Protein 6LDQ (pdb70)

Secondary structure (DSSP, 8-state):
--S--EEEE----HHHHHHHHHHHTT--EEEEEE--STTS-SEEEEETTEEEEEE--S-SS---GGG-GGGHHHHHHHHHHHHHHH--SEEEEEHHHHHHHHHHHHTTS--EEEEE----HHHHHHHHHHHHHHSSEEEESSHHHHHHIIIII-S-S-EEE----S-HHHHHHHHHHHHHHHHHTT-/--EEEE----HHHHHHHHHHHHT--EEEEEE--STT--SEEEEETTEEEEEE--S-SS---GGG-GGGHHHHHHHHHHHHHHH--SEEEEEHHHHHHHHHHHHTT---EEEEE----HHHHHHHHHHHHHHSSEEEESSHHHHHHHHHHT-S-S-EEE---SS-HHHHHHHHHHHHHHHHH---/--EEEE----HHHHHHHHHHHTT--EEEEEE--STTS-SEEEEETTEEEEEE--SSSS---GGG-GGGHHHHHHHHHHHHHHH--SEEEEESHHHHHHHHHHHTT---EEEEE----HHHHHHHHHHHHHHSSEEEESSHHHHHHIIIII-S-S-EEE----S-HHHHHHHHHHHHHHHH-/--S--EEEE----HHHHHHHHHHHTT--EEEEEE--STT--SEEEEETTEEEEEE--S-SS---GGGTGGGHHHHHHHHHHHHHHH--SEEEEEHHHHHHHHHHHHHHS--EEEEE----HHHHHHHHHHHHHHSSEEEESSHHHHHHIIIII-S-S-EEE----S-HHHHHHHHHHHHHHHHHTT-

Organism: Thermosynechococcus vestitus (strain NIES-2133 / IAM M-273 / BP-1) (NCBI:txid197221)

Solvent-accessible surface area: 34747 Å² total; per-residue (Å²): 132,109,103,112,34,0,0,0,0,18,0,98,163,31,13,128,64,0,0,46,18,0,18,93,44,40,5,63,1,13,3,1,19,4,23,43,59,89,136,28,69,81,55,70,137,52,58,130,106,2,49,17,1,53,9,108,1,11,77,51,68,142,18,47,120,89,136,0,45,104,4,0,8,52,0,2,54,22,0,55,72,51,19,88,169,76,44,2,32,0,0,3,0,15,32,14,3,1,0,1,0,0,15,10,2,76,86,68,57,140,8,51,0,0,5,0,10,44,58,153,59,102,20,13,35,27,0,8,52,2,6,4,96,79,12,51,0,5,0,2,16,33,95,53,37,47,24,10,2,41,74,70,10,12,102,4,40,91,28,100,88,10,74,110,32,134,89,36,123,42,13,2,104,100,0,5,63,12,0,68,83,26,4,65,69,94,208,145,63,18,22,7,0,0,0,0,18,1,98,158,33,12,123,72,1,0,40,19,0,16,94,54,43,11,35,2,15,3,1,23,4,19,44,58,88,114,26,20,26,1,43,50,60,48,130,63,2,47,18,1,48,10,116,2,9,80,54,69,129,22,46,124,94,138,0,76,151,6,0,80,117,0,21,125,25,0,69,38,45,16,12,45,32,13,3,16,0,0,3,0,16,34,14,3,2,0,36,0,0,68,60,2,75,113,112,55,105,12,38,0,0,5,0,13,44,94,156,76,130,41,44,62,125,13,10,100,17,6,5,119,78,10,51,2,6,0,2,8,30,96,117,38,48,47,56,2,42,145,162,8,24,158,38,41,76,21,94,86,11,79,93,39,135,91,48,122,41,10,2,101,104,0,5,57,16,0,71,91,29,2,63,70,55,204,137,42,1,0,0,0,26,1,73,155,36,10,110,59,0,0,50,16,0,19,95,54,56,43,68,1,9,6,2,24,6,22,36,23,84,98,30,28,71,13,23,43,31,42,114,95,4,37,14,0,68,7,120,0,14,74,62,60,48,22,36,107,122,130,0,77,133,5,0,78,134,0,10,102,21,0,59,59,38,12,79,124,93,35,2,36,0,0,2,0,16,39,5,4,2,0,44,0,0,66,63,0,74,147,93,64,149,13,27,0,0,5,0,14,45,107,133,88,118,51,44,38,118,3,10,89,11,5,5,100,75,7,35,3,5,0,0,21,27,97,147,21,53,58,67,5,50,184,173,14,16,171,46,22,101,32,90,72,12,71,98,44,122,97,54,130,36,11,1,97,72,0,0,90,8,0,113,93,25,60,95,66,90,221,147,36,0,0,0,0,24,0,80,167,33,14,117,62,0,0,53,10,0,15,84,75,52,52,78,2,7,5,2,20,2,19,39,57,83,131,29,66,83,57,74,128,57,51,130,80,1,40,19,0,57,5,122,0,14,75,52,71,132,23,44,113,123,121,0,80,143,6,0,79,118,0,19,118,21,0,86,68,51,18,87,153,74,35,1,31,0,0,3,0,16,51,26,4,2,0,33,0,0,68,68,1,66,131,135,63,146,15,49,0,0,5,0,8,43,64,112,89,120,48,36,26,109,5,9,70,12,4,4,104,57,10,46,0,4,0,0,18,23,94,72,22,46,34,7,4,50,66,56,10,21,165,46,32,103,27,83,78,16,72,100,41,130,92,44,120,45,11,3,133,76,0,11,110,14,0,47,97,47,85,122

Sequence (739 aa):
HMRQPIALISVHIYVRQLGEALAAAGWHVDMFTRKTDPNDPDVIEHSPHCRTIRLQAGPLTYIPREKLFETLPKFVEAFKAYHAKYGYPLIHTNYWLSGWVGWQLRQQFNFQWLHTYHSRDETRLMVEKAILENADCVIVTSPQEEAYLRRWVSKAGQTRLIPCGTNWEAIALQMGQLYRQLFAASLHMRQPIALISVHIYVRQLGEALAAAGWHVDMFTRKTDPNDPDVIEHSPHCRTIRLQAGPLTYIPREKLFETLPKFVEAFKAYHAKYGYPLIHTNYWLSGWVGWQLRQQFNFQWLHTYHSRDETRLMVEKAILENADCVIVTSPQEEAYLRRWVSKAGQTRLIPCGTNWEAIALQMGQLYRQLFAASLQPIALISVHIYVRQLGEALAAAGWHVDMFTRKTDPNDPDVIEHSPHCRTIRLQAGPLTYIPREKLFETLPKFVEAFKAYHAKYGYPLIHTNYWLSGWVGWQLRQQFNFQWLHTYHSRDETRLMVEKAILENADCVIVTSPQEEAYLRRWVSKAGQTRLIPCGTNWEAIALQMGQLYRQLFAASLQPIALISVHIYVRQLGEALAAAGWHVDMFTRKTDPNDPDVIEHSPHCRTIRLQAGPLTYIPREKLFETLPKFVEAFKAYHAKYGYPLIHTNYWLSGWVGWQLRQQFNFQWLHTYHSRDETRLMVEKAILENADCVIVTSPQEEAYLRRWVSKAGQTRLIPCGTNWEAIALQMGQLYRQLFA

CATH classification: 3.40.50.2000

Nearest PDB structures (foldseek):
  6ldq-assembly4_C  TM=9.979E-01  e=2.093E-34  Thermosynechococcus vestitus
  6kih-assembly4_D  TM=9.664E-01  e=2.955E-28  Thermosynechococcus vestitus
  3c48-assembly1_A  TM=8.909E-01  e=4.099E-13  Corynebacterium glutamicum
  3c48-assembly1_B  TM=8.910E-01  e=4.951E-13  Corynebacterium glutamicum
  3c4q-assembly1_A  TM=8.972E-01  e=2.106E-12  Corynebacterium glutamicum

Structure (mmCIF, N/CA/C/O backbone):
data_6LDQ
#
_entry.id   6LDQ
#
_cell.length_a   50.022
_cell.length_b   134.059
_cell.length_c   60.794
_cell.angle_alpha   90.000
_cell.angle_beta   90.080
_cell.angle_gamma   90.000
#
_symmetry.space_group_name_H-M   'P 1 21 1'
#
loop_
_entity.id
_entity.type
_entity.pdbx_description
1 polymer 'Tll1590 protein'
2 non-polymer 'THIOCYANATE ION'
3 water water
#
loop_
_atom_site.group_PDB
_atom_site.id
_atom_site.type_symbol
_atom_site.label_atom_id
_atom_site.label_alt_id
_atom_site.label_comp_id
_atom_site.label_asym_id
_atom_site.label_entity_id
_atom_site.label_seq_id
_atom_site.pdbx_PDB_ins_code
_atom_site.Cartn_x
_atom_site.Cartn_y
_atom_site.Cartn_z
_atom_site.occupancy
_atom_site.B_iso_or_equiv
_atom_site.auth_seq_id
_atom_site.auth_comp_id
_atom_site.auth_asym_id
_atom_site.auth_atom_id
_atom_site.pdbx_PDB_model_num
ATOM 1 N N . HIS A 1 3 ? 24.138 -18.802 18.995 1.00 35.66 25 HIS D N 1
ATOM 2 C CA . HIS A 1 3 ? 24.335 -17.746 17.982 1.00 31.68 25 HIS D CA 1
ATOM 3 C C . HIS A 1 3 ? 23.640 -16.449 18.407 1.00 30.72 25 HIS D C 1
ATOM 4 O O . HIS A 1 3 ? 23.189 -16.386 19.501 1.00 35.24 25 HIS D O 1
ATOM 11 N N . MET A 1 4 ? 23.763 -15.424 17.576 1.00 31.26 26 MET D N 1
ATOM 12 C CA . MET A 1 4 ? 23.169 -14.068 17.617 1.00 29.51 26 MET D CA 1
ATOM 13 C C . MET A 1 4 ? 22.859 -13.500 19.018 1.00 35.97 26 MET D C 1
ATOM 14 O O . MET A 1 4 ? 23.627 -12.632 19.457 1.00 33.06 26 MET D O 1
ATOM 19 N N . ARG A 1 5 ? 21.723 -13.894 19.620 1.00 28.97 27 ARG D N 1
ATOM 20 C CA . ARG A 1 5 ? 21.214 -13.308 20.888 1.00 30.16 27 ARG D CA 1
ATOM 21 C C . ARG A 1 5 ? 20.777 -14.420 21.836 1.00 33.06 27 ARG D C 1
ATOM 22 O O . ARG A 1 5 ? 20.074 -15.304 21.362 1.00 27.49 27 ARG D O 1
ATOM 30 N N . GLN A 1 6 ? 21.057 -14.223 23.135 1.00 27.22 28 GLN D N 1
ATOM 31 C CA . GLN A 1 6 ? 21.101 -15.377 24.060 1.00 28.74 28 GLN D CA 1
ATOM 32 C C . GLN A 1 6 ? 19.838 -16.031 24.577 1.00 32.95 28 GLN D C 1
ATOM 33 O O . GLN A 1 6 ? 19.319 -16.860 23.830 1.00 37.38 28 GLN D O 1
ATOM 39 N N . PRO A 1 7 ? 19.304 -15.661 25.750 1.00 26.82 29 PRO D N 1
ATOM 40 C CA . PRO A 1 7 ? 18.361 -16.511 26.398 1.00 21.33 29 PRO D CA 1
ATOM 41 C C . PRO A 1 7 ? 17.098 -16.561 25.542 1.00 22.98 29 PRO D C 1
ATOM 42 O O . PRO A 1 7 ? 16.568 -15.546 25.335 1.00 25.67 29 PRO D O 1
ATOM 46 N N . ILE A 1 8 ? 16.779 -17.724 24.991 1.00 18.72 30 ILE D N 1
ATOM 47 C CA . ILE A 1 8 ? 15.530 -17.836 24.195 1.00 21.08 30 ILE D CA 1
ATOM 48 C C . ILE A 1 8 ? 14.562 -18.745 24.947 1.00 16.91 30 ILE D C 1
ATOM 49 O O . ILE A 1 8 ? 15.000 -19.603 25.613 1.00 15.81 30 ILE D O 1
ATOM 54 N N . ALA A 1 9 ? 13.285 -18.468 24.813 1.00 14.90 31 ALA D N 1
ATOM 55 C CA . ALA A 1 9 ? 12.235 -19.243 25.443 1.00 15.95 31 ALA D CA 1
ATOM 56 C C . ALA A 1 9 ? 11.391 -19.877 24.356 1.00 16.10 31 ALA D C 1
ATOM 57 O O . ALA A 1 9 ? 10.960 -19.188 23.422 1.00 18.84 31 ALA D O 1
ATOM 59 N N . LEU A 1 10 ? 11.189 -21.186 24.466 1.00 15.87 32 LEU D N 1
ATOM 60 C CA . LEU A 1 10 ? 10.175 -21.891 23.694 1.00 17.73 32 LEU D CA 1
ATOM 61 C C . LEU A 1 10 ? 9.003 -22.156 24.632 1.00 16.20 32 LEU D C 1
ATOM 62 O O . LEU A 1 10 ? 9.197 -22.470 25.813 1.00 15.78 32 LEU D O 1
ATOM 67 N N . ILE A 1 11 ? 7.789 -21.991 24.124 1.00 14.03 33 ILE D N 1
ATOM 68 C CA . ILE A 1 11 ? 6.599 -22.165 24.947 1.00 13.14 33 ILE D CA 1
ATOM 69 C C . ILE A 1 11 ? 5.670 -23.160 24.269 1.00 16.82 33 ILE D C 1
ATOM 70 O O . ILE A 1 11 ? 5.323 -22.984 23.097 1.00 14.72 33 ILE D O 1
ATOM 75 N N . SER A 1 12 ? 5.271 -24.199 25.020 1.00 18.56 34 SER D N 1
ATOM 76 C CA . SER A 1 12 ? 4.311 -25.225 24.643 1.00 16.21 34 SER D CA 1
ATOM 77 C C . SER A 1 12 ? 3.452 -25.507 25.884 1.00 18.09 34 SER D C 1
ATOM 78 O O . SER A 1 12 ? 3.673 -26.476 26.615 1.00 18.86 34 SER D O 1
ATOM 81 N N . VAL A 1 13 ? 2.454 -24.646 26.111 1.00 19.27 35 VAL D N 1
ATOM 82 C CA . VAL A 1 13 ? 1.499 -24.825 27.209 1.00 18.24 35 VAL D CA 1
ATOM 83 C C . VAL A 1 13 ? 1.139 -26.295 27.357 1.00 17.28 35 VAL D C 1
ATOM 84 O O . VAL A 1 13 ? 1.325 -26.889 28.427 1.00 19.02 35 VAL D O 1
ATOM 88 N N . HIS A 1 14 ? 0.640 -26.898 26.282 1.00 19.32 36 HIS D N 1
ATOM 89 C CA . HIS A 1 14 ? 0.445 -28.345 26.258 1.00 23.30 36 HIS D CA 1
ATOM 90 C C . HIS A 1 14 ? 1.724 -29.055 25.804 1.00 25.61 36 HIS D C 1
ATOM 91 O O . HIS A 1 14 ? 2.415 -29.693 26.599 1.00 30.48 36 HIS D O 1
ATOM 98 N N . ILE A 1 31 ? 5.687 -33.233 21.603 1.00 34.57 53 ILE D N 1
ATOM 99 C CA . ILE A 1 31 ? 7.115 -33.502 21.742 1.00 35.25 53 ILE D CA 1
ATOM 100 C C . ILE A 1 31 ? 7.912 -32.520 20.886 1.00 36.42 53 ILE D C 1
ATOM 101 O O . ILE A 1 31 ? 9.156 -32.538 20.880 1.00 37.10 53 ILE D O 1
ATOM 106 N N . TYR A 1 32 ? 7.172 -31.668 20.166 1.00 35.66 54 TYR D N 1
ATOM 107 C CA . TYR A 1 32 ? 7.776 -30.753 19.201 1.00 26.93 54 TYR D CA 1
ATOM 108 C C . TYR A 1 32 ? 8.791 -29.844 19.871 1.00 32.22 54 TYR D C 1
ATOM 109 O O . TYR A 1 32 ? 9.907 -29.662 19.367 1.00 30.84 54 TYR D O 1
ATOM 118 N N . VAL A 1 33 ? 8.419 -29.266 21.012 1.00 25.91 55 VAL D N 1
ATOM 119 C CA . VAL A 1 33 ? 9.255 -28.263 21.652 1.00 25.95 55 VAL D CA 1
ATOM 120 C C . VAL A 1 33 ? 10.425 -28.916 22.378 1.00 31.22 55 VAL D C 1
ATOM 121 O O . VAL A 1 33 ? 11.575 -28.473 22.250 1.00 26.24 55 VAL D O 1
ATOM 125 N N . ARG A 1 34 ? 10.154 -29.989 23.127 1.00 31.18 56 ARG D N 1
ATOM 126 C CA . ARG A 1 34 ? 11.217 -30.683 23.850 1.00 29.16 56 ARG D CA 1
ATOM 127 C C . ARG A 1 34 ? 12.358 -31.076 22.919 1.00 31.26 56 ARG D C 1
ATOM 128 O O . ARG A 1 34 ? 13.535 -30.858 23.228 1.00 26.53 56 ARG D O 1
ATOM 136 N N . GLN A 1 35 ? 12.029 -31.655 21.767 1.00 31.66 57 GLN D N 1
ATOM 137 C CA . GLN A 1 35 ? 13.091 -32.103 20.879 1.00 29.99 57 GLN D CA 1
ATOM 138 C C . GLN A 1 35 ? 13.769 -30.923 20.203 1.00 27.00 57 GLN D C 1
ATOM 139 O O . GLN A 1 35 ? 14.997 -30.898 20.082 1.00 31.91 57 GLN D O 1
ATOM 145 N N . LEU A 1 36 ? 12.990 -29.926 19.780 1.00 25.56 58 LEU D N 1
ATOM 146 C CA . LEU A 1 36 ? 13.570 -28.747 19.143 1.00 24.18 58 LEU D CA 1
ATOM 147 C C . LEU A 1 36 ? 14.593 -28.067 20.052 1.00 25.12 58 LEU D C 1
ATOM 148 O O . LEU A 1 36 ? 15.749 -27.866 19.660 1.00 22.14 58 LEU D O 1
ATOM 153 N N . GLY A 1 37 ? 14.197 -27.736 21.286 1.00 26.25 59 GLY D N 1
ATOM 154 C CA . GLY A 1 37 ? 15.081 -26.972 22.159 1.00 24.35 59 GLY D CA 1
ATOM 155 C C . GLY A 1 37 ? 16.389 -27.682 22.469 1.00 24.76 59 GLY D C 1
ATOM 156 O O . GLY A 1 37 ? 17.442 -27.045 22.570 1.00 21.87 59 GLY D O 1
ATOM 157 N N . GLU A 1 38 ? 16.342 -29.009 22.618 1.00 26.92 60 GLU D N 1
ATOM 158 C CA . GLU A 1 38 ? 17.561 -29.779 22.859 1.00 22.09 60 GLU D CA 1
ATOM 159 C C . GLU A 1 38 ? 18.482 -29.765 21.642 1.00 22.14 60 GLU D C 1
ATOM 160 O O . GLU A 1 38 ? 19.703 -29.604 21.779 1.00 18.30 60 GLU D O 1
ATOM 166 N N . ALA A 1 39 ? 17.926 -29.938 20.441 1.00 21.99 61 ALA D N 1
ATOM 167 C CA . ALA A 1 39 ? 18.765 -29.823 19.251 1.00 18.59 61 ALA D CA 1
ATOM 168 C C . ALA A 1 39 ? 19.264 -28.393 19.083 1.00 17.74 61 ALA D C 1
ATOM 169 O O . ALA A 1 39 ? 20.430 -28.171 18.736 1.00 18.30 61 ALA D O 1
ATOM 171 N N . LEU A 1 40 ? 18.414 -27.404 19.373 1.00 17.77 62 LEU D N 1
ATOM 172 C CA . LEU A 1 40 ? 18.858 -26.012 19.302 1.00 20.62 62 LEU D CA 1
ATOM 173 C C . LEU A 1 40 ? 20.053 -25.769 20.218 1.00 24.95 62 LEU D C 1
ATOM 174 O O . LEU A 1 40 ? 21.047 -25.154 19.813 1.00 23.78 62 LEU D O 1
ATOM 179 N N . ALA A 1 41 ? 19.968 -26.250 21.462 1.00 18.87 63 ALA D N 1
ATOM 180 C CA . ALA A 1 41 ? 21.042 -26.038 22.432 1.00 22.81 63 ALA D CA 1
ATOM 181 C C . ALA A 1 41 ? 22.321 -26.754 22.027 1.00 21.56 63 ALA D C 1
ATOM 182 O O . ALA A 1 41 ? 23.421 -26.241 22.275 1.00 25.65 63 ALA D O 1
ATOM 184 N N . ALA A 1 42 ? 22.195 -27.931 21.409 1.00 24.05 64 ALA D N 1
ATOM 185 C CA . ALA A 1 42 ? 23.345 -28.603 20.804 1.00 25.76 64 ALA D CA 1
ATOM 186 C C . ALA A 1 42 ? 24.082 -27.695 19.827 1.00 28.50 64 ALA D C 1
ATOM 187 O O . ALA A 1 42 ? 25.318 -27.714 19.763 1.00 31.67 64 ALA D O 1
ATOM 189 N N . ALA A 1 43 ? 23.344 -26.905 19.045 1.00 23.37 65 ALA D N 1
ATOM 190 C CA . ALA A 1 43 ? 23.938 -25.913 18.157 1.00 28.20 65 ALA D CA 1
ATOM 191 C C . ALA A 1 43 ? 24.386 -24.647 18.881 1.00 26.01 65 ALA D C 1
ATOM 192 O O . ALA A 1 43 ? 24.897 -23.733 18.226 1.00 28.18 65 ALA D O 1
ATOM 194 N N . GLY A 1 44 ? 24.193 -24.553 20.199 1.00 27.78 66 GLY D N 1
ATOM 195 C CA . GLY A 1 44 ? 24.744 -23.460 20.982 1.00 22.92 66 GLY D CA 1
ATOM 196 C C . GLY A 1 44 ? 23.740 -22.483 21.554 1.00 24.35 66 GLY D C 1
ATOM 197 O O . GLY A 1 44 ? 24.157 -21.520 22.212 1.00 20.49 66 GLY D O 1
ATOM 198 N N . TRP A 1 45 ? 22.438 -22.686 21.338 1.00 20.68 67 TRP D N 1
ATOM 199 C CA . TRP A 1 45 ? 21.440 -21.776 21.880 1.00 21.04 67 TRP D CA 1
ATOM 200 C C . TRP A 1 45 ? 21.228 -22.048 23.363 1.00 20.42 67 TRP D C 1
ATOM 201 O O . TRP A 1 45 ? 21.273 -23.197 23.819 1.00 19.22 67 TRP D O 1
ATOM 212 N N . HIS A 1 46 ? 20.989 -20.980 24.118 1.00 17.67 68 HIS D N 1
ATOM 213 C CA . HIS A 1 46 ? 20.597 -21.099 25.521 1.00 22.44 68 HIS D CA 1
ATOM 214 C C . HIS A 1 46 ? 19.070 -21.130 25.572 1.00 17.15 68 HIS D C 1
ATOM 215 O O . HIS A 1 46 ? 18.427 -20.110 25.318 1.00 23.20 68 HIS D O 1
ATOM 222 N N . VAL A 1 47 ? 18.490 -22.295 25.884 1.00 18.39 69 VAL D N 1
ATOM 223 C CA . VAL A 1 47 ? 17.064 -22.566 25.663 1.00 15.13 69 VAL D CA 1
ATOM 224 C C . VAL A 1 47 ? 16.359 -22.916 26.973 1.00 18.32 69 VAL D C 1
ATOM 225 O O . VAL A 1 47 ? 16.672 -23.939 27.595 1.00 17.20 69 VAL D O 1
ATOM 229 N N . ASP A 1 48 ? 15.331 -22.134 27.318 1.00 17.21 70 ASP D N 1
ATOM 230 C CA . ASP A 1 48 ? 14.375 -22.439 28.378 1.00 14.20 70 ASP D CA 1
ATOM 231 C C . ASP A 1 48 ? 13.041 -22.767 27.704 1.00 17.14 70 ASP D C 1
ATOM 232 O O . ASP A 1 48 ? 12.486 -21.915 27.014 1.00 18.60 70 ASP D O 1
ATOM 237 N N . MET A 1 49 ? 12.546 -23.990 27.895 1.00 14.77 71 MET D N 1
ATOM 238 C CA . MET A 1 49 ? 11.258 -24.429 27.370 1.00 18.72 71 MET D CA 1
ATOM 239 C C . MET A 1 49 ? 10.245 -24.464 28.510 1.00 16.72 71 MET D C 1
ATOM 240 O O . MET A 1 49 ? 10.546 -24.994 29.583 1.00 17.44 71 MET D O 1
ATOM 245 N N . PHE A 1 50 ? 9.059 -23.896 28.284 1.00 17.39 72 PHE D N 1
ATOM 246 C CA . PHE A 1 50 ? 8.022 -23.798 29.309 1.00 14.23 72 PHE D CA 1
ATOM 247 C C . PHE A 1 50 ? 6.792 -24.591 28.875 1.00 19.14 72 PHE D C 1
ATOM 248 O O . PHE A 1 50 ? 6.319 -24.449 27.734 1.00 18.00 72 PHE D O 1
ATOM 256 N N . THR A 1 51 ? 6.300 -25.438 29.776 1.00 17.85 73 THR D N 1
ATOM 257 C CA . THR A 1 51 ? 5.034 -26.128 29.616 1.00 21.94 73 THR D CA 1
ATOM 258 C C . THR A 1 51 ? 4.318 -26.061 30.961 1.00 20.28 73 THR D C 1
ATOM 259 O O . THR A 1 51 ? 4.876 -25.593 31.963 1.00 15.71 73 THR D O 1
ATOM 263 N N . ARG A 1 52 ? 3.051 -26.473 30.978 1.00 19.73 74 ARG D N 1
ATOM 264 C CA . ARG A 1 52 ? 2.298 -26.447 32.216 1.00 19.61 74 ARG D CA 1
ATOM 265 C C . ARG A 1 52 ? 2.594 -27.686 33.053 1.00 20.03 74 ARG D C 1
ATOM 266 O O . ARG A 1 52 ? 2.940 -28.753 32.533 1.00 21.89 74 ARG D O 1
ATOM 274 N N . LYS A 1 53 ? 2.462 -27.528 34.368 1.00 19.30 75 LYS D N 1
ATOM 275 C CA . LYS A 1 53 ? 2.449 -28.672 35.265 1.00 22.18 75 LYS D CA 1
ATOM 276 C C . LYS A 1 53 ? 1.137 -29.425 35.133 1.00 24.20 75 LYS D C 1
ATOM 277 O O . LYS A 1 53 ? 0.072 -28.819 34.997 1.00 22.38 75 LYS D O 1
ATOM 283 N N . THR A 1 54 ? 1.218 -30.751 35.180 1.00 23.28 76 THR D N 1
ATOM 284 C CA . THR A 1 54 ? 0.035 -31.596 35.101 1.00 29.08 76 THR D CA 1
ATOM 285 C C . THR A 1 54 ? -0.068 -32.546 36.290 1.00 32.25 76 THR D C 1
ATOM 286 O O . THR A 1 54 ? -0.922 -33.441 36.289 1.00 33.91 76 THR D O 1
ATOM 290 N N . ASP A 1 55 ? 0.779 -32.368 37.312 1.00 30.69 77 ASP D N 1
ATOM 291 C CA . ASP A 1 55 ? 0.706 -33.147 38.544 1.00 37.12 77 ASP D CA 1
ATOM 292 C C . ASP A 1 55 ? 1.364 -32.353 39.660 1.00 33.01 77 ASP D C 1
ATOM 293 O O . ASP A 1 55 ? 2.405 -31.722 39.418 1.00 30.28 77 ASP D O 1
ATOM 298 N N . PRO A 1 56 ? 0.799 -32.344 40.874 1.00 37.35 78 PRO D N 1
ATOM 299 C CA . PRO A 1 56 ? 1.444 -31.600 41.975 1.00 33.88 78 PRO D CA 1
ATOM 300 C C . PRO A 1 56 ? 2.807 -32.148 42.376 1.00 35.03 78 PRO D C 1
ATOM 301 O O . PRO A 1 56 ? 3.559 -31.453 43.073 1.00 32.64 78 PRO D O 1
ATOM 305 N N . ASN A 1 57 ? 3.153 -33.363 41.966 1.00 34.59 79 ASN D N 1
ATOM 306 C CA . ASN A 1 57 ? 4.485 -33.905 42.190 1.00 33.41 79 ASN D CA 1
ATOM 307 C C . ASN A 1 57 ? 5.427 -33.659 41.015 1.00 33.77 79 ASN D C 1
ATOM 308 O O . ASN A 1 57 ? 6.553 -34.165 41.027 1.00 36.88 79 ASN D O 1
ATOM 313 N N . ASP A 1 58 ? 4.995 -32.898 40.008 1.00 34.21 80 ASP D N 1
ATOM 314 C CA . ASP A 1 58 ? 5.872 -32.570 38.890 1.00 30.25 80 ASP D CA 1
ATOM 315 C C . ASP A 1 58 ? 7.075 -31.764 39.378 1.00 28.36 80 ASP D C 1
ATOM 316 O O . ASP A 1 58 ? 6.927 -30.871 40.221 1.00 29.69 80 ASP D O 1
ATOM 321 N N . PRO A 1 59 ? 8.264 -32.019 38.848 1.00 24.45 81 PRO D N 1
ATOM 322 C CA . PRO A 1 59 ? 9.394 -31.123 39.116 1.00 28.36 81 PRO D CA 1
ATOM 323 C C . PRO A 1 59 ? 9.219 -29.792 38.396 1.00 28.74 81 PRO D C 1
ATOM 324 O O . PRO A 1 59 ? 8.610 -29.710 37.324 1.00 28.51 81 PRO D O 1
ATOM 328 N N . ASP A 1 60 ? 9.770 -28.737 39.003 1.00 20.78 82 ASP D N 1
ATOM 329 C CA . ASP A 1 60 ? 9.653 -27.390 38.449 1.00 20.26 82 ASP D CA 1
ATOM 330 C C . ASP A 1 60 ? 10.596 -27.185 37.262 1.00 23.11 82 ASP D C 1
ATOM 331 O O . ASP A 1 60 ? 10.210 -26.631 36.224 1.00 21.04 82 ASP D O 1
ATOM 336 N N . VAL A 1 61 ? 11.836 -27.618 37.404 1.00 19.28 83 VAL D N 1
ATOM 337 C CA . VAL A 1 61 ? 12.850 -27.449 36.378 1.00 20.46 83 VAL D CA 1
ATOM 338 C C . VAL A 1 61 ? 13.450 -28.813 36.102 1.00 23.97 83 VAL D C 1
ATOM 339 O O . VAL A 1 61 ? 13.823 -29.527 37.040 1.00 23.05 83 VAL D O 1
ATOM 343 N N . ILE A 1 62 ? 13.517 -29.186 34.821 1.00 22.55 84 ILE D N 1
ATOM 344 C CA . ILE A 1 62 ? 14.233 -30.380 34.391 1.00 22.82 84 ILE D CA 1
ATOM 345 C C . ILE A 1 62 ? 15.373 -29.927 33.497 1.00 24.14 84 ILE D C 1
ATOM 346 O O . ILE A 1 62 ? 15.143 -29.466 32.373 1.00 28.41 84 ILE D O 1
ATOM 351 N N . GLU A 1 63 ? 16.598 -30.071 33.987 1.00 19.76 85 GLU D N 1
ATOM 352 C CA . GLU A 1 63 ? 17.779 -29.718 33.216 1.00 23.60 85 GLU D CA 1
ATOM 353 C C . GLU A 1 63 ? 18.125 -30.841 32.238 1.00 25.92 85 GLU D C 1
ATOM 354 O O . GLU A 1 63 ? 18.189 -32.018 32.613 1.00 26.93 85 GLU D O 1
ATOM 360 N N . HIS A 1 64 ? 18.307 -30.476 30.973 1.00 25.40 86 HIS D N 1
ATOM 361 C CA . HIS A 1 64 ? 18.762 -31.417 29.962 1.00 27.09 86 HIS D CA 1
ATOM 362 C C . HIS A 1 64 ? 20.229 -31.242 29.620 1.00 25.42 86 HIS D C 1
ATOM 363 O O . HIS A 1 64 ? 20.878 -32.214 29.224 1.00 34.72 86 HIS D O 1
ATOM 370 N N . SER A 1 65 ? 20.766 -30.035 29.788 1.00 24.80 87 SER D N 1
ATOM 371 C CA . SER A 1 65 ? 22.163 -29.722 29.508 1.00 33.75 87 SER D CA 1
ATOM 372 C C . SER A 1 65 ? 22.476 -28.366 30.133 1.00 29.50 87 SER D C 1
ATOM 373 O O . SER A 1 65 ? 21.545 -27.663 30.545 1.00 30.14 87 SER D O 1
ATOM 376 N N . PRO A 1 66 ? 23.767 -27.969 30.256 1.00 29.74 88 PRO D N 1
ATOM 377 C CA . PRO A 1 66 ? 24.101 -26.702 30.929 1.00 29.37 88 PRO D CA 1
ATOM 378 C C . PRO A 1 66 ? 23.343 -25.476 30.441 1.00 32.12 88 PRO D C 1
ATOM 379 O O . PRO A 1 66 ? 23.221 -24.497 31.184 1.00 36.51 88 PRO D O 1
ATOM 383 N N . HIS A 1 67 ? 22.846 -25.487 29.204 1.00 27.82 89 HIS D N 1
ATOM 384 C CA . HIS A 1 67 ? 22.106 -24.334 28.706 1.00 25.73 89 HIS D CA 1
ATOM 385 C C . HIS A 1 67 ? 20.744 -24.724 28.153 1.00 21.39 89 HIS D C 1
ATOM 386 O O . HIS A 1 67 ? 20.184 -23.975 27.353 1.00 26.57 89 HIS D O 1
ATOM 393 N N . CYS A 1 68 ? 20.198 -25.869 28.569 1.00 19.93 90 CYS D N 1
ATOM 394 C CA . CYS A 1 68 ? 18.908 -26.338 28.075 1.00 23.81 90 CYS D CA 1
ATOM 395 C C . CYS A 1 68 ? 18.120 -26.944 29.230 1.00 19.92 90 CYS D C 1
ATOM 396 O O . CYS A 1 68 ? 18.597 -27.873 29.887 1.00 22.76 90 CYS D O 1
ATOM 399 N N . ARG A 1 69 ? 16.908 -26.439 29.468 1.00 18.39 91 ARG D N 1
ATOM 400 C CA . ARG A 1 69 ? 16.057 -26.984 30.517 1.00 16.39 91 ARG D CA 1
ATOM 401 C C . ARG A 1 69 ? 14.588 -26.828 30.138 1.00 15.58 91 ARG D C 1
ATOM 402 O O . ARG A 1 69 ? 14.226 -25.981 29.318 1.00 16.02 91 ARG D O 1
ATOM 410 N N . THR A 1 70 ? 13.751 -27.646 30.766 1.00 20.40 92 THR D N 1
ATOM 411 C CA . THR A 1 70 ? 12.297 -27.492 30.728 1.00 21.57 92 THR D CA 1
ATOM 412 C C . THR A 1 70 ? 11.841 -26.937 32.070 1.00 21.20 92 THR D C 1
ATOM 413 O O . THR A 1 70 ? 12.287 -27.410 33.123 1.00 25.81 92 THR D O 1
ATOM 417 N N . ILE A 1 71 ? 10.970 -25.932 32.030 1.00 16.66 93 ILE D N 1
ATOM 418 C CA . ILE A 1 71 ? 10.372 -25.340 33.221 1.00 17.99 93 ILE D CA 1
ATOM 419 C C . ILE A 1 71 ? 8.873 -25.638 33.198 1.00 17.17 93 ILE D C 1
ATOM 420 O O . ILE A 1 71 ? 8.192 -25.369 32.196 1.00 17.04 93 ILE D O 1
ATOM 425 N N . ARG A 1 72 ? 8.365 -26.233 34.274 1.00 18.95 94 ARG D N 1
ATOM 426 C CA . ARG A 1 72 ? 6.947 -26.575 34.363 1.00 20.14 94 ARG D CA 1
ATOM 427 C C . ARG A 1 72 ? 6.262 -25.576 35.284 1.00 20.20 94 ARG D C 1
ATOM 428 O O . ARG A 1 72 ? 6.636 -25.435 36.457 1.00 21.11 94 ARG D O 1
ATOM 436 N N . LEU A 1 73 ? 5.282 -24.863 34.750 1.00 19.39 95 LEU D N 1
ATOM 437 C CA . LEU A 1 73 ? 4.673 -23.768 35.472 1.00 19.61 95 LEU D CA 1
ATOM 438 C C . LEU A 1 73 ? 3.329 -24.226 36.006 1.00 22.28 95 LEU D C 1
ATOM 439 O O . LEU A 1 73 ? 2.583 -24.923 35.314 1.00 17.49 95 LEU D O 1
ATOM 444 N N . GLN A 1 74 ? 3.048 -23.872 37.252 1.00 21.60 96 GLN D N 1
ATOM 445 C CA . GLN A 1 74 ? 1.708 -24.089 37.775 1.00 20.85 96 GLN D CA 1
ATOM 446 C C . GLN A 1 74 ? 0.789 -23.065 37.126 1.00 20.41 96 GLN D C 1
ATOM 447 O O . GLN A 1 74 ? 0.957 -21.854 37.307 1.00 16.08 96 GLN D O 1
ATOM 453 N N . ALA A 1 75 ? -0.152 -23.545 36.317 1.00 23.27 97 ALA D N 1
ATOM 454 C CA . ALA A 1 75 ? -1.040 -22.636 35.598 1.00 20.96 97 ALA D CA 1
ATOM 455 C C . ALA A 1 75 ? -2.348 -23.388 35.347 1.00 21.32 97 ALA D C 1
ATOM 456 O O . ALA A 1 75 ? -2.487 -24.110 34.358 1.00 24.68 97 ALA D O 1
ATOM 458 N N . GLY A 1 76 ? -3.297 -23.220 36.264 1.00 22.97 98 GLY D N 1
ATOM 459 C CA . GLY A 1 76 ? -4.494 -24.019 36.250 1.00 25.40 98 GLY D CA 1
ATOM 460 C C . GLY A 1 76 ? -4.267 -25.332 36.968 1.00 28.14 98 GLY D C 1
ATOM 461 O O . GLY A 1 76 ? -3.187 -25.594 37.511 1.00 22.83 98 GLY D O 1
ATOM 462 N N . PRO A 1 77 ? -5.285 -26.190 36.958 1.00 26.27 99 PRO D N 1
ATOM 463 C CA . PRO A 1 77 ? -5.249 -27.412 37.772 1.00 27.91 99 PRO D CA 1
ATOM 464 C C . PRO A 1 77 ? -4.010 -28.257 37.515 1.00 33.23 99 PRO D C 1
ATOM 465 O O . PRO A 1 77 ? -3.542 -28.387 36.381 1.00 25.88 99 PRO D O 1
ATOM 469 N N . LEU A 1 78 ? -3.486 -28.840 38.596 1.00 29.43 100 LEU D N 1
ATOM 470 C CA . LEU A 1 78 ? -2.365 -29.770 38.535 1.00 27.96 100 LEU D CA 1
ATOM 471 C C . LEU A 1 78 ? -2.870 -31.153 38.110 1.00 29.29 100 LEU D C 1
ATOM 472 O O . LEU A 1 78 ? -2.851 -32.131 38.861 1.00 25.26 100 LEU D O 1
ATOM 477 N N . THR A 1 79 ? -3.310 -31.218 36.851 1.00 28.35 101 THR D N 1
ATOM 478 C CA . THR A 1 79 ? -3.833 -32.439 36.255 1.00 27.69 101 THR D CA 1
ATOM 479 C C . THR A 1 79 ? -3.667 -32.324 34.745 1.00 28.73 101 THR D C 1
ATOM 480 O O . THR A 1 79 ? -3.402 -31.241 34.218 1.00 27.03 101 THR D O 1
ATOM 484 N N . TYR A 1 80 ? -3.829 -33.451 34.049 1.00 27.15 102 TYR D N 1
ATOM 485 C CA . TYR A 1 80 ? -3.806 -33.427 32.590 1.00 29.80 102 TYR D CA 1
ATOM 486 C C . TYR A 1 80 ? -5.085 -32.798 32.051 1.00 30.21 102 TYR D C 1
ATOM 487 O O . TYR A 1 80 ? -6.192 -33.298 32.287 1.00 32.60 102 TYR D O 1
ATOM 496 N N . ILE A 1 81 ? -4.930 -31.711 31.302 1.00 25.49 103 ILE D N 1
ATOM 497 C CA . ILE A 1 81 ? -6.037 -31.017 30.667 1.00 25.02 103 ILE D CA 1
ATOM 498 C C . ILE A 1 81 ? -5.815 -31.075 29.155 1.00 27.19 103 ILE D C 1
ATOM 499 O O . ILE A 1 81 ? -4.745 -30.690 28.687 1.00 21.31 103 ILE D O 1
ATOM 504 N N . PRO A 1 82 ? -6.776 -31.555 28.375 1.00 23.04 104 PRO D N 1
ATOM 505 C CA . PRO A 1 82 ? -6.585 -31.594 26.923 1.00 25.40 104 PRO D CA 1
ATOM 506 C C . PRO A 1 82 ? -6.642 -30.197 26.323 1.00 23.43 104 PRO D C 1
ATOM 507 O O . PRO A 1 82 ? -7.126 -29.246 26.938 1.00 25.26 104 PRO D O 1
ATOM 511 N N . ARG A 1 83 ? -6.120 -30.089 25.099 1.00 22.81 105 ARG D N 1
ATOM 512 C CA . ARG A 1 83 ? -5.959 -28.785 24.451 1.00 21.38 105 ARG D CA 1
ATOM 513 C C . ARG A 1 83 ? -7.280 -28.031 24.347 1.00 22.39 105 ARG D C 1
ATOM 514 O O . ARG A 1 83 ? -7.314 -26.805 24.504 1.00 21.39 105 ARG D O 1
ATOM 522 N N . GLU A 1 84 ? -8.383 -28.747 24.114 1.00 23.47 106 GLU D N 1
ATOM 523 C CA . GLU A 1 84 ? -9.693 -28.113 23.954 1.00 23.31 106 GLU D CA 1
ATOM 524 C C . GLU A 1 84 ? -10.248 -27.522 25.250 1.00 29.09 106 GLU D C 1
ATOM 525 O O . GLU A 1 84 ? -11.303 -26.874 25.214 1.00 27.01 106 GLU D O 1
ATOM 531 N N . LYS A 1 85 ? -9.576 -27.719 26.382 1.00 22.60 107 LYS D N 1
ATOM 532 C CA . LYS A 1 85 ? -9.967 -27.106 27.649 1.00 23.92 107 LYS D CA 1
ATOM 533 C C . LYS A 1 85 ? -8.867 -26.221 28.227 1.00 18.96 107 LYS D C 1
ATOM 534 O O . LYS A 1 85 ? -8.963 -25.807 29.388 1.00 20.82 107 LYS D O 1
ATOM 540 N N . LEU A 1 86 ? -7.816 -25.927 27.458 1.00 19.74 108 LEU D N 1
ATOM 541 C CA . LEU A 1 86 ? -6.682 -25.206 28.020 1.00 19.83 108 LEU D CA 1
ATOM 542 C C . LEU A 1 86 ? -6.841 -23.695 27.963 1.00 21.51 108 LEU D C 1
ATOM 543 O O . LEU A 1 86 ? -6.237 -23.002 28.791 1.00 22.23 108 LEU D O 1
ATOM 548 N N . PHE A 1 87 ? -7.631 -23.163 27.014 1.00 16.96 109 PHE D N 1
ATOM 549 C CA . PHE A 1 87 ? -7.677 -21.712 26.813 1.00 14.31 109 PHE D CA 1
ATOM 550 C C . PHE A 1 87 ? -7.897 -20.938 28.116 1.00 21.93 109 PHE D C 1
ATOM 551 O O . PHE A 1 87 ? -7.295 -19.874 28.327 1.00 17.61 109 PHE D O 1
ATOM 559 N N . GLU A 1 88 ? -8.766 -21.445 29.006 1.00 18.46 110 GLU D N 1
ATOM 560 C CA . GLU A 1 88 ? -9.085 -20.671 30.203 1.00 20.37 110 GLU D CA 1
ATOM 561 C C . GLU A 1 88 ? -7.954 -20.656 31.232 1.00 20.61 110 GLU D C 1
ATOM 562 O O . GLU A 1 88 ? -8.071 -19.928 32.226 1.00 19.89 110 GLU D O 1
ATOM 568 N N . THR A 1 89 ? -6.881 -21.437 31.020 1.00 16.21 111 THR D N 1
ATOM 569 C CA . THR A 1 89 ? -5.741 -21.514 31.927 1.00 22.13 111 THR D CA 1
ATOM 570 C C . THR A 1 89 ? -4.621 -20.542 31.570 1.00 21.55 111 THR D C 1
ATOM 571 O O . THR A 1 89 ? -3.711 -20.345 32.393 1.00 19.64 111 THR D O 1
ATOM 575 N N . LEU A 1 90 ? -4.695 -19.907 30.397 1.00 14.89 112 LEU D N 1
ATOM 576 C CA . LEU A 1 90 ? -3.630 -19.150 29.747 1.00 18.50 112 LEU D CA 1
ATOM 577 C C . LEU A 1 90 ? -3.274 -17.848 30.469 1.00 19.77 112 LEU D C 1
ATOM 578 O O . LEU A 1 90 ? -2.077 -17.532 30.562 1.00 15.85 112 LEU D O 1
ATOM 583 N N . PRO A 1 91 ? -4.240 -17.077 31.000 1.00 16.56 113 PRO D N 1
ATOM 584 C CA . PRO A 1 91 ? -3.855 -15.923 31.831 1.00 16.86 113 PRO D CA 1
ATOM 585 C C . PRO A 1 91 ? -2.975 -16.297 33.015 1.00 20.67 113 PRO D C 1
ATOM 586 O O . PRO A 1 91 ? -2.112 -15.500 33.408 1.00 19.83 113 PRO D O 1
ATOM 590 N N . LYS A 1 92 ? -3.182 -17.479 33.599 1.00 16.50 114 LYS D N 1
ATOM 591 C CA . LYS A 1 92 ? -2.314 -17.930 34.675 1.00 22.33 114 LYS D CA 1
ATOM 592 C C . LYS A 1 92 ? -0.951 -18.339 34.131 1.00 17.69 114 LYS D C 1
ATOM 593 O O . LYS A 1 92 ? 0.079 -18.080 34.769 1.00 18.63 114 LYS D O 1
ATOM 599 N N . PHE A 1 93 ? -0.930 -18.983 32.955 1.00 17.91 115 PHE D N 1
ATOM 600 C CA . PHE A 1 93 ? 0.347 -19.342 32.328 1.00 15.07 115 PHE D CA 1
ATOM 601 C C . PHE A 1 93 ? 1.150 -18.102 31.982 1.00 16.86 115 PHE D C 1
ATOM 602 O O . PHE A 1 93 ? 2.384 -18.088 32.123 1.00 20.77 115 PHE D O 1
ATOM 610 N N . VAL A 1 94 ? 0.472 -17.040 31.559 1.00 15.38 116 VAL D N 1
ATOM 611 C CA . VAL A 1 94 ? 1.155 -15.791 31.239 1.00 18.83 116 VAL D CA 1
ATOM 612 C C . VAL A 1 94 ? 1.803 -15.193 32.484 1.00 23.32 116 VAL D C 1
ATOM 613 O O . VAL A 1 94 ? 2.949 -14.729 32.439 1.00 19.75 116 VAL D O 1
ATOM 617 N N . GLU A 1 95 ? 1.078 -15.190 33.611 1.00 21.87 117 GLU D N 1
ATOM 618 C CA . GLU A 1 95 ? 1.609 -14.647 34.864 1.00 21.52 117 GLU D CA 1
ATOM 619 C C . GLU A 1 95 ? 2.796 -15.460 35.375 1.00 22.87 117 GLU D C 1
ATOM 620 O O . GLU A 1 95 ? 3.788 -14.893 35.857 1.00 22.15 117 GLU D O 1
ATOM 626 N N . ALA A 1 96 ? 2.690 -16.789 35.324 1.00 20.08 118 ALA D N 1
ATOM 627 C CA . ALA A 1 96 ? 3.784 -17.644 35.765 1.00 18.69 118 ALA D CA 1
ATOM 628 C C . ALA A 1 96 ? 5.023 -17.446 34.902 1.00 22.09 118 ALA D C 1
ATOM 629 O O . ALA A 1 96 ? 6.155 -17.420 35.413 1.00 16.97 118 ALA D O 1
ATOM 631 N N . PHE A 1 97 ? 4.827 -17.319 33.583 1.00 19.92 119 PHE D N 1
ATOM 632 C CA . PHE A 1 97 ? 5.952 -17.110 32.678 1.00 21.45 119 PHE D CA 1
ATOM 633 C C . PHE A 1 97 ? 6.606 -15.758 32.917 1.00 23.14 119 PHE D C 1
ATOM 634 O O . PHE A 1 97 ? 7.840 -15.631 32.829 1.00 19.38 119 PHE D O 1
ATOM 642 N N . LYS A 1 98 ? 5.795 -14.736 33.224 1.00 18.29 120 LYS D N 1
ATOM 643 C CA . LYS A 1 98 ? 6.327 -13.390 33.403 1.00 20.76 120 LYS D CA 1
ATOM 644 C C . LYS A 1 98 ? 7.316 -13.303 34.564 1.00 23.37 120 LYS D C 1
ATOM 645 O O . LYS A 1 98 ? 8.166 -12.406 34.557 1.00 22.55 120 LYS D O 1
ATOM 651 N N . ALA A 1 99 ? 7.254 -14.224 35.535 1.00 18.79 121 ALA D N 1
ATOM 652 C CA . ALA A 1 99 ? 8.286 -14.257 36.572 1.00 20.95 121 ALA D CA 1
ATOM 653 C C . ALA A 1 99 ? 9.645 -14.666 36.009 1.00 19.69 121 ALA D C 1
ATOM 654 O O . ALA A 1 99 ? 10.678 -14.183 36.488 1.00 21.60 121 ALA D O 1
ATOM 656 N N . TYR A 1 100 ? 9.670 -15.561 35.013 1.00 22.96 122 TYR D N 1
ATOM 657 C CA . TYR A 1 100 ? 10.930 -15.918 34.354 1.00 17.02 122 TYR D CA 1
ATOM 658 C C . TYR A 1 100 ? 11.373 -14.852 33.364 1.00 21.84 122 TYR D C 1
ATOM 659 O O . TYR A 1 100 ? 12.564 -14.509 33.309 1.00 23.99 122 TYR D O 1
ATOM 668 N N . HIS A 1 101 ? 10.443 -14.343 32.552 1.00 16.66 123 HIS D N 1
ATOM 669 C CA . HIS A 1 101 ? 10.764 -13.277 31.610 1.00 19.30 123 HIS D CA 1
ATOM 670 C C . HIS A 1 101 ? 11.218 -12.008 32.325 1.00 21.63 123 HIS D C 1
ATOM 671 O O . HIS A 1 101 ? 11.969 -11.208 31.751 1.00 24.08 123 HIS D O 1
ATOM 678 N N . ALA A 1 102 ? 10.773 -11.801 33.566 1.00 20.25 124 ALA D N 1
ATOM 679 C CA . ALA A 1 102 ? 11.169 -10.602 34.300 1.00 23.22 124 ALA D CA 1
ATOM 680 C C . ALA A 1 102 ? 12.659 -10.594 34.619 1.00 17.73 124 ALA D C 1
ATOM 681 O O . ALA A 1 102 ? 13.249 -9.518 34.714 1.00 18.16 124 ALA D O 1
ATOM 683 N N . LYS A 1 103 ? 13.266 -11.768 34.781 1.00 17.42 125 LYS D N 1
ATOM 684 C CA . LYS A 1 103 ? 14.695 -11.917 35.064 1.00 22.64 125 LYS D CA 1
ATOM 685 C C . LYS A 1 103 ? 15.515 -12.205 33.810 1.00 21.00 125 LYS D C 1
ATOM 686 O O . LYS A 1 103 ? 16.566 -11.584 33.591 1.00 19.51 125 LYS D O 1
ATOM 692 N N . TYR A 1 104 ? 15.063 -13.148 32.976 1.00 17.52 126 TYR D N 1
ATOM 693 C CA . TYR A 1 104 ? 15.885 -13.584 31.849 1.00 19.19 126 TYR D CA 1
ATOM 694 C C . TYR A 1 104 ? 15.753 -12.691 30.631 1.00 15.41 126 TYR D C 1
ATOM 695 O O . TYR A 1 104 ? 16.656 -12.694 29.783 1.00 20.23 126 TYR D O 1
ATOM 704 N N . GLY A 1 105 ? 14.676 -11.922 30.528 1.00 20.65 127 GLY D N 1
ATOM 705 C CA . GLY A 1 105 ? 14.540 -10.948 29.455 1.00 16.58 127 GLY D CA 1
ATOM 706 C C . GLY A 1 105 ? 14.650 -11.499 28.051 1.00 21.14 127 GLY D C 1
ATOM 707 O O . GLY A 1 105 ? 15.154 -10.799 27.165 1.00 27.42 127 GLY D O 1
ATOM 708 N N . TYR A 1 106 ? 14.201 -12.736 27.821 1.00 19.29 128 TYR D N 1
ATOM 709 C CA . TYR A 1 106 ? 14.273 -13.430 26.529 1.00 18.89 128 TYR D CA 1
ATOM 710 C C . TYR A 1 106 ? 14.075 -12.532 25.312 1.00 19.00 128 TYR D C 1
ATOM 711 O O . TYR A 1 106 ? 12.956 -12.044 25.074 1.00 20.17 128 TYR D O 1
ATOM 720 N N . PRO A 1 107 ? 15.126 -12.308 24.501 1.00 17.37 129 PRO D N 1
ATOM 721 C CA . PRO A 1 107 ? 14.957 -11.509 23.273 1.00 18.83 129 PRO D CA 1
ATOM 722 C C . PRO A 1 107 ? 14.175 -12.218 22.188 1.00 15.45 129 PRO D C 1
ATOM 723 O O . PRO A 1 107 ? 13.761 -11.573 21.221 1.00 18.19 129 PRO D O 1
ATOM 727 N N . LEU A 1 108 ? 14.037 -13.526 22.271 1.00 18.23 130 LEU D N 1
ATOM 728 C CA . LEU A 1 108 ? 13.267 -14.291 21.307 1.00 18.58 130 LEU D CA 1
ATOM 729 C C . LEU A 1 108 ? 12.404 -15.256 22.095 1.00 21.71 130 LEU D C 1
ATOM 730 O O . LEU A 1 108 ? 12.857 -15.870 23.070 1.00 17.13 130 LEU D O 1
ATOM 735 N N . ILE A 1 109 ? 11.149 -15.352 21.696 1.00 16.64 131 ILE D N 1
ATOM 736 C CA . ILE A 1 109 ? 10.220 -16.300 22.282 1.00 15.59 131 ILE D CA 1
ATOM 737 C C . ILE A 1 109 ? 9.546 -17.026 21.133 1.00 15.80 131 ILE D C 1
ATOM 738 O O . ILE A 1 109 ? 9.004 -16.379 20.235 1.00 18.41 131 ILE D O 1
ATOM 743 N N . HIS A 1 110 ? 9.583 -18.358 21.159 1.00 17.14 132 HIS D N 1
ATOM 744 C CA . HIS A 1 110 ? 9.051 -19.190 20.079 1.00 17.54 132 HIS D CA 1
ATOM 745 C C . HIS A 1 110 ? 7.915 -20.028 20.651 1.00 17.55 132 HIS D C 1
ATOM 746 O O . HIS A 1 110 ? 8.151 -20.932 21.455 1.00 17.37 132 HIS D O 1
ATOM 753 N N . THR A 1 111 ? 6.688 -19.725 20.226 1.00 16.32 133 THR D N 1
ATOM 754 C CA . THR A 1 111 ? 5.464 -20.316 20.747 1.00 17.49 133 THR D CA 1
ATOM 755 C C . THR A 1 111 ? 4.997 -21.461 19.853 1.00 14.00 133 THR D C 1
ATOM 756 O O . THR A 1 111 ? 5.245 -21.462 18.645 1.00 14.08 133 THR D O 1
ATOM 760 N N . ASN A 1 112 ? 4.354 -22.458 20.463 1.00 11.15 134 ASN D N 1
ATOM 761 C CA . ASN A 1 112 ? 3.963 -23.681 19.772 1.00 14.72 134 ASN D CA 1
ATOM 762 C C . ASN A 1 112 ? 2.465 -23.920 19.916 1.00 12.13 134 ASN D C 1
ATOM 763 O O . ASN A 1 112 ? 1.965 -24.028 21.037 1.00 13.30 134 ASN D O 1
ATOM 768 N N . TYR A 1 113 ? 1.779 -24.083 18.779 1.00 14.49 135 TYR D N 1
ATOM 769 C CA . TYR A 1 113 ? 0.322 -24.226 18.724 1.00 14.13 135 TYR D CA 1
ATOM 770 C C . TYR A 1 113 ? -0.406 -22.951 19.150 1.00 14.77 135 TYR D C 1
ATOM 771 O O . TYR A 1 113 ? 0.094 -22.166 19.958 1.00 13.46 135 TYR D O 1
ATOM 780 N N . TRP A 1 114 ? -1.633 -22.758 18.641 1.00 17.84 136 TRP D N 1
ATOM 781 C CA . TRP A 1 114 ? -2.289 -21.462 18.798 1.00 17.66 136 TRP D CA 1
ATOM 782 C C . TRP A 1 114 ? -2.458 -21.065 20.258 1.00 13.33 136 TRP D C 1
ATOM 783 O O . TRP A 1 114 ? -2.428 -19.868 20.571 1.00 12.52 136 TRP D O 1
ATOM 794 N N . LEU A 1 115 ? -2.605 -22.045 21.163 1.00 15.28 137 LEU D N 1
ATOM 795 C CA . LEU A 1 115 ? -2.814 -21.756 22.587 1.00 18.68 137 LEU D CA 1
ATOM 796 C C . LEU A 1 115 ? -1.593 -21.065 23.200 1.00 18.51 137 LEU D C 1
ATOM 797 O O . LEU A 1 115 ? -1.710 -20.034 23.866 1.00 19.98 137 LEU D O 1
ATOM 802 N N . SER A 1 116 ? -0.419 -21.643 23.012 1.00 14.02 138 SER D N 1
ATOM 803 C CA . SER A 1 116 ? 0.805 -20.943 23.402 1.00 15.04 138 SER D CA 1
ATOM 804 C C . SER A 1 116 ? 0.923 -19.607 22.674 1.00 14.40 138 SER D C 1
ATOM 805 O O . SER A 1 116 ? 1.460 -18.641 23.224 1.00 14.34 138 SER D O 1
ATOM 808 N N . GLY A 1 117 ? 0.377 -19.515 21.454 1.00 13.29 139 GLY D N 1
ATOM 809 C CA . GLY A 1 117 ? 0.481 -18.279 20.697 1.00 12.03 139 GLY D CA 1
ATOM 810 C C . GLY A 1 117 ? -0.290 -17.127 21.293 1.00 14.68 139 GLY D C 1
ATOM 811 O O . GLY A 1 117 ? 0.142 -15.976 21.211 1.00 14.17 139 GLY D O 1
ATOM 812 N N . TRP A 1 118 ? -1.473 -17.412 21.854 1.00 18.37 140 TRP D N 1
ATOM 813 C CA . TRP A 1 118 ? -2.160 -16.437 22.692 1.00 16.95 140 TRP D CA 1
ATOM 814 C C . TRP A 1 118 ? -1.219 -15.888 23.768 1.00 14.87 140 TRP D C 1
ATOM 815 O O . TRP A 1 118 ? -1.151 -14.676 24.012 1.00 14.55 140 TRP D O 1
ATOM 826 N N . VAL A 1 119 ? -0.489 -16.776 24.423 1.00 14.98 141 VAL D N 1
ATOM 827 C CA . VAL A 1 119 ? 0.482 -16.321 25.420 1.00 15.87 141 VAL D CA 1
ATOM 828 C C . VAL A 1 119 ? 1.501 -15.400 24.755 1.00 17.88 141 VAL D C 1
ATOM 829 O O . VAL A 1 119 ? 1.786 -14.299 25.243 1.00 17.45 141 VAL D O 1
ATOM 833 N N . GLY A 1 120 ? 2.017 -15.814 23.593 1.00 13.98 142 GLY D N 1
ATOM 834 C CA . GLY A 1 120 ? 2.948 -14.957 22.870 1.00 16.65 142 GLY D CA 1
ATOM 835 C C . GLY A 1 120 ? 2.325 -13.632 22.477 1.00 19.68 142 GLY D C 1
ATOM 836 O O . GLY A 1 120 ? 2.935 -12.572 22.636 1.00 17.81 142 GLY D O 1
ATOM 837 N N . TRP A 1 121 ? 1.080 -13.675 21.990 1.00 17.90 143 TRP D N 1
ATOM 838 C CA . TRP A 1 121 ? 0.368 -12.456 21.633 1.00 19.90 143 TRP D CA 1
ATOM 839 C C . TRP A 1 121 ? 0.230 -11.504 22.823 1.00 17.73 143 TRP D C 1
ATOM 840 O O . TRP A 1 121 ? 0.434 -10.292 22.685 1.00 18.09 143 TRP D O 1
ATOM 851 N N . GLN A 1 122 ? -0.165 -12.026 23.991 1.00 19.55 144 GLN D N 1
ATOM 852 C CA . GLN A 1 122 ? -0.270 -11.179 25.179 1.00 19.83 144 GLN D CA 1
ATOM 853 C C . GLN A 1 122 ? 1.093 -10.602 25.566 1.00 19.12 144 GLN D C 1
ATOM 854 O O . GLN A 1 122 ? 1.212 -9.417 25.919 1.00 17.45 144 GLN D O 1
ATOM 860 N N . LEU A 1 123 ? 2.133 -11.424 25.497 1.00 16.14 145 LEU D N 1
ATOM 861 C CA . LEU A 1 123 ? 3.467 -10.925 25.831 1.00 17.04 145 LEU D CA 1
ATOM 862 C C . LEU A 1 123 ? 3.924 -9.846 24.855 1.00 20.53 145 LEU D C 1
ATOM 863 O O . LEU A 1 123 ? 4.432 -8.795 25.276 1.00 21.43 145 LEU D O 1
ATOM 868 N N . ARG A 1 124 ? 3.718 -10.066 23.546 1.00 21.55 146 ARG D N 1
ATOM 869 C CA . ARG A 1 124 ? 4.174 -9.101 22.551 1.00 22.44 146 ARG D CA 1
ATOM 870 C C . ARG A 1 124 ? 3.477 -7.757 22.706 1.00 24.18 146 ARG D C 1
ATOM 871 O O . ARG A 1 124 ? 4.034 -6.727 22.311 1.00 22.86 146 ARG D O 1
ATOM 879 N N . GLN A 1 125 ? 2.267 -7.734 23.279 1.00 18.00 147 GLN D N 1
ATOM 880 C CA . GLN A 1 125 ? 1.606 -6.450 23.492 1.00 23.59 147 GLN D CA 1
ATOM 881 C C . GLN A 1 125 ? 2.290 -5.621 24.567 1.00 28.29 147 GLN D C 1
ATOM 882 O O . GLN A 1 125 ? 2.093 -4.401 24.612 1.00 30.08 147 GLN D O 1
ATOM 888 N N . GLN A 1 126 ? 3.069 -6.256 25.442 1.00 24.11 148 GLN D N 1
ATOM 889 C CA . GLN A 1 126 ? 3.703 -5.578 26.565 1.00 27.80 148 GLN D CA 1
ATOM 890 C C . GLN A 1 126 ? 5.198 -5.390 26.377 1.00 28.41 148 GLN D C 1
ATOM 891 O O . GLN A 1 126 ? 5.756 -4.402 26.866 1.00 31.87 148 GLN D O 1
ATOM 897 N N . PHE A 1 127 ? 5.848 -6.301 25.663 1.00 26.15 149 PHE D N 1
ATOM 898 C CA . PHE A 1 127 ? 7.295 -6.311 25.541 1.00 28.54 149 PHE D CA 1
ATOM 899 C C . PHE A 1 127 ? 7.708 -6.331 24.077 1.00 28.91 149 PHE D C 1
ATOM 900 O O . PHE A 1 127 ? 6.905 -6.621 23.180 1.00 29.26 149 PHE D O 1
ATOM 908 N N . ASN A 1 128 ? 8.982 -6.002 23.856 1.00 29.60 150 ASN D N 1
ATOM 909 C CA . ASN A 1 128 ? 9.620 -6.013 22.541 1.00 28.95 150 ASN D CA 1
ATOM 910 C C . ASN A 1 128 ? 10.556 -7.211 22.473 1.00 26.62 150 ASN D C 1
ATOM 911 O O . ASN A 1 128 ? 11.637 -7.194 23.066 1.00 24.47 150 ASN D O 1
ATOM 916 N N . PHE A 1 129 ? 10.143 -8.241 21.745 1.00 24.74 151 PHE D N 1
ATOM 917 C CA . PHE A 1 129 ? 10.966 -9.413 21.507 1.00 23.33 151 PHE D CA 1
ATOM 918 C C . PHE A 1 129 ? 10.686 -9.931 20.104 1.00 25.88 151 PHE D C 1
ATOM 919 O O . PHE A 1 129 ? 9.683 -9.574 19.477 1.00 23.80 151 PHE D O 1
ATOM 927 N N . GLN A 1 130 ? 11.598 -10.763 19.603 1.00 26.43 152 GLN D N 1
ATOM 928 C CA . GLN A 1 130 ? 11.370 -11.460 18.344 1.00 23.00 152 GLN D CA 1
ATOM 929 C C . GLN A 1 130 ? 10.460 -12.644 18.622 1.00 22.38 152 GLN D C 1
ATOM 930 O O . GLN A 1 130 ? 10.815 -13.525 19.407 1.00 20.32 152 GLN D O 1
ATOM 936 N N . TRP A 1 131 ? 9.288 -12.668 17.989 1.00 23.22 153 TRP D N 1
ATOM 937 C CA . TRP A 1 131 ? 8.268 -13.668 18.282 1.00 20.75 153 TRP D CA 1
ATOM 938 C C . TRP A 1 131 ? 8.091 -14.565 17.063 1.00 22.52 153 TRP D C 1
ATOM 939 O O . TRP A 1 131 ? 7.667 -14.099 15.999 1.00 19.68 153 TRP D O 1
ATOM 950 N N . LEU A 1 132 ? 8.432 -15.840 17.211 1.00 20.12 154 LEU D N 1
ATOM 951 C CA . LEU A 1 132 ? 8.163 -16.824 16.176 1.00 20.59 154 LEU D CA 1
ATOM 952 C C . LEU A 1 132 ? 7.096 -17.782 16.668 1.00 18.14 154 LEU D C 1
ATOM 953 O O . LEU A 1 132 ? 7.043 -18.119 17.850 1.00 18.95 154 LEU D O 1
ATOM 958 N N . HIS A 1 133 ? 6.271 -18.254 15.744 1.00 19.73 155 HIS D N 1
ATOM 959 C CA . HIS A 1 133 ? 5.225 -19.182 16.122 1.00 15.21 155 HIS D CA 1
ATOM 960 C C . HIS A 1 133 ? 5.161 -20.331 15.135 1.00 15.16 155 HIS D C 1
ATOM 961 O O . HIS A 1 133 ? 5.169 -20.113 13.921 1.00 16.47 155 HIS D O 1
ATOM 968 N N . THR A 1 134 ? 5.105 -21.547 15.661 1.00 14.15 156 THR D N 1
ATOM 969 C CA . THR A 1 134 ? 4.874 -22.739 14.863 1.00 15.55 156 THR D CA 1
ATOM 970 C C . THR A 1 134 ? 3.386 -23.109 14.877 1.00 17.15 156 THR D C 1
ATOM 971 O O . THR A 1 134 ? 2.803 -23.326 15.944 1.00 16.85 156 THR D O 1
ATOM 975 N N . TYR A 1 135 ? 2.808 -23.212 13.687 1.00 19.58 157 TYR D N 1
ATOM 976 C CA . TYR A 1 135 ? 1.416 -23.594 13.462 1.00 17.52 157 TYR D CA 1
ATOM 977 C C . TYR A 1 135 ? 1.246 -25.109 13.476 1.00 17.58 157 TYR D C 1
ATOM 978 O O . TYR A 1 135 ? 2.109 -25.841 12.999 1.00 17.51 157 TYR D O 1
ATOM 987 N N . HIS A 1 136 ? 0.107 -25.585 13.996 1.00 13.19 158 HIS D N 1
ATOM 988 C CA . HIS A 1 136 ? -0.286 -26.972 13.759 1.00 18.86 158 HIS D CA 1
ATOM 989 C C . HIS A 1 136 ? -1.793 -27.072 13.583 1.00 17.97 158 HIS D C 1
ATOM 990 O O . HIS A 1 136 ? -2.559 -26.402 14.280 1.00 16.25 158 HIS D O 1
ATOM 997 N N . SER A 1 137 ? -2.202 -27.952 12.683 1.00 17.39 159 SER D N 1
ATOM 998 C CA . SER A 1 137 ? -3.611 -28.260 12.506 1.00 21.33 159 SER D CA 1
ATOM 999 C C . SER A 1 137 ? -4.060 -29.343 13.484 1.00 22.38 159 SER D C 1
ATOM 1000 O O . SER A 1 137 ? -3.655 -30.503 13.353 1.00 24.33 159 SER D O 1
ATOM 1003 N N . ARG A 1 152 ? -15.375 -22.373 20.419 1.00 20.68 174 ARG D N 1
ATOM 1004 C CA . ARG A 1 152 ? -13.981 -22.768 20.465 1.00 24.94 174 ARG D CA 1
ATOM 1005 C C . ARG A 1 152 ? -13.333 -22.523 19.113 1.00 25.24 174 ARG D C 1
ATOM 1006 O O . ARG A 1 152 ? -12.214 -22.012 19.051 1.00 21.94 174 ARG D O 1
ATOM 1014 N N . ASP A 1 153 ? -14.029 -22.907 18.033 1.00 22.28 175 ASP D N 1
ATOM 1015 C CA . ASP A 1 153 ? -13.554 -22.557 16.698 1.00 22.49 175 ASP D CA 1
ATOM 1016 C C . ASP A 1 153 ? -13.498 -21.047 16.536 1.00 20.18 175 ASP D C 1
ATOM 1017 O O . ASP A 1 153 ? -12.576 -20.513 15.913 1.00 18.72 175 ASP D O 1
ATOM 1022 N N . GLU A 1 154 ? -14.479 -20.343 17.102 1.00 20.66 176 GLU D N 1
ATOM 1023 C CA . GLU A 1 154 ? -14.508 -18.889 17.013 1.00 24.79 176 GLU D CA 1
ATOM 1024 C C . GLU A 1 154 ? -13.286 -18.283 17.680 1.00 19.57 176 GLU D C 1
ATOM 1025 O O . GLU A 1 154 ? -12.622 -17.408 17.109 1.00 19.84 176 GLU D O 1
ATOM 1031 N N . THR A 1 155 ? -12.965 -18.756 18.887 1.00 16.98 177 THR D N 1
ATOM 1032 C CA . THR A 1 155 ? -11.776 -18.274 19.580 1.00 19.12 177 THR D CA 1
ATOM 1033 C C . THR A 1 155 ? -10.518 -18.599 18.791 1.00 19.13 177 THR D C 1
ATOM 1034 O O . THR A 1 155 ? -9.680 -17.723 18.547 1.00 19.96 177 THR D O 1
ATOM 1038 N N . ARG A 1 156 ? -10.367 -19.860 18.384 1.00 16.51 178 ARG D N 1
ATOM 1039 C CA . ARG A 1 156 ? -9.138 -20.265 17.707 1.00 20.03 178 ARG D CA 1
ATOM 1040 C C . ARG A 1 156 ? -8.874 -19.396 16.480 1.00 19.83 178 ARG D C 1
ATOM 1041 O O . ARG A 1 156 ? -7.766 -18.878 16.296 1.00 16.69 178 ARG D O 1
ATOM 1049 N N . LEU A 1 157 ? -9.899 -19.188 15.647 1.00 15.30 179 LEU D N 1
ATOM 1050 C CA . LEU A 1 157 ? -9.724 -18.430 14.413 1.00 21.11 179 LEU D CA 1
ATOM 1051 C C . LEU A 1 157 ? -9.316 -16.984 14.685 1.00 19.19 179 LEU D C 1
ATOM 1052 O O . LEU A 1 157 ? -8.443 -16.440 13.997 1.00 20.09 179 LEU D O 1
ATOM 1057 N N . MET A 1 158 ? -9.962 -16.331 15.650 1.00 13.78 180 MET D N 1
ATOM 1058 C CA . MET A 1 158 ? -9.612 -14.948 15.966 1.00 13.12 180 MET D CA 1
ATOM 1059 C C . MET A 1 158 ? -8.188 -14.866 16.504 1.00 16.20 180 MET D C 1
ATOM 1060 O O . MET A 1 158 ? -7.425 -13.953 16.157 1.00 16.76 180 MET D O 1
ATOM 1065 N N . VAL A 1 159 ? -7.813 -15.823 17.345 1.00 14.73 181 VAL D N 1
ATOM 1066 C CA . VAL A 1 159 ? -6.464 -15.807 17.913 1.00 17.19 181 VAL D CA 1
ATOM 1067 C C . VAL A 1 159 ? -5.437 -16.118 16.836 1.00 16.74 181 VAL D C 1
ATOM 1068 O O . VAL A 1 159 ? -4.381 -15.477 16.753 1.00 17.98 181 VAL D O 1
ATOM 1072 N N . GLU A 1 160 ? -5.733 -17.105 15.987 1.00 16.55 182 GLU D N 1
ATOM 1073 C CA . GLU A 1 160 ? -4.807 -17.457 14.919 1.00 17.16 182 GLU D CA 1
ATOM 1074 C C . GLU A 1 160 ? -4.595 -16.292 13.955 1.00 18.53 182 GLU D C 1
ATOM 1075 O O . GLU A 1 160 ? -3.484 -16.083 13.450 1.00 13.22 182 GLU D O 1
ATOM 1081 N N . LYS A 1 161 ? -5.646 -15.520 13.682 1.00 17.65 183 LYS D N 1
ATOM 1082 C CA . LYS A 1 161 ? -5.475 -14.310 12.883 1.00 17.52 183 LYS D CA 1
ATOM 1083 C C . LYS A 1 161 ? -4.564 -13.311 13.598 1.00 21.41 183 LYS D C 1
ATOM 1084 O O . LYS A 1 161 ? -3.641 -12.742 12.992 1.00 23.26 183 LYS D O 1
ATOM 1090 N N . ALA A 1 162 ? -4.798 -13.092 14.890 1.00 19.95 184 ALA D N 1
ATOM 1091 C CA . ALA A 1 162 ? -3.981 -12.131 15.631 1.00 19.87 184 ALA D CA 1
ATOM 1092 C C . ALA A 1 162 ? -2.513 -12.533 15.630 1.00 15.17 184 ALA D C 1
ATOM 1093 O O . ALA A 1 162 ? -1.629 -11.677 15.566 1.00 16.23 184 ALA D O 1
ATOM 1095 N N . ILE A 1 163 ? -2.240 -13.831 15.696 1.00 14.76 185 ILE D N 1
ATOM 1096 C CA . ILE A 1 163 ? -0.859 -14.296 15.711 1.00 19.36 185 ILE D CA 1
ATOM 1097 C C . ILE A 1 163 ? -0.211 -14.071 14.348 1.00 20.24 185 ILE D C 1
ATOM 1098 O O . ILE A 1 163 ? 0.895 -13.529 14.253 1.00 21.63 185 ILE D O 1
ATOM 1103 N N . LEU A 1 164 ? -0.904 -14.463 13.272 1.00 17.09 186 LEU D N 1
ATOM 1104 C CA . LEU A 1 164 ? -0.362 -14.252 11.934 1.00 21.58 186 LEU D CA 1
ATOM 1105 C C . LEU A 1 164 ? -0.051 -12.782 11.687 1.00 20.63 186 LEU D C 1
ATOM 1106 O O . LEU A 1 164 ? 0.952 -12.452 11.037 1.00 17.64 186 LEU D O 1
ATOM 1111 N N . GLU A 1 165 ? -0.879 -11.886 12.229 1.00 15.86 187 GLU D N 1
ATOM 1112 C CA . GLU A 1 165 ? -0.732 -10.460 11.965 1.00 19.36 187 GLU D CA 1
ATOM 1113 C C . GLU A 1 165 ? 0.398 -9.814 12.756 1.00 18.99 187 GLU D C 1
ATOM 1114 O O . GLU A 1 165 ? 0.954 -8.806 12.312 1.00 23.96 187 GLU D O 1
ATOM 1120 N N . ASN A 1 166 ? 0.740 -10.343 13.928 1.00 19.85 188 ASN D N 1
ATOM 1121 C CA . ASN A 1 166 ? 1.662 -9.650 14.813 1.00 18.62 188 ASN D CA 1
ATOM 1122 C C . ASN A 1 166 ? 2.956 -10.396 15.087 1.00 19.50 188 ASN D C 1
ATOM 1123 O O . ASN A 1 166 ? 3.909 -9.775 15.576 1.00 19.58 188 ASN D O 1
ATOM 1128 N N . ALA A 1 167 ? 3.022 -11.693 14.810 1.00 17.52 189 ALA D N 1
ATOM 1129 C CA . ALA A 1 167 ? 4.269 -12.419 14.994 1.00 18.23 189 ALA D CA 1
ATOM 1130 C C . ALA A 1 167 ? 5.248 -12.071 13.879 1.00 19.97 189 ALA D C 1
ATOM 1131 O O . ALA A 1 167 ? 4.859 -11.739 12.756 1.00 17.68 189 ALA D O 1
ATOM 1133 N N . ASP A 1 168 ? 6.539 -12.141 14.197 1.00 15.62 190 ASP D N 1
ATOM 1134 C CA . ASP A 1 168 ? 7.529 -11.856 13.167 1.00 20.53 190 ASP D CA 1
ATOM 1135 C C . ASP A 1 168 ? 7.564 -12.958 12.122 1.00 20.58 190 ASP D C 1
ATOM 1136 O O . ASP A 1 168 ? 7.729 -12.678 10.930 1.00 23.67 190 ASP D O 1
ATOM 1141 N N . CYS A 1 169 ? 7.389 -14.210 12.537 1.00 21.66 191 CYS D N 1
ATOM 1142 C CA . CYS A 1 169 ? 7.349 -15.292 11.565 1.00 22.23 191 CYS D CA 1
ATOM 1143 C C . CYS A 1 169 ? 6.555 -16.480 12.088 1.00 22.27 191 CYS D C 1
ATOM 1144 O O . CYS A 1 169 ? 6.741 -16.906 13.229 1.00 19.76 191 CYS D O 1
ATOM 1147 N N . VAL A 1 170 ? 5.708 -17.043 11.223 1.00 17.76 192 VAL D N 1
ATOM 1148 C CA . VAL A 1 170 ? 4.918 -18.220 11.562 1.00 18.38 192 VAL D CA 1
ATOM 1149 C C . VAL A 1 170 ? 5.418 -19.420 10.767 1.00 18.22 192 VAL D C 1
ATOM 1150 O O . VAL A 1 170 ? 5.441 -19.385 9.533 1.00 22.73 192 VAL D O 1
ATOM 1154 N N . ILE A 1 171 ? 5.763 -20.490 11.469 1.00 19.46 193 ILE D N 1
ATOM 1155 C CA . ILE A 1 171 ? 6.314 -21.697 10.866 1.00 17.16 193 ILE D CA 1
ATOM 1156 C C . ILE A 1 171 ? 5.184 -22.689 10.592 1.00 18.63 193 ILE D C 1
ATOM 1157 O O . ILE A 1 171 ? 4.345 -22.961 11.464 1.00 19.76 193 ILE D O 1
ATOM 1162 N N . VAL A 1 172 ? 5.120 -23.183 9.354 1.00 20.42 194 VAL D N 1
ATOM 1163 C CA . VAL A 1 172 ? 4.213 -24.260 8.974 1.00 16.76 194 VAL D CA 1
ATOM 1164 C C . VAL A 1 172 ? 5.030 -25.521 8.754 1.00 17.32 194 VAL D C 1
ATOM 1165 O O . VAL A 1 172 ? 6.200 -25.460 8.352 1.00 22.80 194 VAL D O 1
ATOM 1169 N N . THR A 1 173 ? 4.427 -26.672 9.015 1.00 14.80 195 THR D N 1
ATOM 1170 C CA . THR A 1 173 ? 5.181 -27.920 8.956 1.00 20.79 195 THR D CA 1
ATOM 1171 C C . THR A 1 173 ? 4.885 -28.747 7.714 1.00 21.03 195 THR D C 1
ATOM 1172 O O . THR A 1 173 ? 5.474 -29.814 7.547 1.00 20.03 195 THR D O 1
ATOM 1176 N N . SER A 1 174 ? 4.006 -28.280 6.832 1.00 23.68 196 SER D N 1
ATOM 1177 C CA . SER A 1 174 ? 3.760 -28.967 5.572 1.00 23.41 196 SER D CA 1
ATOM 1178 C C . SER A 1 174 ? 3.042 -28.007 4.644 1.00 22.84 196 SER D C 1
ATOM 1179 O O . SER A 1 174 ? 2.377 -27.076 5.115 1.00 20.58 196 SER D O 1
ATOM 1182 N N . PRO A 1 175 ? 3.167 -28.184 3.332 1.00 23.61 197 PRO D N 1
ATOM 1183 C CA . PRO A 1 175 ? 2.386 -27.336 2.424 1.00 24.03 197 PRO D CA 1
ATOM 1184 C C . PRO A 1 175 ? 0.897 -27.430 2.675 1.00 21.68 197 PRO D C 1
ATOM 1185 O O . PRO A 1 175 ? 0.193 -26.423 2.548 1.00 17.29 197 PRO D O 1
ATOM 1189 N N . GLN A 1 176 ? 0.406 -28.608 3.059 1.00 20.83 198 GLN D N 1
ATOM 1190 C CA . GLN A 1 176 ? -1.032 -28.781 3.228 1.00 23.01 198 GLN D CA 1
ATOM 1191 C C . GLN A 1 176 ? -1.558 -27.886 4.343 1.00 24.03 198 GLN D C 1
ATOM 1192 O O . GLN A 1 176 ? -2.619 -27.265 4.203 1.00 24.16 198 GLN D O 1
ATOM 1198 N N . GLU A 1 177 ? -0.807 -27.764 5.445 1.00 21.51 199 GLU D N 1
ATOM 1199 C CA . GLU A 1 177 ? -1.235 -26.865 6.516 1.00 21.41 199 GLU D CA 1
ATOM 1200 C C . GLU A 1 177 ? -1.055 -25.399 6.128 1.00 18.79 199 GLU D C 1
ATOM 1201 O O . GLU A 1 177 ? -1.857 -24.552 6.538 1.00 16.65 199 GLU D O 1
ATOM 1207 N N . GLU A 1 178 ? -0.031 -25.075 5.326 1.00 19.89 200 GLU D N 1
ATOM 1208 C CA . GLU A 1 178 ? 0.045 -23.736 4.740 1.00 18.70 200 GLU D CA 1
ATOM 1209 C C . GLU A 1 178 ? -1.163 -23.460 3.855 1.00 19.42 200 GLU D C 1
ATOM 1210 O O . GLU A 1 178 ? -1.689 -22.339 3.828 1.00 15.74 200 GLU D O 1
ATOM 1216 N N . ALA A 1 179 ? -1.584 -24.456 3.083 1.00 19.59 201 ALA D N 1
ATOM 1217 C CA . ALA A 1 179 ? -2.739 -24.257 2.219 1.00 17.48 201 ALA D CA 1
ATOM 1218 C C . ALA A 1 179 ? -3.984 -24.015 3.056 1.00 19.33 201 ALA D C 1
ATOM 1219 O O . ALA A 1 179 ? -4.787 -23.127 2.750 1.00 18.39 201 ALA D O 1
ATOM 1221 N N . TYR A 1 180 ? -4.140 -24.783 4.135 1.00 21.05 202 TYR D N 1
ATOM 1222 C CA . TYR A 1 180 ? -5.295 -24.603 5.011 1.00 24.16 202 TYR D CA 1
ATOM 1223 C C . TYR A 1 180 ? -5.300 -23.211 5.621 1.00 21.09 202 TYR D C 1
ATOM 1224 O O . TYR A 1 180 ? -6.332 -22.528 5.625 1.00 23.27 202 TYR D O 1
ATOM 1233 N N . LEU A 1 181 ? -4.157 -22.790 6.175 1.00 16.62 203 LEU D N 1
ATOM 1234 C CA . LEU A 1 181 ? -4.058 -21.475 6.798 1.00 18.13 203 LEU D CA 1
ATOM 1235 C C . LEU A 1 181 ? -4.503 -20.380 5.836 1.00 18.12 203 LEU D C 1
ATOM 1236 O O . LEU A 1 181 ? -5.302 -19.507 6.191 1.00 21.06 203 LEU D O 1
ATOM 1241 N N . ARG A 1 182 ? -4.001 -20.422 4.606 1.00 19.27 204 ARG D N 1
ATOM 1242 C CA . ARG A 1 182 ? -4.299 -19.349 3.668 1.00 17.49 204 ARG D CA 1
ATOM 1243 C C . ARG A 1 182 ? -5.731 -19.437 3.162 1.00 22.64 204 ARG D C 1
ATOM 1244 O O . ARG A 1 182 ? -6.319 -18.408 2.811 1.00 23.76 204 ARG D O 1
ATOM 1252 N N . ARG A 1 183 ? -6.313 -20.641 3.150 1.00 20.01 205 ARG D N 1
ATOM 1253 C CA . ARG A 1 183 ? -7.685 -20.815 2.676 1.00 20.96 205 ARG D CA 1
ATOM 1254 C C . ARG A 1 183 ? -8.696 -20.427 3.741 1.00 26.62 205 ARG D C 1
ATOM 1255 O O . ARG A 1 183 ? -9.688 -19.746 3.449 1.00 25.33 205 ARG D O 1
ATOM 1263 N N . TRP A 1 184 ? -8.465 -20.856 4.981 1.00 20.22 206 TRP D N 1
ATOM 1264 C CA . TRP A 1 184 ? -9.507 -20.818 5.987 1.00 22.19 206 TRP D CA 1
ATOM 1265 C C . TRP A 1 184 ? -9.248 -19.828 7.107 1.00 24.36 206 TRP D C 1
ATOM 1266 O O . TRP A 1 184 ? -10.203 -19.434 7.779 1.00 21.15 206 TRP D O 1
ATOM 1277 N N . VAL A 1 185 ? -7.997 -19.419 7.327 1.00 19.63 207 VAL D N 1
ATOM 1278 C CA . VAL A 1 185 ? -7.685 -18.554 8.459 1.00 21.38 207 VAL D CA 1
ATOM 1279 C C . VAL A 1 185 ? -7.352 -17.148 7.971 1.00 19.00 207 VAL D C 1
ATOM 1280 O O . VAL A 1 185 ? -8.112 -16.209 8.216 1.00 21.62 207 VAL D O 1
ATOM 1284 N N . SER A 1 186 ? -6.215 -16.976 7.300 1.00 18.38 208 SER D N 1
ATOM 1285 C CA . SER A 1 186 ? -5.838 -15.629 6.887 1.00 16.94 208 SER D CA 1
ATOM 1286 C C . SER A 1 186 ? -4.657 -15.707 5.935 1.00 20.53 208 SER D C 1
ATOM 1287 O O . SER A 1 186 ? -3.799 -16.585 6.071 1.00 21.81 208 SER D O 1
ATOM 1290 N N . LYS A 1 187 ? -4.604 -14.757 5.000 1.00 21.42 209 LYS D N 1
ATOM 1291 C CA . LYS A 1 187 ? -3.468 -14.606 4.093 1.00 22.55 209 LYS D CA 1
ATOM 1292 C C . LYS A 1 187 ? -2.365 -13.729 4.668 1.00 23.29 209 LYS D C 1
ATOM 1293 O O . LYS A 1 187 ? -1.314 -13.564 4.027 1.00 19.92 209 LYS D O 1
ATOM 1299 N N . ALA A 1 188 ? -2.585 -13.150 5.839 1.00 21.11 210 ALA D N 1
ATOM 1300 C CA . ALA A 1 188 ? -1.645 -12.214 6.423 1.00 24.22 210 ALA D CA 1
ATOM 1301 C C . ALA A 1 188 ? -0.427 -12.949 6.985 1.00 18.19 210 ALA D C 1
ATOM 1302 O O . ALA A 1 188 ? -0.442 -14.164 7.194 1.00 20.35 210 ALA D O 1
ATOM 1304 N N . GLY A 1 189 ? 0.638 -12.188 7.225 1.00 22.33 211 GLY D N 1
ATOM 1305 C CA . GLY A 1 189 ? 1.799 -12.676 7.945 1.00 18.77 211 GLY D CA 1
ATOM 1306 C C . GLY A 1 189 ? 2.819 -13.367 7.053 1.00 23.27 211 GLY D C 1
ATOM 1307 O O . GLY A 1 189 ? 2.582 -13.662 5.878 1.00 20.11 211 GLY D O 1
ATOM 1308 N N . GLN A 1 190 ? 3.988 -13.627 7.640 1.00 20.08 212 GLN D N 1
ATOM 1309 C CA . GLN A 1 190 ? 5.069 -14.341 6.972 1.00 19.50 212 GLN D CA 1
ATOM 1310 C C . GLN A 1 190 ? 5.101 -15.775 7.487 1.00 20.35 212 GLN D C 1
ATOM 1311 O O . GLN A 1 190 ? 5.265 -16.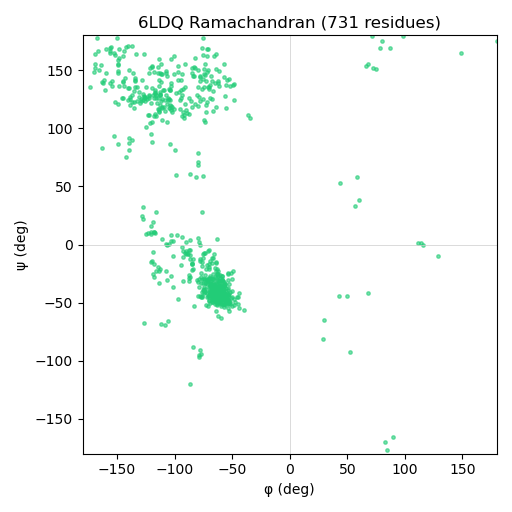000 8.689 1.00 29.82 212 GLN D O 1
ATOM 1317 N N . THR A 1 191 ? 4.915 -16.736 6.587 1.00 21.14 213 THR D N 1
ATOM 1318 C CA . THR A 1 191 ? 5.034 -18.150 6.901 1.00 17.89 213 THR D CA 1
ATOM 1319 C C . THR A 1 191 ? 6.316 -18.704 6.290 1.00 22.07 213 THR D C 1
ATOM 1320 O O . THR A 1 191 ? 6.755 -18.262 5.225 1.00 27.27 213 THR D O 1
ATOM 1324 N N . ARG A 1 192 ? 6.915 -19.677 6.971 1.00 18.81 214 ARG D N 1
ATOM 1325 C CA . ARG A 1 192 ? 8.101 -20.359 6.469 1.00 24.03 214 ARG D CA 1
ATOM 1326 C C . ARG A 1 192 ? 7.920 -21.853 6.666 1.00 20.13 214 ARG D C 1
ATOM 1327 O O . ARG A 1 192 ? 7.358 -22.279 7.678 1.00 18.34 214 ARG D O 1
ATOM 1335 N N . LEU A 1 193 ? 8.411 -22.639 5.708 1.00 16.65 215 LEU D N 1
ATOM 1336 C CA . LEU A 1 193 ? 8.252 -24.089 5.727 1.00 17.46 215 LEU D CA 1
ATOM 1337 C C . LEU A 1 193 ? 9.416 -24.705 6.479 1.00 20.93 215 LEU D C 1
ATOM 1338 O O . LEU A 1 193 ? 10.557 -24.648 6.012 1.00 21.50 215 LEU D O 1
ATOM 1343 N N . ILE A 1 194 ? 9.130 -25.302 7.627 1.00 18.83 216 ILE D N 1
ATOM 1344 C CA . ILE A 1 194 ? 10.072 -26.167 8.324 1.00 23.03 216 ILE D CA 1
ATOM 1345 C C . ILE A 1 194 ? 9.386 -27.506 8.555 1.00 21.18 216 ILE D C 1
ATOM 1346 O O . ILE A 1 194 ? 8.562 -27.647 9.462 1.00 26.26 216 ILE D O 1
ATOM 1351 N N . PRO A 1 195 ? 9.687 -28.509 7.738 1.00 25.87 217 PRO D N 1
ATOM 1352 C CA . PRO A 1 195 ? 8.800 -29.669 7.630 1.00 31.66 217 PRO D CA 1
ATOM 1353 C C . PRO A 1 195 ? 8.891 -30.598 8.827 1.00 30.80 217 PRO D C 1
ATOM 1354 O O . PRO A 1 195 ? 9.938 -30.748 9.459 1.00 29.13 217 PRO D O 1
ATOM 1358 N N . CYS A 1 196 ? 7.743 -31.197 9.142 1.00 27.66 218 CYS D N 1
ATOM 1359 C CA . CYS A 1 196 ? 7.674 -32.295 10.096 1.00 33.89 218 CYS D CA 1
ATOM 1360 C C . CYS A 1 196 ? 8.716 -33.354 9.762 1.00 35.80 218 CYS D C 1
ATOM 1361 O O . CYS A 1 196 ? 8.921 -33.692 8.593 1.00 37.04 218 CYS D O 1
ATOM 1364 N N . GLY A 1 197 ? 9.386 -33.866 10.790 1.00 32.46 219 GLY D N 1
ATOM 1365 C CA . GLY A 1 197 ? 10.352 -34.929 10.571 1.00 32.37 219 GLY D CA 1
ATOM 1366 C C . GLY A 1 197 ? 11.004 -35.357 11.866 1.00 32.93 219 GLY D C 1
ATOM 1367 O O . GLY A 1 197 ? 10.780 -34.772 12.931 1.00 38.29 219 GLY D O 1
ATOM 1368 N N . THR A 1 198 ? 11.823 -36.400 11.751 1.00 29.91 220 THR D N 1
ATOM 1369 C CA . THR A 1 198 ? 12.539 -36.983 12.878 1.00 29.03 220 THR D CA 1
ATOM 1370 C C . THR A 1 198 ? 14.017 -36.593 12.913 1.00 25.57 220 THR D C 1
ATOM 1371 O O . THR A 1 198 ? 14.775 -37.154 13.713 1.00 32.83 220 THR D O 1
ATOM 1375 N N . ASN A 1 199 ? 14.448 -35.667 12.060 1.00 28.19 221 ASN D N 1
ATOM 1376 C CA . ASN A 1 199 ? 15.835 -35.190 12.063 1.00 22.75 221 ASN D CA 1
ATOM 1377 C C . ASN A 1 199 ? 15.853 -33.815 12.724 1.00 20.57 221 ASN D C 1
ATOM 1378 O O . ASN A 1 199 ? 15.802 -32.777 12.060 1.00 18.10 221 ASN D O 1
ATOM 1383 N N . TRP A 1 200 ? 15.967 -33.822 14.056 1.00 20.96 222 TRP D N 1
ATOM 1384 C CA . TRP A 1 200 ? 15.857 -32.590 14.833 1.00 22.64 222 TRP D CA 1
ATOM 1385 C C . TRP A 1 200 ? 17.093 -31.715 14.703 1.00 18.68 222 TRP D C 1
ATOM 1386 O O . TRP A 1 200 ? 16.986 -30.488 14.779 1.00 19.93 222 TRP D O 1
ATOM 1397 N N . GLU A 1 201 ? 18.266 -32.307 14.489 1.00 19.37 223 GLU D N 1
ATOM 1398 C CA . GLU A 1 201 ? 19.414 -31.480 14.128 1.00 15.20 223 GLU D CA 1
ATOM 1399 C C . GLU A 1 201 ? 19.106 -30.624 12.898 1.00 19.72 223 GLU D C 1
ATOM 1400 O O . GLU A 1 201 ? 19.338 -29.410 12.901 1.00 17.11 223 GLU D O 1
ATOM 1406 N N . ALA A 1 202 ? 18.562 -31.236 11.836 1.00 13.76 224 ALA D N 1
ATOM 1407 C CA . ALA A 1 202 ? 18.269 -30.451 10.637 1.00 20.26 224 ALA D CA 1
ATOM 1408 C C . ALA A 1 202 ? 17.273 -29.343 10.943 1.00 18.38 224 ALA D C 1
ATOM 1409 O O . ALA A 1 202 ? 17.476 -28.185 10.562 1.00 19.01 224 ALA D O 1
ATOM 1411 N N . ILE A 1 203 ? 16.185 -29.685 11.639 1.00 16.69 225 ILE D N 1
ATOM 1412 C CA . ILE A 1 203 ? 15.160 -28.697 11.955 1.00 19.18 225 ILE D CA 1
ATOM 1413 C C . ILE A 1 203 ? 15.759 -27.528 12.730 1.00 18.40 225 ILE D C 1
ATOM 1414 O O . ILE A 1 203 ? 15.540 -26.356 12.397 1.00 19.42 225 ILE D O 1
ATOM 1419 N N . ALA A 1 204 ? 16.554 -27.836 13.753 1.00 17.38 226 ALA D N 1
ATOM 1420 C CA . ALA A 1 204 ? 17.138 -26.797 14.592 1.00 16.76 226 ALA D CA 1
ATOM 1421 C C . ALA A 1 204 ? 18.048 -25.876 13.791 1.00 18.15 226 ALA D C 1
ATOM 1422 O O . ALA A 1 204 ? 18.087 -24.665 14.034 1.00 19.69 226 ALA D O 1
ATOM 1424 N N . LEU A 1 205 ? 18.793 -26.433 12.833 1.00 17.28 227 LEU D N 1
ATOM 1425 C CA . LEU A 1 205 ? 19.645 -25.600 11.992 1.00 17.66 227 LEU D CA 1
ATOM 1426 C C . LEU A 1 205 ? 18.820 -24.622 11.169 1.00 17.03 227 LEU D C 1
ATOM 1427 O O . LEU A 1 205 ? 19.193 -23.452 11.020 1.00 14.12 227 LEU D O 1
ATOM 1432 N N . GLN A 1 206 ? 17.704 -25.086 10.609 1.00 17.56 228 GLN D N 1
ATOM 1433 C CA . GLN A 1 206 ? 16.843 -24.173 9.859 1.00 20.28 228 GLN D CA 1
ATOM 1434 C C .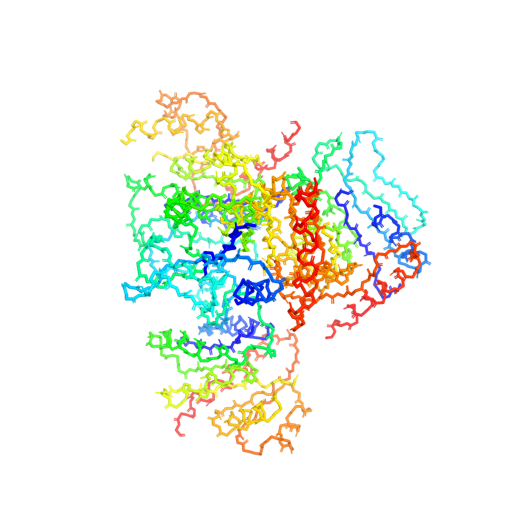 GLN A 1 206 ? 16.190 -23.148 10.785 1.00 17.26 228 GLN D C 1
ATOM 1435 O O . GLN A 1 206 ? 16.106 -21.961 10.448 1.00 19.16 228 GLN D O 1
ATOM 1441 N N . MET A 1 207 ? 15.737 -23.582 11.962 1.00 17.49 229 MET D N 1
ATOM 1442 C CA . MET A 1 207 ? 15.158 -22.644 12.926 1.00 21.30 229 MET D CA 1
ATOM 1443 C C . MET A 1 207 ? 16.197 -21.635 13.410 1.00 19.19 229 MET D C 1
ATOM 1444 O O . MET A 1 207 ? 15.936 -20.422 13.450 1.00 15.62 229 MET D O 1
ATOM 1449 N N . GLY A 1 208 ? 17.376 -22.128 13.801 1.00 20.50 230 GLY D N 1
ATOM 1450 C CA . GLY A 1 208 ? 18.451 -21.235 14.193 1.00 20.23 230 GLY D CA 1
ATOM 1451 C C . GLY A 1 208 ? 18.695 -20.151 13.171 1.00 16.95 230 GLY D C 1
ATOM 1452 O O . GLY A 1 208 ? 18.826 -18.976 13.519 1.00 15.44 230 GLY D O 1
ATOM 1453 N N . GLN A 1 209 ? 18.732 -20.531 11.886 1.00 21.09 231 GLN D N 1
ATOM 1454 C CA . GLN A 1 209 ? 18.968 -19.559 10.824 1.00 22.58 231 GLN D CA 1
ATOM 1455 C C . GLN A 1 209 ? 17.873 -18.500 10.797 1.00 21.53 231 GLN D C 1
ATOM 1456 O O . GLN A 1 209 ? 18.149 -17.312 10.596 1.00 21.99 231 GLN D O 1
ATOM 1462 N N . LEU A 1 210 ? 16.621 -18.908 10.999 1.00 20.19 232 LEU D N 1
ATOM 1463 C CA . LEU A 1 210 ? 15.546 -17.927 11.061 1.00 21.61 232 LEU D CA 1
ATOM 1464 C C . LEU A 1 210 ? 15.763 -16.967 12.223 1.00 23.91 232 LEU D C 1
ATOM 1465 O O . LEU A 1 210 ? 15.712 -15.740 12.051 1.00 20.75 232 LEU D O 1
ATOM 1470 N N . TYR A 1 211 ? 16.051 -17.515 13.409 1.00 18.88 233 TYR D N 1
ATOM 1471 C CA . TYR A 1 211 ? 16.345 -16.681 14.571 1.00 20.04 233 TYR D CA 1
ATOM 1472 C C . TYR A 1 211 ? 17.367 -15.605 14.216 1.00 22.13 233 TYR D C 1
ATOM 1473 O O . TYR A 1 211 ? 17.137 -14.408 14.422 1.00 24.91 233 TYR D O 1
ATOM 1482 N N . ARG A 1 212 ? 18.492 -16.017 13.632 1.00 20.84 234 ARG D N 1
ATOM 1483 C CA . ARG A 1 212 ? 19.539 -15.056 13.319 1.00 22.65 234 ARG D CA 1
ATOM 1484 C C . ARG A 1 212 ? 19.071 -14.037 12.288 1.00 23.79 234 ARG D C 1
ATOM 1485 O O . ARG A 1 212 ? 19.353 -12.842 12.416 1.00 28.72 234 ARG D O 1
ATOM 1493 N N . GLN A 1 213 ? 18.336 -14.487 11.272 1.00 21.58 235 GLN D N 1
ATOM 1494 C CA . GLN A 1 213 ? 17.729 -13.564 10.315 1.00 24.56 235 GLN D CA 1
ATOM 1495 C C . GLN A 1 213 ? 16.891 -12.501 11.020 1.00 24.73 235 GLN D C 1
ATOM 1496 O O . GLN A 1 213 ? 17.034 -11.301 10.756 1.00 26.43 235 GLN D O 1
ATOM 1502 N N . LEU A 1 214 ? 15.989 -12.936 11.902 1.00 23.17 236 LEU D N 1
ATOM 1503 C CA . LEU A 1 214 ? 15.184 -12.006 12.692 1.00 25.27 236 LEU D CA 1
ATOM 1504 C C . LEU A 1 214 ? 16.056 -11.014 13.456 1.00 29.04 236 LEU D C 1
ATOM 1505 O O . LEU A 1 214 ? 15.793 -9.806 13.451 1.00 35.51 236 LEU D O 1
ATOM 1510 N N . PHE A 1 215 ? 17.089 -11.515 14.136 1.00 22.35 237 PHE D N 1
ATOM 1511 C CA . PHE A 1 215 ? 17.918 -10.655 14.974 1.00 29.88 237 PHE D CA 1
ATOM 1512 C C . PHE A 1 215 ? 18.668 -9.620 14.144 1.00 32.10 237 PHE D C 1
ATOM 1513 O O . PHE A 1 215 ? 18.825 -8.470 14.571 1.00 33.24 237 PHE D O 1
ATOM 1521 N N . ALA A 1 216 ? 19.144 -10.014 12.959 1.00 32.15 238 ALA D N 1
ATOM 1522 C CA . ALA A 1 216 ? 19.914 -9.101 12.120 1.00 36.33 238 ALA D CA 1
ATOM 1523 C C . ALA A 1 216 ? 19.034 -8.026 11.501 1.00 41.44 238 ALA D C 1
ATOM 1524 O O . ALA A 1 216 ? 19.499 -6.904 11.261 1.00 45.97 238 ALA D O 1
ATOM 1526 N N . ALA A 1 217 ? 17.773 -8.337 11.248 1.00 37.32 239 ALA D N 1
ATOM 1527 C CA . ALA A 1 217 ? 16.821 -7.373 10.705 1.00 42.21 239 ALA D CA 1
ATOM 1528 C C . ALA A 1 217 ? 16.553 -6.191 11.644 1.00 47.07 239 ALA D C 1
ATOM 1529 O O . ALA A 1 217 ? 15.686 -5.393 11.275 1.00 48.56 239 ALA D O 1
ATOM 1531 N N . SER A 1 218 ? 17.252 -6.076 12.781 1.00 47.44 240 SER D N 1
ATOM 1532 C CA . SER A 1 218 ? 17.060 -4.948 13.690 1.00 47.16 240 SER D CA 1
ATOM 1533 C C . SER A 1 218 ? 17.184 -3.609 12.971 1.00 52.12 240 SER D C 1
ATOM 1534 O O . SER A 1 218 ? 16.496 -2.646 13.331 1.00 54.20 240 SER D O 1
ATOM 1537 N N . LEU A 1 219 ? 18.050 -3.523 11.961 1.00 48.24 241 LEU D N 1
ATOM 1538 C CA . LEU A 1 219 ? 18.101 -2.338 11.108 1.00 51.26 241 LEU D CA 1
ATOM 1539 C C . LEU A 1 219 ? 16.778 -2.172 10.376 1.00 48.95 241 LEU D C 1
ATOM 1540 O O . LEU A 1 219 ? 16.364 -3.059 9.632 1.00 50.19 241 LEU D O 1
ATOM 1545 N N . HIS B 1 3 ? -0.732 -6.327 38.039 1.00 33.33 25 HIS A N 1
ATOM 1546 C CA . HIS B 1 3 ? -0.537 -7.441 38.964 1.00 31.28 25 HIS A CA 1
ATOM 1547 C C . HIS B 1 3 ? -1.378 -8.657 38.545 1.00 32.64 25 HIS A C 1
ATOM 1548 O O . HIS B 1 3 ? -2.309 -8.525 37.756 1.00 38.02 25 HIS A O 1
ATOM 1555 N N . MET B 1 4 ? -1.070 -9.812 39.115 1.00 32.99 26 MET A N 1
ATOM 1556 C CA . MET B 1 4 ? -1.830 -11.088 39.043 1.00 33.88 26 MET A CA 1
ATOM 1557 C C . MET B 1 4 ? -2.210 -11.631 37.641 1.00 34.39 26 MET A C 1
ATOM 1558 O O . MET B 1 4 ? -1.433 -12.395 37.124 1.00 31.66 26 MET A O 1
ATOM 1563 N N . ARG B 1 5 ? -3.403 -11.308 37.114 1.00 30.72 27 ARG A N 1
ATOM 1564 C CA . ARG B 1 5 ? -3.899 -11.823 35.808 1.00 28.83 27 ARG A CA 1
ATOM 1565 C C . ARG B 1 5 ? -4.229 -10.663 34.854 1.00 28.29 27 ARG A C 1
ATOM 1566 O O . ARG B 1 5 ? -4.782 -9.708 35.272 1.00 30.03 27 ARG A O 1
ATOM 1574 N N . GLN B 1 6 ? -4.023 -10.914 33.570 1.00 28.59 28 GLN A N 1
ATOM 1575 C CA . GLN B 1 6 ? -3.866 -9.850 32.567 1.00 23.20 28 GLN A CA 1
ATOM 1576 C C . GLN B 1 6 ? -5.119 -9.173 32.059 1.00 30.94 28 GLN A C 1
ATOM 1577 O O . GLN B 1 6 ? -5.595 -8.251 32.756 1.00 26.18 28 GLN A O 1
ATOM 1583 N N . PRO B 1 7 ? -5.697 -9.564 30.915 1.00 27.11 29 PRO A N 1
ATOM 1584 C CA . PRO B 1 7 ? -6.683 -8.709 30.325 1.00 26.49 29 PRO A CA 1
ATOM 1585 C C . PRO B 1 7 ? -7.917 -8.572 31.227 1.00 21.76 29 PRO A C 1
ATOM 1586 O O . PRO B 1 7 ? -8.418 -9.542 31.542 1.00 23.53 29 PRO A O 1
ATOM 1590 N N . ILE B 1 8 ? -8.223 -7.363 31.677 1.00 13.66 30 ILE A N 1
ATOM 1591 C CA . ILE B 1 8 ? -9.451 -7.154 32.495 1.00 17.20 30 ILE A CA 1
ATOM 1592 C C . ILE B 1 8 ? -10.448 -6.282 31.727 1.00 16.21 30 ILE A C 1
ATOM 1593 O O . ILE B 1 8 ? -10.036 -5.350 31.079 1.00 14.29 30 ILE A O 1
ATOM 1598 N N . ALA B 1 9 ? -11.719 -6.619 31.863 1.00 18.47 31 ALA A N 1
ATOM 1599 C CA . ALA B 1 9 ? -12.803 -5.901 31.212 1.00 16.53 31 ALA A CA 1
ATOM 1600 C C . ALA B 1 9 ? -13.640 -5.201 32.273 1.00 14.04 31 ALA A C 1
ATOM 1601 O O . ALA B 1 9 ? -13.976 -5.803 33.303 1.00 11.62 31 ALA A O 1
ATOM 1603 N N . LEU B 1 10 ? -13.905 -3.918 32.048 1.00 14.35 32 LEU A N 1
ATOM 1604 C CA . LEU B 1 10 ? -14.817 -3.121 32.866 1.00 14.94 32 LEU A CA 1
ATOM 1605 C C . LEU B 1 10 ? -16.051 -2.833 32.008 1.00 13.70 32 LEU A C 1
ATOM 1606 O O . LEU B 1 10 ? -15.914 -2.479 30.833 1.00 15.09 32 LEU A O 1
ATOM 1611 N N . ILE B 1 11 ? -17.256 -3.025 32.553 1.00 13.57 33 ILE A N 1
ATOM 1612 C CA . ILE B 1 11 ? -18.450 -2.822 31.740 1.00 14.34 33 ILE A CA 1
ATOM 1613 C C . ILE B 1 11 ? -19.384 -1.837 32.428 1.00 16.77 33 ILE A C 1
ATOM 1614 O O . ILE B 1 11 ? -19.767 -2.035 33.591 1.00 13.00 33 ILE A O 1
ATOM 1619 N N . SER B 1 12 ? -19.755 -0.782 31.691 1.00 14.70 34 SER A N 1
ATOM 1620 C CA . SER B 1 12 ? -20.732 0.223 32.110 1.00 18.53 34 SER A CA 1
ATOM 1621 C C . SER B 1 12 ? -21.548 0.501 30.844 1.00 20.49 34 SER A C 1
ATOM 1622 O O . SER B 1 12 ? -21.202 1.381 30.051 1.00 19.21 34 SER A O 1
ATOM 1625 N N . VAL B 1 13 ? -22.589 -0.309 30.636 1.00 20.37 35 VAL A N 1
ATOM 1626 C CA . VAL B 1 13 ? -23.467 -0.149 29.472 1.00 19.92 35 VAL A CA 1
ATOM 1627 C C . VAL B 1 13 ? -23.812 1.320 29.263 1.00 20.33 35 VAL A C 1
ATOM 1628 O O . VAL B 1 13 ? -23.575 1.889 28.191 1.00 21.91 35 VAL A O 1
ATOM 1632 N N . HIS B 1 14 ? -24.334 1.967 30.296 1.00 19.38 36 HIS A N 1
ATOM 1633 C CA . HIS B 1 14 ? -24.715 3.373 30.177 1.00 21.39 36 HIS A CA 1
ATOM 1634 C C . HIS B 1 14 ? -23.487 4.266 30.282 1.00 24.29 36 HIS A C 1
ATOM 1635 O O . HIS B 1 14 ? -22.533 3.900 30.947 1.00 29.85 36 HIS A O 1
ATOM 1642 N N . ILE B 1 31 ? -19.331 8.418 35.097 1.00 30.04 53 ILE A N 1
ATOM 1643 C CA . ILE B 1 31 ? -17.973 8.251 34.587 1.00 32.20 53 ILE A CA 1
ATOM 1644 C C . ILE B 1 31 ? -17.161 7.519 35.672 1.00 29.71 53 ILE A C 1
ATOM 1645 O O . ILE B 1 31 ? -15.940 7.662 35.780 1.00 34.34 53 ILE A O 1
ATOM 1650 N N . TYR B 1 32 ? -17.870 6.723 36.476 1.00 30.79 54 TYR A N 1
ATOM 1651 C CA . TYR B 1 32 ? -17.218 5.846 37.443 1.00 28.80 54 TYR A CA 1
ATOM 1652 C C . TYR B 1 32 ? -16.170 4.968 36.777 1.00 29.22 54 TYR A C 1
ATOM 1653 O O . TYR B 1 32 ? -15.025 4.876 37.240 1.00 24.72 54 TYR A O 1
ATOM 1662 N N . VAL B 1 33 ? -16.564 4.306 35.687 1.00 25.94 55 VAL A N 1
ATOM 1663 C CA . VAL B 1 33 ? -15.733 3.290 35.053 1.00 25.68 55 VAL A CA 1
ATOM 1664 C C . VAL B 1 33 ? -14.537 3.918 34.351 1.00 31.13 55 VAL A C 1
ATOM 1665 O O . VAL B 1 33 ? -13.412 3.418 34.458 1.00 26.09 55 VAL A O 1
ATOM 1669 N N . ARG B 1 34 ? -14.752 5.009 33.613 1.00 33.23 56 ARG A N 1
ATOM 1670 C CA . ARG B 1 34 ? -13.641 5.625 32.892 1.00 27.70 56 ARG A CA 1
ATOM 1671 C C . ARG B 1 34 ? -12.578 6.127 33.854 1.00 28.91 56 ARG A C 1
ATOM 1672 O O . ARG B 1 34 ? -11.374 5.966 33.607 1.00 24.65 56 ARG A O 1
ATOM 1680 N N . GLN B 1 35 ? -13.005 6.762 34.942 1.00 29.78 57 GLN A N 1
ATOM 1681 C CA . GLN B 1 35 ? -12.050 7.166 35.968 1.00 31.94 57 GLN A CA 1
ATOM 1682 C C . GLN B 1 35 ? -11.355 5.952 36.570 1.00 28.35 57 GLN A C 1
ATOM 1683 O O . GLN B 1 35 ? -10.122 5.916 36.671 1.00 31.84 57 GLN A O 1
ATOM 1689 N N . LEU B 1 36 ? -12.132 4.937 36.967 1.00 26.65 58 LEU A N 1
ATOM 1690 C CA . LEU B 1 36 ? -11.534 3.752 37.578 1.00 24.23 58 LEU A CA 1
ATOM 1691 C C . LEU B 1 36 ? -10.549 3.092 36.621 1.00 25.58 58 LEU A C 1
ATOM 1692 O O . LEU B 1 36 ? -9.381 2.891 36.966 1.00 20.00 58 LEU A O 1
ATOM 1697 N N . GLY B 1 37 ? -10.984 2.822 35.381 1.00 24.70 59 GLY A N 1
ATOM 1698 C CA . GLY B 1 37 ? -10.125 2.118 34.439 1.00 22.33 59 GLY A CA 1
ATOM 1699 C C . GLY B 1 37 ? -8.800 2.813 34.178 1.00 19.60 59 GLY A C 1
ATOM 1700 O O . GLY B 1 37 ? -7.756 2.162 34.085 1.00 25.09 59 GLY A O 1
ATOM 1701 N N . GLU B 1 38 ? -8.819 4.143 34.043 1.00 23.61 60 GLU A N 1
ATOM 1702 C CA . GLU B 1 38 ? -7.583 4.884 33.788 1.00 22.53 60 GLU A CA 1
ATOM 1703 C C . GLU B 1 38 ? -6.645 4.841 34.993 1.00 23.60 60 GLU A C 1
ATOM 1704 O O . GLU B 1 38 ? -5.417 4.763 34.836 1.00 19.57 60 GLU A O 1
ATOM 1710 N N . ALA B 1 39 ? -7.201 4.936 36.201 1.00 20.83 61 ALA A N 1
ATOM 1711 C CA . ALA B 1 39 ? -6.373 4.827 37.402 1.00 21.51 61 ALA A CA 1
ATOM 1712 C C . ALA B 1 39 ? -5.849 3.410 37.584 1.00 18.27 61 ALA A C 1
ATOM 1713 O O . ALA B 1 39 ? -4.723 3.226 38.048 1.00 17.94 61 ALA A O 1
ATOM 1715 N N . LEU B 1 40 ? -6.631 2.402 37.194 1.00 19.37 62 LEU A N 1
ATOM 1716 C CA . LEU B 1 40 ? -6.160 1.022 37.265 1.00 20.10 62 LEU A CA 1
ATOM 1717 C C . LEU B 1 40 ? -4.986 0.783 36.323 1.00 20.13 62 LEU A C 1
ATOM 1718 O O . LEU B 1 40 ? -4.002 0.136 36.696 1.00 23.69 62 LEU A O 1
ATOM 1723 N N . ALA B 1 41 ? -5.096 1.267 35.082 1.00 19.21 63 ALA A N 1
ATOM 1724 C CA . ALA B 1 41 ? -4.017 1.106 34.109 1.00 24.51 63 ALA A CA 1
ATOM 1725 C C . ALA B 1 41 ? -2.759 1.835 34.554 1.00 23.53 63 ALA A C 1
ATOM 1726 O O . ALA B 1 41 ? -1.642 1.335 34.368 1.00 26.91 63 ALA A O 1
ATOM 1728 N N . ALA B 1 42 ? -2.922 3.037 35.112 1.00 22.23 64 ALA A N 1
ATOM 1729 C CA . ALA B 1 42 ? -1.793 3.737 35.712 1.00 27.40 64 ALA A CA 1
ATOM 1730 C C . ALA B 1 42 ? -1.083 2.874 36.747 1.00 26.63 64 ALA A C 1
ATOM 1731 O O . ALA B 1 42 ? 0.130 3.007 36.937 1.00 27.68 64 ALA A O 1
ATOM 1733 N N . ALA B 1 43 ? -1.814 1.989 37.427 1.00 25.13 65 ALA A N 1
ATOM 1734 C CA . ALA B 1 43 ? -1.211 1.103 38.416 1.00 27.16 65 ALA A CA 1
ATOM 1735 C C . ALA B 1 43 ? -0.655 -0.181 37.817 1.00 27.27 65 ALA A C 1
ATOM 1736 O O . ALA B 1 43 ? 0.009 -0.937 38.532 1.00 24.85 65 ALA A O 1
ATOM 1738 N N . GLY B 1 44 ? -0.921 -0.461 36.542 1.00 24.51 66 GLY A N 1
ATOM 1739 C CA . GLY B 1 44 ? -0.332 -1.622 35.896 1.00 20.64 66 GLY A CA 1
ATOM 1740 C C . GLY B 1 44 ? -1.304 -2.539 35.179 1.00 23.71 66 GLY A C 1
ATOM 1741 O O . GLY B 1 44 ? -0.895 -3.452 34.457 1.00 23.60 66 GLY A O 1
ATOM 1742 N N . TRP B 1 45 ? -2.598 -2.315 35.365 1.00 19.77 67 TRP A N 1
ATOM 1743 C CA . TRP B 1 45 ? -3.588 -3.210 34.796 1.00 18.46 67 TRP A CA 1
ATOM 1744 C C . TRP B 1 45 ? -3.752 -2.923 33.305 1.00 20.90 67 TRP A C 1
ATOM 1745 O O . TRP B 1 45 ? -3.716 -1.768 32.870 1.00 17.48 67 TRP A O 1
ATOM 1756 N N . HIS B 1 46 ? -3.905 -3.981 32.520 1.00 16.46 68 HIS A N 1
ATOM 1757 C CA . HIS B 1 46 ? -4.329 -3.854 31.127 1.00 21.22 68 HIS A CA 1
ATOM 1758 C C . HIS B 1 46 ? -5.854 -3.849 31.131 1.00 15.61 68 HIS A C 1
ATOM 1759 O O . HIS B 1 46 ? -6.462 -4.862 31.472 1.00 19.68 68 HIS A O 1
ATOM 1766 N N . VAL B 1 47 ? -6.464 -2.713 30.780 1.00 15.54 69 VAL A N 1
ATOM 1767 C CA . VAL B 1 47 ? -7.903 -2.485 30.999 1.00 14.36 69 VAL A CA 1
ATOM 1768 C C . VAL B 1 47 ? -8.598 -2.168 29.676 1.00 13.74 69 VAL A C 1
ATOM 1769 O O . VAL B 1 47 ? -8.255 -1.183 29.023 1.00 15.55 69 VAL A O 1
ATOM 1773 N N . ASP B 1 48 ? -9.658 -2.917 29.360 1.00 15.09 70 ASP A N 1
ATOM 1774 C CA . ASP B 1 48 ? -10.623 -2.560 28.319 1.00 13.20 70 ASP A CA 1
ATOM 1775 C C . ASP B 1 48 ? -11.975 -2.261 28.975 1.00 12.58 70 ASP A C 1
ATOM 1776 O O . ASP B 1 48 ? -12.584 -3.167 29.533 1.00 13.76 70 ASP A O 1
ATOM 1781 N N . MET B 1 49 ? -12.455 -1.016 28.864 1.00 16.38 71 MET A N 1
ATOM 1782 C CA . MET B 1 49 ? -13.762 -0.610 29.391 1.00 16.20 71 MET A CA 1
ATOM 1783 C C . MET B 1 49 ? -14.802 -0.478 28.272 1.00 16.78 71 MET A C 1
ATOM 1784 O O . MET B 1 49 ? -14.551 0.179 27.257 1.00 17.85 71 MET A O 1
ATOM 1789 N N . PHE B 1 50 ? -15.989 -1.056 28.481 1.00 15.01 72 PHE A N 1
ATOM 1790 C CA . PHE B 1 50 ? -16.999 -1.191 27.429 1.00 13.26 72 PHE A CA 1
ATOM 1791 C C . PHE B 1 50 ? -18.248 -0.408 27.808 1.00 19.19 72 PHE A C 1
ATOM 1792 O O . PHE B 1 50 ? -18.747 -0.538 28.929 1.00 16.64 72 PHE A O 1
ATOM 1800 N N . THR B 1 51 ? -18.748 0.390 26.872 1.00 14.93 73 THR A N 1
ATOM 1801 C CA . THR B 1 51 ? -20.008 1.082 27.018 1.00 20.08 73 THR A CA 1
ATOM 1802 C C . THR B 1 51 ? -20.686 1.020 25.657 1.00 18.73 73 THR A C 1
ATOM 1803 O O . THR B 1 51 ? -20.095 0.546 24.681 1.00 14.28 73 THR A O 1
ATOM 1807 N N . ARG B 1 52 ? -21.948 1.441 25.606 1.00 18.82 74 ARG A N 1
ATOM 1808 C CA . ARG B 1 52 ? -22.703 1.383 24.365 1.00 16.51 74 ARG A CA 1
ATOM 1809 C C . ARG B 1 52 ? -22.432 2.611 23.500 1.00 18.61 74 ARG A C 1
ATOM 1810 O O . ARG B 1 52 ? -22.139 3.704 23.999 1.00 18.81 74 ARG A O 1
ATOM 1818 N N . LYS B 1 53 ? -22.559 2.431 22.189 1.00 15.48 75 LYS A N 1
ATOM 1819 C CA . LYS B 1 53 ? -22.546 3.577 21.294 1.00 23.26 75 LYS A CA 1
ATOM 1820 C C . LYS B 1 53 ? -23.827 4.379 21.463 1.00 25.49 75 LYS A C 1
ATOM 1821 O O . LYS B 1 53 ? -24.920 3.814 21.551 1.00 27.56 75 LYS A O 1
ATOM 1827 N N . THR B 1 54 ? -23.687 5.706 21.531 1.00 25.78 76 THR A N 1
ATOM 1828 C CA . THR B 1 54 ? -24.823 6.610 21.660 1.00 25.07 76 THR A CA 1
ATOM 1829 C C . THR B 1 54 ? -24.928 7.574 20.472 1.00 28.96 76 THR A C 1
ATOM 1830 O O . THR B 1 54 ? -25.578 8.616 20.585 1.00 26.73 76 THR A O 1
ATOM 1834 N N . ASP B 1 55 ? -24.287 7.244 19.331 1.00 29.97 77 ASP A N 1
ATOM 1835 C CA . ASP B 1 55 ? -24.258 8.054 18.114 1.00 32.67 77 ASP A CA 1
ATOM 1836 C C . ASP B 1 55 ? -23.576 7.263 16.999 1.00 30.28 77 ASP A C 1
ATOM 1837 O O . ASP B 1 55 ? -22.536 6.632 17.240 1.00 28.92 77 ASP A O 1
ATOM 1842 N N . PRO B 1 56 ? -24.116 7.262 15.773 1.00 30.81 78 PRO A N 1
ATOM 1843 C CA . PRO B 1 56 ? -23.452 6.522 14.681 1.00 33.22 78 PRO A CA 1
ATOM 1844 C C . PRO B 1 56 ? -22.094 7.084 14.294 1.00 33.09 78 PRO A C 1
ATOM 1845 O O . PRO B 1 56 ? -21.385 6.452 13.501 1.00 33.39 78 PRO A O 1
ATOM 1849 N N . ASN B 1 57 ? -21.709 8.244 14.816 1.00 34.45 79 ASN A N 1
ATOM 1850 C CA . ASN B 1 57 ? -20.392 8.800 14.566 1.00 37.84 79 ASN A CA 1
ATOM 1851 C C . ASN B 1 57 ? -19.435 8.586 15.730 1.00 34.01 79 ASN A C 1
ATOM 1852 O O . ASN B 1 57 ? -18.296 9.056 15.672 1.00 32.61 79 ASN A O 1
ATOM 1857 N N . ASP B 1 58 ? -19.870 7.891 16.781 1.00 34.97 80 ASP A N 1
ATOM 1858 C CA . ASP B 1 58 ? -18.974 7.569 17.880 1.00 29.23 80 ASP A CA 1
ATOM 1859 C C . ASP B 1 58 ? -17.817 6.714 17.369 1.00 29.50 80 ASP A C 1
ATOM 1860 O O . ASP B 1 58 ? -18.039 5.751 16.628 1.00 26.57 80 ASP A O 1
ATOM 1865 N N . PRO B 1 59 ? -16.586 6.997 17.779 1.00 26.81 81 PRO A N 1
ATOM 1866 C CA . PRO B 1 59 ? -15.489 6.078 17.467 1.00 27.11 81 PRO A CA 1
ATOM 1867 C C . PRO B 1 59 ? -15.715 4.744 18.160 1.00 24.87 81 PRO A C 1
ATOM 1868 O O . PRO B 1 59 ? -16.369 4.665 19.202 1.00 28.68 81 PRO A O 1
ATOM 1872 N N . ASP B 1 60 ? -15.194 3.678 17.552 1.00 20.99 82 ASP A N 1
ATOM 1873 C CA . ASP B 1 60 ? -15.368 2.358 18.146 1.00 17.31 82 ASP A CA 1
ATOM 1874 C C . ASP B 1 60 ? -14.466 2.166 19.359 1.00 20.67 82 ASP A C 1
ATOM 1875 O O . ASP B 1 60 ? -14.874 1.556 20.350 1.00 16.82 82 ASP A O 1
ATOM 1880 N N . VAL B 1 61 ? -13.233 2.655 19.283 1.00 19.26 83 VAL A N 1
ATOM 1881 C CA . VAL B 1 61 ? -12.240 2.477 20.327 1.00 21.97 83 VAL A CA 1
ATOM 1882 C C . VAL B 1 61 ? -11.597 3.825 20.588 1.00 24.55 83 VAL A C 1
ATOM 1883 O O . VAL B 1 61 ? -11.246 4.547 19.645 1.00 21.88 83 VAL A O 1
ATOM 1887 N N . ILE B 1 62 ? -11.428 4.160 21.867 1.00 24.42 84 ILE A N 1
ATOM 1888 C CA . ILE B 1 62 ? -10.704 5.356 22.273 1.00 23.47 84 ILE A CA 1
ATOM 1889 C C . ILE B 1 62 ? -9.573 4.920 23.190 1.00 25.93 84 ILE A C 1
ATOM 1890 O O . ILE B 1 62 ? -9.812 4.481 24.322 1.00 25.05 84 ILE A O 1
ATOM 1895 N N . GLU B 1 63 ? -8.344 5.061 22.701 1.00 18.78 85 GLU A N 1
ATOM 1896 C CA . GLU B 1 63 ? -7.145 4.733 23.453 1.00 24.98 85 GLU A CA 1
ATOM 1897 C C . GLU B 1 63 ? -6.844 5.855 24.437 1.00 28.55 85 GLU A C 1
ATOM 1898 O O . GLU B 1 63 ? -6.765 7.024 24.046 1.00 35.93 85 GLU A O 1
ATOM 1904 N N . HIS B 1 64 ? -6.679 5.510 25.708 1.00 23.19 86 HIS A N 1
ATOM 1905 C CA . HIS B 1 64 ? -6.204 6.486 26.679 1.00 27.30 86 HIS A CA 1
ATOM 1906 C C . HIS B 1 64 ? -4.725 6.309 26.988 1.00 28.09 86 HIS A C 1
ATOM 1907 O O . HIS B 1 64 ? -4.011 7.298 27.156 1.00 31.12 86 HIS A O 1
ATOM 1914 N N . SER B 1 65 ? -4.257 5.067 27.030 1.00 25.97 87 SER A N 1
ATOM 1915 C CA . SER B 1 65 ? -2.900 4.724 27.435 1.00 31.34 87 SER A CA 1
ATOM 1916 C C . SER B 1 65 ? -2.503 3.480 26.660 1.00 32.66 87 SER A C 1
ATOM 1917 O O . SER B 1 65 ? -3.351 2.848 26.019 1.00 33.98 87 SER A O 1
ATOM 1920 N N . PRO B 1 66 ? -1.214 3.105 26.679 1.00 34.73 88 PRO A N 1
ATOM 1921 C CA . PRO B 1 66 ? -0.804 1.874 25.973 1.00 29.42 88 PRO A CA 1
ATOM 1922 C C . PRO B 1 66 ? -1.596 0.640 26.371 1.00 32.60 88 PRO A C 1
ATOM 1923 O O . PRO B 1 66 ? -1.705 -0.306 25.576 1.00 33.87 88 PRO A O 1
ATOM 1927 N N . HIS B 1 67 ? -2.154 0.618 27.587 1.00 26.39 89 HIS A N 1
ATOM 1928 C CA . HIS B 1 67 ? -2.867 -0.554 28.076 1.00 29.14 89 HIS A CA 1
ATOM 1929 C C . HIS B 1 67 ? -4.255 -0.196 28.585 1.00 19.97 89 HIS A C 1
ATOM 1930 O O . HIS B 1 67 ? -4.811 -0.939 29.390 1.00 24.64 89 HIS A O 1
ATOM 1937 N N . CYS B 1 68 ? -4.834 0.905 28.106 1.00 21.48 90 CYS A N 1
ATOM 1938 C CA . CYS B 1 68 ? -6.157 1.303 28.570 1.00 22.62 90 CYS A CA 1
ATOM 1939 C C . CYS B 1 68 ? -6.924 1.938 27.416 1.00 21.44 90 CYS A C 1
ATOM 1940 O O . CYS B 1 68 ? -6.423 2.866 26.778 1.00 18.45 90 CYS A O 1
ATOM 1943 N N . ARG B 1 69 ? -8.126 1.429 27.132 1.00 17.02 91 ARG A N 1
ATOM 1944 C CA . ARG B 1 69 ? -8.971 2.008 26.102 1.00 20.69 91 ARG A CA 1
ATOM 1945 C C . ARG B 1 69 ? -10.422 1.805 26.497 1.00 17.35 91 ARG A C 1
ATOM 1946 O O . ARG B 1 69 ? -10.743 0.953 27.326 1.00 17.25 91 ARG A O 1
ATOM 1954 N N . THR B 1 70 ? -11.280 2.617 25.894 1.00 18.72 92 THR A N 1
ATOM 1955 C CA . THR B 1 70 ? -12.728 2.489 25.997 1.00 19.76 92 THR A CA 1
ATOM 1956 C C . THR B 1 70 ? -13.237 2.011 24.645 1.00 20.84 92 THR A C 1
ATOM 1957 O O . THR B 1 70 ? -12.802 2.519 23.606 1.00 22.90 92 THR A O 1
ATOM 1961 N N . ILE B 1 71 ? -14.107 1.008 24.661 1.00 17.17 93 ILE A N 1
ATOM 1962 C CA . ILE B 1 71 ? -14.709 0.453 23.454 1.00 18.69 93 ILE A CA 1
ATOM 1963 C C . ILE B 1 71 ? -16.205 0.720 23.523 1.00 20.29 93 ILE A C 1
ATOM 1964 O O . ILE B 1 71 ? -16.850 0.420 24.540 1.00 19.94 93 ILE A O 1
ATOM 1969 N N . ARG B 1 72 ? -16.737 1.347 22.472 1.00 17.87 94 ARG A N 1
ATOM 1970 C CA . ARG B 1 72 ? -18.149 1.697 22.382 1.00 19.80 94 ARG A CA 1
ATOM 1971 C C . ARG B 1 72 ? -18.817 0.677 21.470 1.00 19.32 94 ARG A C 1
ATOM 1972 O O . ARG B 1 72 ? -18.500 0.598 20.278 1.00 18.99 94 ARG A O 1
ATOM 1980 N N . LEU B 1 73 ? -19.720 -0.126 22.042 1.00 17.39 95 LEU A N 1
ATOM 1981 C CA . LEU B 1 73 ? -20.337 -1.237 21.329 1.00 17.75 95 LEU A CA 1
ATOM 1982 C C . LEU B 1 73 ? -21.681 -0.794 20.765 1.00 19.72 95 LEU A C 1
ATOM 1983 O O . LEU B 1 73 ? -22.500 -0.208 21.484 1.00 16.68 95 LEU A O 1
ATOM 1988 N N . GLN B 1 74 ? -21.916 -1.077 19.493 1.00 20.20 96 GLN A N 1
ATOM 1989 C CA . GLN B 1 74 ? -23.244 -0.823 18.950 1.00 19.34 96 GLN A CA 1
ATOM 1990 C C . GLN B 1 74 ? -24.197 -1.858 19.525 1.00 16.66 96 GLN A C 1
ATOM 1991 O O . GLN B 1 74 ? -23.967 -3.062 19.409 1.00 16.42 96 GLN A O 1
ATOM 1997 N N . ALA B 1 75 ? -25.248 -1.392 20.190 1.00 20.36 97 ALA A N 1
ATOM 1998 C CA . ALA B 1 75 ? -26.102 -2.307 20.930 1.00 21.97 97 ALA A CA 1
ATOM 1999 C C . ALA B 1 75 ? -27.415 -1.614 21.240 1.00 20.69 97 ALA A C 1
ATOM 2000 O O . ALA B 1 75 ? -27.588 -1.069 22.335 1.00 21.38 97 ALA A O 1
ATOM 2002 N N . GLY B 1 76 ? -28.334 -1.615 20.279 1.00 20.98 98 GLY A N 1
ATOM 2003 C CA . GLY B 1 76 ? -29.515 -0.808 20.383 1.00 26.33 98 GLY A CA 1
ATOM 2004 C C . GLY B 1 76 ? -29.320 0.470 19.604 1.00 22.89 98 GLY A C 1
ATOM 2005 O O . GLY B 1 76 ? -28.259 0.706 19.010 1.00 23.99 98 GLY A O 1
ATOM 2006 N N . PRO B 1 77 ? -30.346 1.320 19.594 1.00 25.12 99 PRO A N 1
ATOM 2007 C CA . PRO B 1 77 ? -30.294 2.549 18.792 1.00 25.05 99 PRO A CA 1
ATOM 2008 C C . PRO B 1 77 ? -29.041 3.364 19.063 1.00 27.91 99 PRO A C 1
ATOM 2009 O O . PRO B 1 77 ? -28.629 3.557 20.213 1.00 26.54 99 PRO A O 1
ATOM 2013 N N . LEU B 1 78 ? -28.438 3.853 17.982 1.00 25.87 100 LEU A N 1
ATOM 2014 C CA . LEU B 1 78 ? -27.280 4.733 18.078 1.00 26.43 100 LEU A CA 1
ATOM 2015 C C . LEU B 1 78 ? -27.728 6.132 18.507 1.00 25.45 100 LEU A C 1
ATOM 2016 O O . LEU B 1 78 ? -27.522 7.132 17.820 1.00 28.01 100 LEU A O 1
ATOM 2021 N N . THR B 1 79 ? -28.371 6.176 19.677 1.00 23.85 101 THR A N 1
ATOM 2022 C CA . THR B 1 79 ? -28.749 7.425 20.311 1.00 25.97 101 THR A CA 1
ATOM 2023 C C . THR B 1 79 ? -28.614 7.268 21.817 1.00 26.45 101 THR A C 1
ATOM 2024 O O . THR B 1 79 ? -28.490 6.157 22.345 1.00 23.19 101 THR A O 1
ATOM 2028 N N . TYR B 1 80 ? -28.653 8.395 22.515 1.00 23.96 102 TYR A N 1
ATOM 2029 C CA . TYR B 1 80 ? -28.706 8.315 23.960 1.00 28.19 102 TYR A CA 1
ATOM 2030 C C . TYR B 1 80 ? -30.013 7.655 24.378 1.00 30.80 102 TYR A C 1
ATOM 2031 O O . TYR B 1 80 ? -31.072 7.894 23.785 1.00 28.28 102 TYR A O 1
ATOM 2040 N N . ILE B 1 81 ? -29.914 6.786 25.377 1.00 24.34 103 ILE A N 1
ATOM 2041 C CA . ILE B 1 81 ? -31.057 6.104 25.974 1.00 20.15 103 ILE A CA 1
ATOM 2042 C C . ILE B 1 81 ? -30.804 6.119 27.475 1.00 22.50 103 ILE A C 1
ATOM 2043 O O . ILE B 1 81 ? -29.738 5.670 27.927 1.00 22.26 103 ILE A O 1
ATOM 2048 N N . PRO B 1 82 ? -31.735 6.624 28.274 1.00 23.09 104 PRO A N 1
ATOM 2049 C CA . PRO B 1 82 ? -31.538 6.651 29.726 1.00 24.06 104 PRO A CA 1
ATOM 2050 C C . PRO B 1 82 ? -31.632 5.251 30.311 1.00 22.94 104 PRO A C 1
ATOM 2051 O O . PRO B 1 82 ? -32.083 4.297 29.673 1.00 20.64 104 PRO A O 1
ATOM 2055 N N . ARG B 1 83 ? -31.222 5.148 31.574 1.00 26.42 105 ARG A N 1
ATOM 2056 C CA . ARG B 1 83 ? -31.049 3.840 32.194 1.00 24.00 105 ARG A CA 1
ATOM 2057 C C . ARG B 1 83 ? -32.363 3.075 32.312 1.00 18.95 105 ARG A C 1
ATOM 2058 O O . ARG B 1 83 ? -32.370 1.848 32.179 1.00 17.48 105 ARG A O 1
ATOM 2066 N N . GLU B 1 84 ? -33.482 3.769 32.538 1.00 27.07 106 GLU A N 1
ATOM 2067 C CA . GLU B 1 84 ? -34.772 3.101 32.702 1.00 26.03 106 GLU A CA 1
ATOM 2068 C C . GLU B 1 84 ? -35.304 2.500 31.403 1.00 27.16 106 GLU A C 1
ATOM 2069 O O . GLU B 1 84 ? -36.322 1.794 31.434 1.00 19.92 106 GLU A O 1
ATOM 2075 N N . LYS B 1 85 ? -34.631 2.731 30.275 1.00 24.88 107 LYS A N 1
ATOM 2076 C CA . LYS B 1 85 ? -34.996 2.114 29.005 1.00 25.20 107 LYS A CA 1
ATOM 2077 C C . LYS B 1 85 ? -33.866 1.266 28.423 1.00 22.97 107 LYS A C 1
ATOM 2078 O O . LYS B 1 85 ? -33.900 0.944 27.237 1.00 22.61 107 LYS A O 1
ATOM 2084 N N . LEU B 1 86 ? -32.851 0.899 29.211 1.00 19.32 108 LEU A N 1
ATOM 2085 C CA . LEU B 1 86 ? -31.717 0.207 28.600 1.00 21.99 108 LEU A CA 1
ATOM 2086 C C . LEU B 1 86 ? -31.819 -1.310 28.667 1.00 22.87 108 LEU A C 1
ATOM 2087 O O . LEU B 1 86 ? -31.090 -1.995 27.934 1.00 17.76 108 LEU A O 1
ATOM 2092 N N . PHE B 1 87 ? -32.682 -1.838 29.543 1.00 16.98 109 PHE A N 1
ATOM 2093 C CA . PHE B 1 87 ? -32.730 -3.276 29.783 1.00 16.59 109 PHE A CA 1
ATOM 2094 C C . PHE B 1 87 ? -32.930 -4.061 28.490 1.00 18.09 109 PHE A C 1
ATOM 2095 O O . PHE B 1 87 ? -32.296 -5.101 28.285 1.00 19.91 109 PHE A O 1
ATOM 2103 N N . GLU B 1 88 ? -33.802 -3.586 27.596 1.00 20.53 110 GLU A N 1
ATOM 2104 C CA . GLU B 1 88 ? -34.050 -4.412 26.419 1.00 19.44 110 GLU A CA 1
ATOM 2105 C C . GLU B 1 88 ? -32.901 -4.380 25.417 1.00 20.30 110 GLU A C 1
ATOM 2106 O O . GLU B 1 88 ? -32.944 -5.146 24.447 1.00 23.55 110 GLU A O 1
ATOM 2112 N N . THR B 1 89 ? -31.886 -3.527 25.622 1.00 18.32 111 THR A N 1
ATOM 2113 C CA . THR B 1 89 ? -30.709 -3.478 24.751 1.00 17.84 111 THR A CA 1
ATOM 2114 C C . THR B 1 89 ? -29.603 -4.432 25.177 1.00 21.32 111 THR A C 1
ATOM 2115 O O . THR B 1 89 ? -28.615 -4.583 24.436 1.00 16.92 111 THR A O 1
ATOM 2119 N N . LEU B 1 90 ? -29.743 -5.065 26.341 1.00 16.83 112 LEU A N 1
ATOM 2120 C CA . LEU B 1 90 ? -28.706 -5.846 26.999 1.00 18.96 112 LEU A CA 1
ATOM 2121 C C . LEU B 1 90 ? -28.362 -7.119 26.229 1.00 20.03 112 LEU A C 1
ATOM 2122 O O . LEU B 1 90 ? -27.177 -7.472 26.161 1.00 17.47 112 LEU A O 1
ATOM 2127 N N . PRO B 1 91 ? -29.330 -7.837 25.633 1.00 18.64 113 PRO A N 1
ATOM 2128 C CA . PRO B 1 91 ? -28.933 -8.984 24.802 1.00 22.82 113 PRO A CA 1
ATOM 2129 C C . PRO B 1 91 ? -28.039 -8.591 23.636 1.00 17.32 113 PRO A C 1
ATOM 2130 O O . PRO B 1 91 ? -27.110 -9.340 23.314 1.00 21.88 113 PRO A O 1
ATOM 2134 N N . LYS B 1 92 ? -28.283 -7.427 23.015 1.00 18.98 114 LYS A N 1
ATOM 2135 C CA . LYS B 1 92 ? -27.391 -6.922 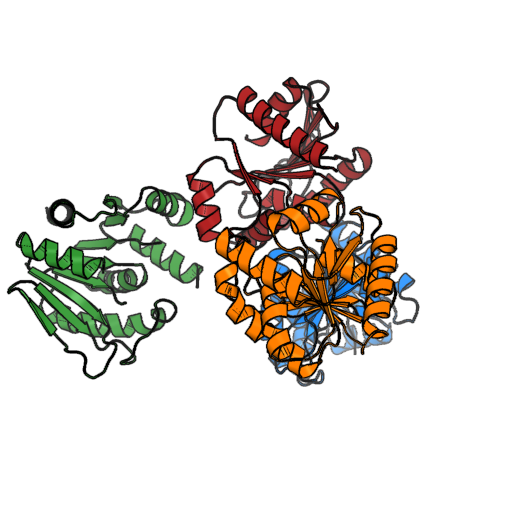21.972 1.00 22.66 114 LYS A CA 1
ATOM 2136 C C . LYS B 1 92 ? -26.012 -6.650 22.530 1.00 20.13 114 LYS A C 1
ATOM 2137 O O . LYS B 1 92 ? -24.999 -6.976 21.892 1.00 15.08 114 LYS A O 1
ATOM 2143 N N . PHE B 1 93 ? -25.950 -6.057 23.728 1.00 19.62 115 PHE A N 1
ATOM 2144 C CA . PHE B 1 93 ? -24.647 -5.726 24.310 1.00 13.92 115 PHE A CA 1
ATOM 2145 C C . PHE B 1 93 ? -23.855 -6.988 24.643 1.00 19.90 115 PHE A C 1
ATOM 2146 O O . PHE B 1 93 ? -22.633 -7.042 24.432 1.00 19.55 115 PHE A O 1
ATOM 2154 N N . VAL B 1 94 ? -24.526 -8.016 25.164 1.00 19.88 116 VAL A N 1
ATOM 2155 C CA . VAL B 1 94 ? -23.834 -9.266 25.468 1.00 21.20 116 VAL A CA 1
ATOM 2156 C C . VAL B 1 94 ? -23.193 -9.845 24.210 1.00 24.77 116 VAL A C 1
ATOM 2157 O O . VAL B 1 94 ? -22.027 -10.265 24.224 1.00 21.10 116 VAL A O 1
ATOM 2161 N N . GLU B 1 95 ? -23.952 -9.882 23.105 1.00 22.69 117 GLU A N 1
ATOM 2162 C CA . GLU B 1 95 ? -23.434 -10.394 21.839 1.00 24.56 117 GLU A CA 1
ATOM 2163 C C . GLU B 1 95 ? -22.237 -9.581 21.354 1.00 22.86 117 GLU A C 1
ATOM 2164 O O . GLU B 1 95 ? -21.210 -10.147 20.965 1.00 21.76 117 GLU A O 1
ATOM 2170 N N . ALA B 1 96 ? -22.354 -8.249 21.360 1.00 19.84 118 ALA A N 1
ATOM 2171 C CA . ALA B 1 96 ? -21.252 -7.412 20.895 1.00 21.12 118 ALA A CA 1
ATOM 2172 C C . ALA B 1 96 ? -20.018 -7.567 21.776 1.00 20.14 118 ALA A C 1
ATOM 2173 O O . ALA B 1 96 ? -18.890 -7.403 21.300 1.00 21.20 118 ALA A O 1
ATOM 2175 N N . PHE B 1 97 ? -20.211 -7.883 23.056 1.00 20.59 119 PHE A N 1
ATOM 2176 C CA . PHE B 1 97 ? -19.080 -8.050 23.959 1.00 21.34 119 PHE A CA 1
ATOM 2177 C C . PHE B 1 97 ? -18.405 -9.401 23.777 1.00 21.63 119 PHE A C 1
ATOM 2178 O O . PHE B 1 97 ? -17.170 -9.496 23.863 1.00 22.02 119 PHE A O 1
ATOM 2186 N N . LYS B 1 98 ? -19.194 -10.447 23.502 1.00 20.02 120 LYS A N 1
ATOM 2187 C CA . LYS B 1 98 ? -18.625 -11.779 23.305 1.00 24.43 120 LYS A CA 1
ATOM 2188 C C . LYS B 1 98 ? -17.611 -11.815 22.160 1.00 22.31 120 LYS A C 1
ATOM 2189 O O . LYS B 1 98 ? -16.701 -12.654 22.169 1.00 22.22 120 LYS A O 1
ATOM 2195 N N . ALA B 1 99 ? -17.749 -10.924 21.174 1.00 19.51 121 ALA A N 1
ATOM 2196 C CA . ALA B 1 99 ? -16.762 -10.866 20.097 1.00 24.56 121 ALA A CA 1
ATOM 2197 C C . ALA B 1 99 ? -15.410 -10.387 20.613 1.00 21.05 121 ALA A C 1
ATOM 2198 O O . ALA B 1 99 ? -14.363 -10.887 20.181 1.00 20.36 121 ALA A O 1
ATOM 2200 N N . TYR B 1 100 ? -15.405 -9.429 21.541 1.00 20.78 122 TYR A N 1
ATOM 2201 C CA . TYR B 1 100 ? -14.146 -9.011 22.155 1.00 20.15 122 TYR A CA 1
ATOM 2202 C C . TYR B 1 100 ? -13.647 -10.053 23.145 1.00 19.83 122 TYR A C 1
ATOM 2203 O O . TYR B 1 100 ? -12.440 -10.333 23.215 1.00 22.34 122 TYR A O 1
ATOM 2212 N N . HIS B 1 101 ? -14.561 -10.613 23.936 1.00 17.95 123 HIS A N 1
ATOM 2213 C CA . HIS B 1 101 ? -14.203 -11.601 24.942 1.00 18.45 123 HIS A CA 1
ATOM 2214 C C . HIS B 1 101 ? -13.691 -12.887 24.320 1.00 20.44 123 HIS A C 1
ATOM 2215 O O . HIS B 1 101 ? -12.849 -13.569 24.923 1.00 21.49 123 HIS A O 1
ATOM 2222 N N . ALA B 1 102 ? -14.218 -13.257 23.146 1.00 20.18 124 ALA A N 1
ATOM 2223 C CA . ALA B 1 102 ? -13.756 -14.465 22.479 1.00 18.39 124 ALA A CA 1
ATOM 2224 C C . ALA B 1 102 ? -12.258 -14.390 22.207 1.00 16.62 124 ALA A C 1
ATOM 2225 O O . ALA B 1 102 ? -11.558 -15.395 22.324 1.00 18.44 124 ALA A O 1
ATOM 2227 N N . LYS B 1 103 ? -11.752 -13.198 21.885 1.00 12.95 125 LYS A N 1
ATOM 2228 C CA . LYS B 1 103 ? -10.324 -13.007 21.597 1.00 17.96 125 LYS A CA 1
ATOM 2229 C C . LYS B 1 103 ? -9.511 -12.837 22.875 1.00 21.32 125 LYS A C 1
ATOM 2230 O O . LYS B 1 103 ? -8.507 -13.531 23.088 1.00 21.35 125 LYS A O 1
ATOM 2236 N N . TYR B 1 104 ? -9.931 -11.904 23.726 1.00 16.53 126 TYR A N 1
ATOM 2237 C CA . TYR B 1 104 ? -9.135 -11.484 24.867 1.00 21.06 126 TYR A CA 1
ATOM 2238 C C . TYR B 1 104 ? -9.309 -12.360 26.090 1.00 20.09 126 TYR A C 1
ATOM 2239 O O . TYR B 1 104 ? -8.493 -12.254 27.018 1.00 21.02 126 TYR A O 1
ATOM 2248 N N . GLY B 1 105 ? -10.359 -13.187 26.127 1.00 17.94 127 GLY A N 1
ATOM 2249 C CA . GLY B 1 105 ? -10.617 -14.105 27.219 1.00 22.72 127 GLY A CA 1
ATOM 2250 C C . GLY B 1 105 ? -10.428 -13.536 28.616 1.00 28.02 127 GLY A C 1
ATOM 2251 O O . GLY B 1 105 ? -9.722 -14.144 29.432 1.00 23.41 127 GLY A O 1
ATOM 2252 N N . TYR B 1 106 ? -11.070 -12.400 28.911 1.00 23.70 128 TYR A N 1
ATOM 2253 C CA . TYR B 1 106 ? -10.794 -11.649 30.134 1.00 17.62 128 TYR A CA 1
ATOM 2254 C C . TYR B 1 106 ? -10.964 -12.516 31.376 1.00 21.53 128 TYR A C 1
ATOM 2255 O O . TYR B 1 106 ? -12.078 -13.001 31.641 1.00 22.20 128 TYR A O 1
ATOM 2264 N N . PRO B 1 107 ? -9.901 -12.737 32.160 1.00 18.70 129 PRO A N 1
ATOM 2265 C CA . PRO B 1 107 ? -10.039 -13.517 33.402 1.00 23.48 129 PRO A CA 1
ATOM 2266 C C . PRO B 1 107 ? -10.827 -12.811 34.477 1.00 18.76 129 PRO A C 1
ATOM 2267 O O . PRO B 1 107 ? -11.173 -13.442 35.482 1.00 21.60 129 PRO A O 1
ATOM 2271 N N . LEU B 1 108 ? -11.060 -11.515 34.336 1.00 19.97 130 LEU A N 1
ATOM 2272 C CA . LEU B 1 108 ? -11.769 -10.756 35.352 1.00 20.01 130 LEU A CA 1
ATOM 2273 C C . LEU B 1 108 ? -12.566 -9.705 34.616 1.00 20.92 130 LEU A C 1
ATOM 2274 O O . LEU B 1 108 ? -12.010 -8.973 33.790 1.00 19.58 130 LEU A O 1
ATOM 2279 N N . ILE B 1 109 ? -13.865 -9.677 34.888 1.00 18.36 131 ILE A N 1
ATOM 2280 C CA . ILE B 1 109 ? -14.791 -8.717 34.318 1.00 17.62 131 ILE A CA 1
ATOM 2281 C C . ILE B 1 109 ? -15.428 -7.990 35.491 1.00 16.92 131 ILE A C 1
ATOM 2282 O O . ILE B 1 109 ? -15.917 -8.634 36.431 1.00 19.25 131 ILE A O 1
ATOM 2287 N N . HIS B 1 110 ? -15.384 -6.659 35.467 1.00 16.45 132 HIS A N 1
ATOM 2288 C CA . HIS B 1 110 ? -15.944 -5.845 36.550 1.00 17.08 132 HIS A CA 1
ATOM 2289 C C . HIS B 1 110 ? -17.085 -5.019 35.967 1.00 18.66 132 HIS A C 1
ATOM 2290 O O . HIS B 1 110 ? -16.857 -4.130 35.141 1.00 19.52 132 HIS A O 1
ATOM 2297 N N . THR B 1 111 ? -18.317 -5.328 36.387 1.00 18.15 133 THR A N 1
ATOM 2298 C CA . THR B 1 111 ? -19.501 -4.641 35.906 1.00 18.62 133 THR A CA 1
ATOM 2299 C C . THR B 1 111 ? -19.940 -3.535 36.861 1.00 13.65 133 THR A C 1
ATOM 2300 O O . THR B 1 111 ? -19.686 -3.580 38.067 1.00 17.56 133 THR A O 1
ATOM 2304 N N . ASN B 1 112 ? -20.610 -2.534 36.296 1.00 13.69 134 ASN A N 1
ATOM 2305 C CA . ASN B 1 112 ? -20.990 -1.319 36.999 1.00 12.66 134 ASN A CA 1
ATOM 2306 C C . ASN B 1 112 ? -22.480 -1.092 36.825 1.00 11.93 134 ASN A C 1
ATOM 2307 O O . ASN B 1 112 ? -22.937 -0.939 35.688 1.00 10.90 134 ASN A O 1
ATOM 2312 N N . TYR B 1 113 ? -23.193 -0.964 37.948 1.00 14.58 135 TYR A N 1
ATOM 2313 C CA . TYR B 1 113 ? -24.652 -0.802 38.025 1.00 13.69 135 TYR A CA 1
ATOM 2314 C C . TYR B 1 113 ? -25.394 -2.063 37.588 1.00 14.13 135 TYR A C 1
ATOM 2315 O O . TYR B 1 113 ? -24.881 -2.853 36.790 1.00 15.97 135 TYR A O 1
ATOM 2324 N N . TRP B 1 114 ? -26.636 -2.247 38.073 1.00 14.79 136 TRP A N 1
ATOM 2325 C CA . TRP B 1 114 ? -27.314 -3.531 37.881 1.00 16.55 136 TRP A CA 1
ATOM 2326 C C . TRP B 1 114 ? -27.450 -3.900 36.406 1.00 13.39 136 TRP A C 1
ATOM 2327 O O . TRP B 1 114 ? -27.372 -5.084 36.059 1.00 9.27 136 TRP A O 1
ATOM 2338 N N . LEU B 1 115 ? -27.588 -2.906 35.522 1.00 16.43 137 LEU A N 1
ATOM 2339 C CA . LEU B 1 115 ? -27.797 -3.179 34.103 1.00 15.77 137 LEU A CA 1
ATOM 2340 C C . LEU B 1 115 ? -26.591 -3.899 33.496 1.00 17.67 137 LEU 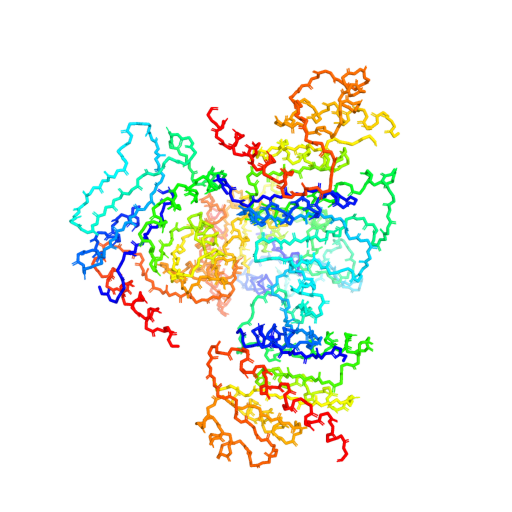A C 1
ATOM 2341 O O . LEU B 1 115 ? -26.719 -4.968 32.889 1.00 14.99 137 LEU A O 1
ATOM 2346 N N . SER B 1 116 ? -25.400 -3.351 33.697 1.00 15.39 138 SER A N 1
ATOM 2347 C CA . SER B 1 116 ? -24.197 -4.085 33.318 1.00 13.11 138 SER A CA 1
ATOM 2348 C C . SER B 1 116 ? -24.104 -5.420 34.050 1.00 12.22 138 SER A C 1
ATOM 2349 O O . SER B 1 116 ? -23.505 -6.366 33.528 1.00 15.84 138 SER A O 1
ATOM 2352 N N . GLY B 1 117 ? -24.699 -5.521 35.251 1.00 15.69 139 GLY A N 1
ATOM 2353 C CA . GLY B 1 117 ? -24.606 -6.750 36.025 1.00 12.82 139 GLY A CA 1
ATOM 2354 C C . GLY B 1 117 ? -25.378 -7.903 35.431 1.00 16.59 139 GLY A C 1
ATOM 2355 O O . GLY B 1 117 ? -24.960 -9.062 35.546 1.00 16.20 139 GLY A O 1
ATOM 2356 N N . TRP B 1 118 ? -26.536 -7.613 34.827 1.00 13.39 140 TRP A N 1
ATOM 2357 C CA . TRP B 1 118 ? -27.205 -8.608 34.004 1.00 16.77 140 TRP A CA 1
ATOM 2358 C C . TRP B 1 118 ? -26.272 -9.133 32.910 1.00 13.26 140 TRP A C 1
ATOM 2359 O O . TRP B 1 118 ? -26.183 -10.346 32.679 1.00 15.51 140 TRP A O 1
ATOM 2370 N N . VAL B 1 119 ? -25.537 -8.233 32.259 1.00 13.90 141 VAL A N 1
ATOM 2371 C CA . VAL B 1 119 ? -24.572 -8.646 31.239 1.00 13.43 141 VAL A CA 1
ATOM 2372 C C . VAL B 1 119 ? -23.544 -9.599 31.838 1.00 15.47 141 VAL A C 1
ATOM 2373 O O . VAL B 1 119 ? -23.315 -10.703 31.328 1.00 14.92 141 VAL A O 1
ATOM 2377 N N . GLY B 1 120 ? -22.940 -9.209 32.960 1.00 14.37 142 GLY A N 1
ATOM 2378 C CA . GLY B 1 120 ? -22.012 -10.113 33.623 1.00 13.47 142 GLY A CA 1
ATOM 2379 C C . GLY B 1 120 ? -22.655 -11.412 34.045 1.00 14.48 142 GLY A C 1
ATOM 2380 O O . GLY B 1 120 ? -22.026 -12.464 33.996 1.00 13.33 142 GLY A O 1
ATOM 2381 N N . TRP B 1 121 ? -23.938 -11.366 34.448 1.00 16.80 143 TRP A N 1
ATOM 2382 C CA . TRP B 1 121 ? -24.590 -12.584 34.900 1.00 17.65 143 TRP A CA 1
ATOM 2383 C C . TRP B 1 121 ? -24.809 -13.547 33.732 1.00 17.11 143 TRP A C 1
ATOM 2384 O O . TRP B 1 121 ? -24.576 -14.757 33.860 1.00 16.93 143 TRP A O 1
ATOM 2395 N N . GLN B 1 122 ? -25.251 -13.029 32.585 1.00 18.35 144 GLN A N 1
ATOM 2396 C CA . GLN B 1 122 ? -25.311 -13.858 31.382 1.00 16.39 144 GLN A CA 1
ATOM 2397 C C . GLN B 1 122 ? -23.931 -14.416 31.042 1.00 19.75 144 GLN A C 1
ATOM 2398 O O . GLN B 1 122 ? -23.785 -15.600 30.703 1.00 15.67 144 GLN A O 1
ATOM 2404 N N . LEU B 1 123 ? -22.905 -13.581 31.158 1.00 13.92 145 LEU A N 1
ATOM 2405 C CA . LEU B 1 123 ? -21.548 -14.029 30.838 1.00 17.91 145 LEU A CA 1
ATOM 2406 C C . LEU B 1 123 ? -21.074 -15.119 31.797 1.00 21.01 145 LEU A C 1
ATOM 2407 O O . LEU B 1 123 ? -20.482 -16.121 31.371 1.00 24.85 145 LEU A O 1
ATOM 2412 N N . ARG B 1 124 ? -21.334 -14.944 33.097 1.00 23.36 146 ARG A N 1
ATOM 2413 C CA . ARG B 1 124 ? -20.816 -15.874 34.097 1.00 21.68 146 ARG A CA 1
ATOM 2414 C C . ARG B 1 124 ? -21.452 -17.255 33.987 1.00 23.64 146 ARG A C 1
ATOM 2415 O O . ARG B 1 124 ? -20.805 -18.259 34.305 1.00 21.16 146 ARG A O 1
ATOM 2423 N N . GLN B 1 125 ? -22.705 -17.338 33.530 1.00 20.20 147 GLN A N 1
ATOM 2424 C CA . GLN B 1 125 ? -23.328 -18.650 33.386 1.00 25.81 147 GLN A CA 1
ATOM 2425 C C . GLN B 1 125 ? -22.680 -19.483 32.294 1.00 24.24 147 GLN A C 1
ATOM 2426 O O . GLN B 1 125 ? -22.892 -20.700 32.253 1.00 27.48 147 GLN A O 1
ATOM 2432 N N . GLN B 1 126 ? -21.900 -18.857 31.413 1.00 23.50 148 GLN A N 1
ATOM 2433 C CA . GLN B 1 126 ? -21.291 -19.534 30.277 1.00 28.64 148 GLN A CA 1
ATOM 2434 C C . GLN B 1 126 ? -19.773 -19.618 30.361 1.00 25.51 148 GLN A C 1
ATOM 2435 O O . GLN B 1 126 ? -19.199 -20.610 29.906 1.00 28.91 148 GLN A O 1
ATOM 2441 N N . PHE B 1 127 ? -19.115 -18.625 30.952 1.00 25.84 149 PHE A N 1
ATOM 2442 C CA . PHE B 1 127 ? -17.664 -18.619 31.090 1.00 27.68 149 PHE A CA 1
ATOM 2443 C C . PHE B 1 127 ? -17.275 -18.567 32.564 1.00 28.84 149 PHE A C 1
ATOM 2444 O O . PHE B 1 127 ? -18.037 -18.079 33.410 1.00 25.67 149 PHE A O 1
ATOM 2452 N N . ASN B 1 128 ? -16.085 -19.094 32.872 1.00 31.03 150 ASN A N 1
ATOM 2453 C CA . ASN B 1 128 ? -15.485 -18.983 34.200 1.00 31.69 150 ASN A CA 1
ATOM 2454 C C . ASN B 1 128 ? -14.533 -17.793 34.203 1.00 27.24 150 ASN A C 1
ATOM 2455 O O . ASN B 1 128 ? -13.553 -17.781 33.455 1.00 29.33 150 ASN A O 1
ATOM 2460 N N . PHE B 1 129 ? -14.845 -16.790 35.016 1.00 24.72 151 PHE A N 1
ATOM 2461 C CA . PHE B 1 129 ? -14.008 -15.616 35.188 1.00 24.68 151 PHE A CA 1
ATOM 2462 C C . PHE B 1 129 ? -14.259 -15.068 36.581 1.00 23.76 151 PHE A C 1
ATOM 2463 O O . PHE B 1 129 ? -15.232 -15.436 37.248 1.00 22.54 151 PHE A O 1
ATOM 2471 N N . GLN B 1 130 ? -13.360 -14.196 37.029 1.00 22.83 152 GLN A N 1
ATOM 2472 C CA . GLN B 1 130 ? -13.566 -13.516 38.298 1.00 20.19 152 GLN A CA 1
ATOM 2473 C C . GLN B 1 130 ? -14.494 -12.338 38.046 1.00 20.66 152 GLN A C 1
ATOM 2474 O O . GLN B 1 130 ? -14.187 -11.464 37.230 1.00 19.30 152 GLN A O 1
ATOM 2480 N N . TRP B 1 131 ? -15.637 -12.328 38.727 1.00 19.69 153 TRP A N 1
ATOM 2481 C CA . TRP B 1 131 ? -16.693 -11.362 38.467 1.00 20.94 153 TRP A CA 1
ATOM 2482 C C . TRP B 1 131 ? -16.830 -10.460 39.688 1.00 20.14 153 TRP A C 1
ATOM 2483 O O . TRP B 1 131 ? -17.202 -10.920 40.777 1.00 18.56 153 TRP A O 1
ATOM 2494 N N . LEU B 1 132 ? -16.506 -9.184 39.507 1.00 16.05 154 LEU A N 1
ATOM 2495 C CA . LEU B 1 132 ? -16.771 -8.173 40.510 1.00 20.11 154 LEU A CA 1
ATOM 2496 C C . LEU B 1 132 ? -17.831 -7.244 39.968 1.00 18.82 154 LEU A C 1
ATOM 2497 O O . LEU B 1 132 ? -18.001 -7.109 38.750 1.00 17.40 154 LEU A O 1
ATOM 2502 N N . HIS B 1 133 ? -18.542 -6.606 40.884 1.00 17.52 155 HIS A N 1
ATOM 2503 C CA . HIS B 1 133 ? -19.631 -5.740 40.484 1.00 18.00 155 HIS A CA 1
ATOM 2504 C C . HIS B 1 133 ? -19.765 -4.591 41.469 1.00 17.31 155 HIS A C 1
ATOM 2505 O O . HIS B 1 133 ? -19.661 -4.784 42.680 1.00 17.81 155 HIS A O 1
ATOM 2512 N N . THR B 1 134 ? -19.964 -3.397 40.937 1.00 13.49 156 THR A N 1
ATOM 2513 C CA . THR B 1 134 ? -20.127 -2.200 41.742 1.00 13.16 156 THR A CA 1
ATOM 2514 C C . THR B 1 134 ? -21.603 -1.816 41.732 1.00 16.66 156 THR A C 1
ATOM 2515 O O . THR B 1 134 ? -22.168 -1.526 40.670 1.00 15.58 156 THR A O 1
ATOM 2519 N N . TYR B 1 135 ? -22.207 -1.831 42.918 1.00 15.15 157 TYR A N 1
ATOM 2520 C CA . TYR B 1 135 ? -23.589 -1.420 43.147 1.00 15.37 157 TYR A CA 1
ATOM 2521 C C . TYR B 1 135 ? -23.737 0.095 43.191 1.00 17.85 157 TYR A C 1
ATOM 2522 O O . TYR B 1 135 ? -22.870 0.801 43.710 1.00 19.32 157 TYR A O 1
ATOM 2531 N N . HIS B 1 136 ? -24.873 0.596 42.675 1.00 14.55 158 HIS A N 1
ATOM 2532 C CA . HIS B 1 136 ? -25.271 1.988 42.873 1.00 16.74 158 HIS A CA 1
ATOM 2533 C C . HIS B 1 136 ? -26.784 2.096 43.007 1.00 18.26 158 HIS A C 1
ATOM 2534 O O . HIS B 1 136 ? -27.534 1.464 42.258 1.00 16.59 158 HIS A O 1
ATOM 2541 N N . SER B 1 137 ? -27.217 2.954 43.915 1.00 17.04 159 SER A N 1
ATOM 2542 C CA . SER B 1 137 ? -28.630 3.276 44.038 1.00 24.11 159 SER A CA 1
ATOM 2543 C C . SER B 1 137 ? -29.003 4.438 43.107 1.00 26.94 159 SER A C 1
ATOM 2544 O O . SER B 1 137 ? -28.377 5.505 43.142 1.00 31.82 159 SER A O 1
ATOM 2547 N N . ARG B 1 152 ? -40.312 -2.532 36.081 1.00 17.93 174 ARG A N 1
ATOM 2548 C CA . ARG B 1 152 ? -38.907 -2.124 36.182 1.00 29.30 174 ARG A CA 1
ATOM 2549 C C . ARG B 1 152 ? -38.320 -2.449 37.562 1.00 23.39 174 ARG A C 1
ATOM 2550 O O . ARG B 1 152 ? -37.206 -2.958 37.674 1.00 22.15 174 ARG A O 1
ATOM 2558 N N . ASP B 1 153 ? -39.076 -2.154 38.619 1.00 22.99 175 ASP A N 1
ATOM 2559 C CA . ASP B 1 153 ? -38.598 -2.473 39.961 1.00 21.68 175 ASP A CA 1
ATOM 2560 C C . ASP B 1 153 ? -38.485 -3.977 40.151 1.00 20.26 175 ASP A C 1
ATOM 2561 O O . ASP B 1 153 ? -37.545 -4.454 40.790 1.00 20.35 175 ASP A O 1
ATOM 2566 N N . GLU B 1 154 ? -39.424 -4.746 39.583 1.00 18.93 176 GLU A N 1
ATOM 2567 C CA . GLU B 1 154 ? -39.383 -6.190 39.775 1.00 22.45 176 GLU A CA 1
ATOM 2568 C C . GLU B 1 154 ? -38.193 -6.798 39.049 1.00 22.86 176 GLU A C 1
ATOM 2569 O O . GLU B 1 154 ? -37.532 -7.703 39.580 1.00 22.33 176 GLU A O 1
ATOM 2575 N N . THR B 1 155 ? -37.899 -6.286 37.849 1.00 19.80 177 THR A N 1
ATOM 2576 C CA . THR B 1 155 ? -36.721 -6.708 37.090 1.00 18.77 177 THR A CA 1
ATOM 2577 C C . THR B 1 155 ? -35.432 -6.368 37.835 1.00 18.81 177 THR A C 1
ATOM 2578 O O . THR B 1 155 ? -34.577 -7.233 38.038 1.00 16.28 177 THR A O 1
ATOM 2582 N N . ARG B 1 156 ? -35.280 -5.108 38.249 1.00 15.33 178 ARG A N 1
ATOM 2583 C CA . ARG B 1 156 ? -34.078 -4.696 38.974 1.00 18.80 178 ARG A CA 1
ATOM 2584 C C . ARG B 1 156 ? -33.832 -5.566 40.207 1.00 17.07 178 ARG A C 1
ATOM 2585 O O . ARG B 1 156 ? -32.712 -6.039 40.436 1.00 17.20 178 ARG A O 1
ATOM 2593 N N . LEU B 1 157 ? -34.871 -5.774 41.023 1.00 15.67 179 LEU A N 1
ATOM 2594 C CA . LEU B 1 157 ? -34.745 -6.551 42.255 1.00 14.59 179 LEU A CA 1
ATOM 2595 C C . LEU B 1 157 ? -34.338 -7.993 41.975 1.00 15.41 179 LEU A C 1
ATOM 2596 O O . LEU B 1 157 ? -33.480 -8.552 42.670 1.00 17.57 179 LEU A O 1
ATOM 2601 N N . MET B 1 158 ? -34.932 -8.618 40.961 1.00 14.57 180 MET A N 1
ATOM 2602 C CA . MET B 1 158 ? -34.574 -9.999 40.660 1.00 13.19 180 MET A CA 1
ATOM 2603 C C . MET B 1 158 ? -33.121 -10.086 40.200 1.00 17.57 180 MET A C 1
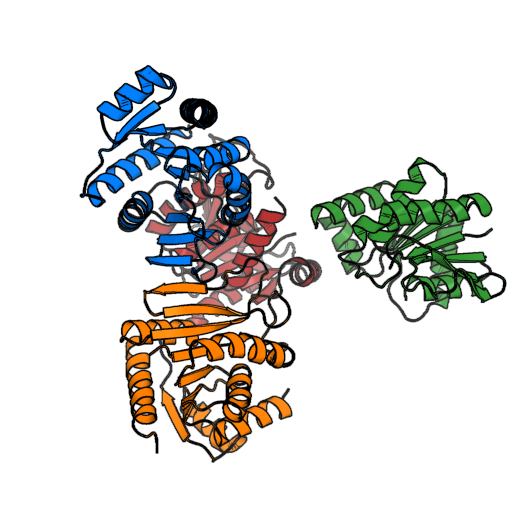ATOM 2604 O O . MET B 1 158 ? -32.358 -10.947 40.656 1.00 16.19 180 MET A O 1
ATOM 2609 N N . VAL B 1 159 ? -32.722 -9.158 39.343 1.00 17.11 181 VAL A N 1
ATOM 2610 C CA . VAL B 1 159 ? -31.365 -9.157 38.806 1.00 15.19 181 VAL A CA 1
ATOM 2611 C C . VAL B 1 159 ? -30.360 -8.845 39.903 1.00 16.01 181 VAL A C 1
ATOM 2612 O O . VAL B 1 159 ? -29.320 -9.501 40.018 1.00 18.63 181 VAL A O 1
ATOM 2616 N N . GLU B 1 160 ? -30.640 -7.816 40.702 1.00 15.84 182 GLU A N 1
ATOM 2617 C CA . GLU B 1 160 ? -29.760 -7.482 41.818 1.00 14.37 182 GLU A CA 1
ATOM 2618 C C . GLU B 1 160 ? -29.571 -8.657 42.775 1.00 18.92 182 GLU A C 1
ATOM 2619 O O . GLU B 1 160 ? -28.468 -8.859 43.310 1.00 16.10 182 GLU A O 1
ATOM 2625 N N . LYS B 1 161 ? -30.627 -9.441 43.024 1.00 19.45 183 LYS A N 1
ATOM 2626 C CA . LYS B 1 161 ? -30.459 -10.647 43.833 1.00 17.16 183 LYS A CA 1
ATOM 2627 C C . LYS B 1 161 ? -29.536 -11.649 43.143 1.00 17.98 183 LYS A C 1
ATOM 2628 O O . LYS B 1 161 ? -28.637 -12.213 43.769 1.00 16.98 183 LYS A O 1
ATOM 2634 N N . ALA B 1 162 ? -29.754 -11.908 41.852 1.00 20.98 184 ALA A N 1
ATOM 2635 C CA . ALA B 1 162 ? -28.912 -12.898 41.185 1.00 16.81 184 ALA A CA 1
ATOM 2636 C C . ALA B 1 162 ? -27.438 -12.485 41.179 1.00 18.42 184 ALA A C 1
ATOM 2637 O O . ALA B 1 162 ? -26.554 -13.346 41.268 1.00 16.49 184 ALA A O 1
ATOM 2639 N N . ILE B 1 163 ? -27.151 -11.186 41.110 1.00 15.28 185 ILE A N 1
ATOM 2640 C CA . ILE B 1 163 ? -25.755 -10.755 41.119 1.00 19.35 185 ILE A CA 1
ATOM 2641 C C . ILE B 1 163 ? -25.146 -10.951 42.503 1.00 17.99 185 ILE A C 1
ATOM 2642 O O . ILE B 1 163 ? -24.029 -11.467 42.639 1.00 19.88 185 ILE A O 1
ATOM 2647 N N . LEU B 1 164 ? -25.866 -10.552 43.551 1.00 18.00 186 LEU A N 1
ATOM 2648 C CA . LEU B 1 164 ? -25.350 -10.810 44.891 1.00 20.13 186 LEU A CA 1
ATOM 2649 C C . LEU B 1 164 ? -25.108 -12.302 45.097 1.00 20.41 186 LEU A C 1
ATOM 2650 O O . LEU B 1 164 ? -24.102 -12.693 45.694 1.00 20.28 186 LEU A O 1
ATOM 2655 N N . GLU B 1 165 ? -25.966 -13.154 44.524 1.00 18.83 187 GLU A N 1
ATOM 2656 C CA . GLU B 1 165 ? -25.813 -14.595 44.725 1.00 16.31 187 GLU A CA 1
ATOM 2657 C C . GLU B 1 165 ? -24.613 -15.182 43.991 1.00 20.48 187 GLU A C 1
ATOM 2658 O O . GLU B 1 165 ? -24.022 -16.157 44.467 1.00 20.64 187 GLU A O 1
ATOM 2664 N N . ASN B 1 166 ? -24.276 -14.650 42.820 1.00 16.03 188 ASN A N 1
ATOM 2665 C CA . ASN B 1 166 ? -23.327 -15.306 41.930 1.00 17.74 188 ASN A CA 1
ATOM 2666 C C . ASN B 1 166 ? -22.043 -14.531 41.692 1.00 17.80 188 ASN A C 1
ATOM 2667 O O . ASN B 1 166 ? -21.036 -15.151 41.318 1.00 20.85 188 ASN A O 1
ATOM 2672 N N . ALA B 1 167 ? -22.033 -13.214 41.878 1.00 15.70 189 ALA A N 1
ATOM 2673 C CA . ALA B 1 167 ? -20.788 -12.485 41.679 1.00 18.49 189 ALA A CA 1
ATOM 2674 C C . ALA B 1 167 ? -19.829 -12.806 42.819 1.00 19.55 189 ALA A C 1
ATOM 2675 O O . ALA B 1 167 ? -20.242 -13.077 43.949 1.00 22.07 189 ALA A O 1
ATOM 2677 N N . ASP B 1 168 ? -18.532 -12.800 42.505 1.00 18.42 190 ASP A N 1
ATOM 2678 C CA . ASP B 1 168 ? -17.527 -13.105 43.514 1.00 17.63 190 ASP A CA 1
ATOM 2679 C C . ASP B 1 168 ? -17.430 -12.008 44.558 1.00 23.39 190 ASP A C 1
ATOM 2680 O O . ASP B 1 168 ? -17.125 -12.284 45.730 1.00 23.07 190 ASP A O 1
ATOM 2685 N N . CYS B 1 169 ? -17.687 -10.765 44.163 1.00 21.68 191 CYS A N 1
ATOM 2686 C CA . CYS B 1 169 ? -17.660 -9.672 45.122 1.00 22.56 191 CYS A CA 1
ATOM 2687 C C . CYS B 1 169 ? -18.423 -8.484 44.572 1.00 19.73 191 CYS A C 1
ATOM 2688 O O . CYS B 1 169 ? -18.219 -8.101 43.421 1.00 20.55 191 CYS A O 1
ATOM 2691 N N . VAL B 1 170 ? -19.293 -7.907 45.394 1.00 17.18 192 VAL A N 1
ATOM 2692 C CA . VAL B 1 170 ? -20.054 -6.714 45.039 1.00 19.08 192 VAL A CA 1
ATOM 2693 C C . VAL B 1 170 ? -19.478 -5.538 45.817 1.00 17.57 192 VAL A C 1
ATOM 2694 O O . VAL B 1 170 ? -19.355 -5.606 47.037 1.00 19.65 192 VAL A O 1
ATOM 2698 N N . ILE B 1 171 ? -19.156 -4.457 45.125 1.00 19.65 193 ILE A N 1
ATOM 2699 C CA . ILE B 1 171 ? -18.640 -3.256 45.768 1.00 18.26 193 ILE A CA 1
ATOM 2700 C C . ILE B 1 171 ? -19.788 -2.293 46.037 1.00 20.35 193 ILE A C 1
ATOM 2701 O O . ILE B 1 171 ? -20.640 -2.057 45.165 1.00 16.80 193 ILE A O 1
ATOM 2706 N N . VAL B 1 172 ? -19.831 -1.761 47.259 1.00 19.30 194 VAL A N 1
ATOM 2707 C CA . VAL B 1 172 ? -20.757 -0.696 47.632 1.00 18.03 194 VAL A CA 1
ATOM 2708 C C . VAL B 1 172 ? -19.954 0.572 47.888 1.00 19.52 194 VAL A C 1
ATOM 2709 O O . VAL B 1 172 ? -18.804 0.523 48.350 1.00 22.93 194 VAL A O 1
ATOM 2713 N N . THR B 1 173 ? -20.547 1.717 47.568 1.00 17.01 195 THR A N 1
ATOM 2714 C CA . THR B 1 173 ? -19.793 2.962 47.652 1.00 22.94 195 THR A CA 1
ATOM 2715 C C . THR B 1 173 ? -20.095 3.784 48.899 1.00 21.60 195 THR A C 1
ATOM 2716 O O . THR B 1 173 ? -19.368 4.742 49.168 1.00 23.54 195 THR A O 1
ATOM 2720 N N . SER B 1 174 ? -21.117 3.430 49.678 1.00 20.97 196 SER A N 1
ATOM 2721 C CA . SER B 1 174 ? -21.359 4.092 50.955 1.00 23.39 196 SER A CA 1
ATOM 2722 C C . SER B 1 174 ? -21.988 3.099 51.919 1.00 20.62 196 SER A C 1
ATOM 2723 O O . SER B 1 174 ? -22.620 2.125 51.484 1.00 18.38 196 SER A O 1
ATOM 2726 N N . PRO B 1 175 ? -21.818 3.302 53.229 1.00 24.34 197 PRO A N 1
ATOM 2727 C CA . PRO B 1 175 ? -22.552 2.466 54.188 1.00 21.09 197 PRO A CA 1
ATOM 2728 C C . PRO B 1 175 ? -24.061 2.575 54.057 1.00 21.13 197 PRO A C 1
ATOM 2729 O O . PRO B 1 175 ? -24.764 1.612 54.384 1.00 22.87 197 PRO A O 1
ATOM 2733 N N . GLN B 1 176 ? -24.585 3.719 53.607 1.00 19.42 198 GLN A N 1
ATOM 2734 C CA . GLN B 1 176 ? -26.034 3.831 53.449 1.00 20.85 198 GLN A CA 1
ATOM 2735 C C . GLN B 1 176 ? -26.530 2.952 52.311 1.00 20.61 198 GLN A C 1
ATOM 2736 O O . GLN B 1 176 ? -27.629 2.396 52.399 1.00 23.65 198 GLN A O 1
ATOM 2742 N N . GLU B 1 177 ? -25.742 2.814 51.237 1.00 19.92 199 GLU A N 1
ATOM 2743 C CA . GLU B 1 177 ? -26.156 1.940 50.139 1.00 19.89 199 GLU A CA 1
ATOM 2744 C C . GLU B 1 177 ? -25.952 0.470 50.484 1.00 21.53 199 GLU A C 1
ATOM 2745 O O . GLU B 1 177 ? -26.709 -0.382 50.007 1.00 19.58 199 GLU A O 1
ATOM 2751 N N . GLU B 1 178 ? -24.959 0.145 51.321 1.00 20.25 200 GLU A N 1
ATOM 2752 C CA . GLU B 1 178 ? -24.898 -1.203 51.880 1.00 18.37 200 GLU A CA 1
ATOM 2753 C C . GLU B 1 178 ? -26.111 -1.481 52.763 1.00 19.56 200 GLU A C 1
ATOM 2754 O O . GLU B 1 178 ? -26.627 -2.603 52.786 1.00 16.68 200 GLU A O 1
ATOM 2760 N N . ALA B 1 179 ? -26.555 -0.482 53.522 1.00 18.14 201 ALA A N 1
ATOM 2761 C CA . ALA B 1 179 ? -27.651 -0.719 54.455 1.00 21.92 201 ALA A CA 1
ATOM 2762 C C . ALA B 1 179 ? -28.951 -0.936 53.702 1.00 19.87 201 ALA A C 1
ATOM 2763 O O . ALA B 1 179 ? -29.734 -1.833 54.040 1.00 23.13 201 ALA A O 1
ATOM 2765 N N . TYR B 1 180 ? -29.203 -0.117 52.679 1.00 21.79 202 TYR A N 1
ATOM 2766 C CA . TYR B 1 180 ? -30.377 -0.348 51.848 1.00 20.13 202 TYR A CA 1
ATOM 2767 C C . TYR B 1 180 ? -30.315 -1.728 51.212 1.00 22.44 202 TYR A C 1
ATOM 2768 O O . TYR B 1 180 ? -31.308 -2.462 51.203 1.00 18.57 202 TYR A O 1
ATOM 2777 N N . LEU B 1 181 ? -29.141 -2.103 50.693 1.00 18.00 203 LEU A N 1
ATOM 2778 C CA . LEU B 1 181 ? -29.016 -3.360 49.960 1.00 20.99 203 LEU A CA 1
ATOM 2779 C C . LEU B 1 181 ? -29.444 -4.537 50.820 1.00 20.51 203 LEU A C 1
ATOM 2780 O O . LEU B 1 181 ? -30.247 -5.375 50.396 1.00 18.39 203 LEU A O 1
ATOM 2785 N N . ARG B 1 182 ? -28.895 -4.625 52.034 1.00 19.59 204 ARG A N 1
ATOM 2786 C CA . ARG B 1 182 ? -29.205 -5.761 52.887 1.00 21.33 204 ARG A CA 1
ATOM 2787 C C . ARG B 1 182 ? -30.636 -5.673 53.401 1.00 21.90 204 ARG A C 1
ATOM 2788 O O . ARG B 1 182 ? -31.291 -6.705 53.589 1.00 25.89 204 ARG A O 1
ATOM 2796 N N . ARG B 1 183 ? -31.151 -4.456 53.582 1.00 19.25 205 ARG A N 1
ATOM 2797 C CA . ARG B 1 183 ? -32.502 -4.294 54.117 1.00 21.45 205 ARG A CA 1
ATOM 2798 C C . ARG B 1 183 ? -33.573 -4.593 53.069 1.00 24.88 205 ARG A C 1
ATOM 2799 O O . ARG B 1 183 ? -34.610 -5.189 53.390 1.00 26.81 205 ARG A O 1
ATOM 2807 N N . TRP B 1 184 ? -33.371 -4.154 51.824 1.00 22.40 206 TRP A N 1
ATOM 2808 C CA . TRP B 1 184 ? -34.436 -4.214 50.834 1.00 25.01 206 TRP A CA 1
ATOM 2809 C C . TRP B 1 184 ? -34.186 -5.178 49.681 1.00 24.38 206 TRP A C 1
ATOM 2810 O O . TRP B 1 184 ? -35.155 -5.607 49.055 1.00 21.87 206 TRP A O 1
ATOM 2821 N N . VAL B 1 185 ? -32.940 -5.545 49.368 1.00 18.69 207 VAL A N 1
ATOM 2822 C CA . VAL B 1 185 ? -32.668 -6.421 48.223 1.00 18.85 207 VAL A CA 1
ATOM 2823 C C . VAL B 1 185 ? -32.312 -7.844 48.667 1.00 19.84 207 VAL A C 1
ATOM 2824 O O . VAL B 1 185 ? -33.037 -8.793 48.377 1.00 20.00 207 VAL A O 1
ATOM 2828 N N . SER B 1 186 ? -31.187 -8.015 49.350 1.00 16.91 208 SER A N 1
ATOM 2829 C CA . SER B 1 186 ? -30.810 -9.345 49.815 1.00 16.46 208 SER A CA 1
ATOM 2830 C C . SER B 1 186 ? -29.652 -9.181 50.779 1.00 20.03 208 SER A C 1
ATOM 2831 O O . SER B 1 186 ? -28.903 -8.200 50.711 1.00 19.05 208 SER A O 1
ATOM 2834 N N . LYS B 1 187 ? -29.508 -10.160 51.662 1.00 20.51 209 LYS A N 1
ATOM 2835 C CA . LYS B 1 187 ? -28.359 -10.260 52.545 1.00 21.94 209 LYS A CA 1
ATOM 2836 C C . LYS B 1 187 ? -27.314 -11.237 52.012 1.00 22.05 209 LYS A C 1
ATOM 2837 O O . LYS B 1 187 ? -26.336 -11.541 52.710 1.00 18.92 209 LYS A O 1
ATOM 2843 N N . ALA B 1 188 ? -27.491 -11.718 50.784 1.00 20.28 210 ALA A N 1
ATOM 2844 C CA . ALA B 1 188 ? -26.606 -12.726 50.229 1.00 21.62 210 ALA A CA 1
ATOM 2845 C C . ALA B 1 188 ? -25.335 -12.087 49.670 1.00 17.61 210 ALA A C 1
ATOM 2846 O O . ALA B 1 188 ? -25.268 -10.883 49.423 1.00 18.55 210 ALA A O 1
ATOM 2848 N N . GLY B 1 189 ? -24.310 -12.918 49.509 1.00 22.53 211 GLY A N 1
ATOM 2849 C CA . GLY B 1 189 ? -23.093 -12.520 48.833 1.00 18.83 211 GLY A CA 1
ATOM 2850 C C . GLY B 1 189 ? -22.151 -11.680 49.679 1.00 18.30 211 GLY A C 1
ATOM 2851 O O . GLY B 1 189 ? -22.481 -11.189 50.757 1.00 23.14 211 GLY A O 1
ATOM 2852 N N . GLN B 1 190 ? -20.941 -11.513 49.149 1.00 18.18 212 GLN A N 1
ATOM 2853 C CA . GLN B 1 190 ? -19.882 -10.732 49.772 1.00 20.47 212 GLN A CA 1
ATOM 2854 C C . GLN B 1 190 ? -19.897 -9.307 49.221 1.00 21.48 212 GLN A C 1
ATOM 2855 O O . GLN B 1 190 ? -19.869 -9.109 48.001 1.00 22.79 212 GLN A O 1
ATOM 2861 N N . THR B 1 191 ? -19.960 -8.318 50.114 1.00 22.23 213 THR A N 1
ATOM 2862 C CA . THR B 1 191 ? -19.854 -6.919 49.722 1.00 21.35 213 THR A CA 1
ATOM 2863 C C . THR B 1 191 ? -18.632 -6.289 50.376 1.00 25.26 213 THR A C 1
ATOM 2864 O O . THR B 1 191 ? -18.252 -6.653 51.492 1.00 28.26 213 THR A O 1
ATOM 2868 N N . ARG B 1 192 ? -18.035 -5.327 49.675 1.00 23.18 214 ARG A N 1
ATOM 2869 C CA . ARG B 1 192 ? -16.855 -4.606 50.136 1.00 20.73 214 ARG A CA 1
ATOM 2870 C C . ARG B 1 192 ? -17.064 -3.125 49.900 1.00 21.80 214 ARG A C 1
ATOM 2871 O O . ARG B 1 192 ? -17.576 -2.721 48.849 1.00 20.52 214 ARG A O 1
ATOM 2879 N N . LEU B 1 193 ? -16.622 -2.321 50.859 1.00 19.18 215 LEU A N 1
ATOM 2880 C CA . LEU B 1 193 ? -16.830 -0.880 50.835 1.00 19.87 215 LEU A CA 1
ATOM 2881 C C . LEU B 1 193 ? -15.639 -0.216 50.154 1.00 21.75 215 LEU A C 1
ATOM 2882 O O . LEU B 1 193 ? -14.531 -0.212 50.700 1.00 22.86 215 LEU A O 1
ATOM 2887 N N . ILE B 1 194 ? -15.871 0.339 48.971 1.00 23.67 216 ILE A N 1
ATOM 2888 C CA . ILE B 1 194 ? -14.932 1.226 48.300 1.00 25.19 216 ILE A CA 1
ATOM 2889 C C . ILE B 1 194 ? -15.629 2.561 48.072 1.00 23.04 216 ILE A C 1
ATOM 2890 O O . ILE B 1 194 ? -16.461 2.695 47.170 1.00 26.10 216 ILE A O 1
ATOM 2895 N N . PRO B 1 195 ? -15.297 3.577 48.862 1.00 23.03 217 PRO A N 1
ATOM 2896 C CA . PRO B 1 195 ? -16.137 4.778 48.919 1.00 29.53 217 PRO A CA 1
ATOM 2897 C C . PRO B 1 195 ? -15.999 5.644 47.683 1.00 31.14 217 PRO A C 1
ATOM 2898 O O . PRO B 1 195 ? -14.933 5.742 47.072 1.00 28.29 217 PRO A O 1
ATOM 2902 N N . CYS B 1 196 ? -17.111 6.273 47.311 1.00 29.08 218 CYS A N 1
ATOM 2903 C CA . CYS B 1 196 ? -17.092 7.236 46.221 1.00 31.66 218 CYS A CA 1
ATOM 2904 C C . CYS B 1 196 ? -16.276 8.458 46.628 1.00 33.84 218 CYS A C 1
ATOM 2905 O O . CYS B 1 196 ? -16.447 9.005 47.724 1.00 28.33 218 CYS A O 1
ATOM 2908 N N . GLY B 1 197 ? -15.380 8.881 45.750 1.00 31.92 219 GLY A N 1
ATOM 2909 C CA . GLY B 1 197 ? -14.526 10.003 46.087 1.00 31.03 219 GLY A CA 1
ATOM 2910 C C . GLY B 1 197 ? -13.813 10.490 44.852 1.00 31.00 219 GLY A C 1
ATOM 2911 O O . GLY B 1 197 ? -13.952 9.929 43.764 1.00 32.42 219 GLY A O 1
ATOM 2912 N N . THR B 1 198 ? -13.033 11.550 45.043 1.00 27.91 220 THR A N 1
ATOM 2913 C CA . THR B 1 198 ? -12.280 12.177 43.968 1.00 30.51 220 THR A CA 1
ATOM 2914 C C . THR B 1 198 ? -10.883 11.591 43.801 1.00 30.85 220 THR A C 1
ATOM 2915 O O . THR B 1 198 ? -10.182 11.960 42.853 1.00 30.03 220 THR A O 1
ATOM 2919 N N . ASN B 1 1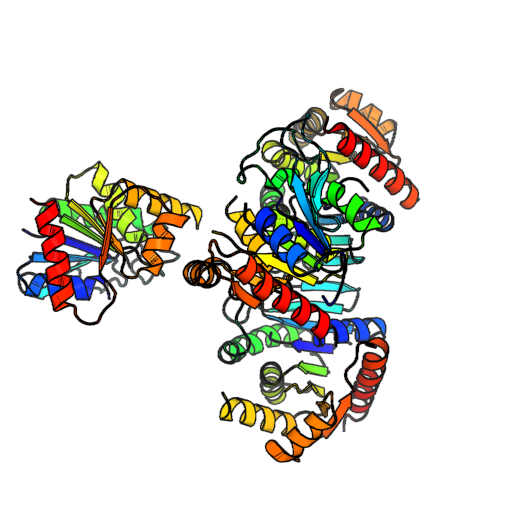99 ? -10.464 10.692 44.694 1.00 29.32 221 ASN A N 1
ATOM 2920 C CA . ASN B 1 199 ? -9.094 10.172 44.711 1.00 25.89 221 ASN A CA 1
ATOM 2921 C C . ASN B 1 199 ? -9.078 8.809 44.022 1.00 21.67 221 ASN A C 1
ATOM 2922 O O . ASN B 1 199 ? -9.078 7.749 44.652 1.00 20.12 221 ASN A O 1
ATOM 2927 N N . TRP B 1 200 ? -9.041 8.853 42.688 1.00 22.58 222 TRP A N 1
ATOM 2928 C CA . TRP B 1 200 ? -9.120 7.627 41.900 1.00 25.48 222 TRP A CA 1
ATOM 2929 C C . TRP B 1 200 ? -7.867 6.776 42.033 1.00 18.78 222 TRP A C 1
ATOM 2930 O O . TRP B 1 200 ? -7.942 5.546 41.949 1.00 16.76 222 TRP A O 1
ATOM 2941 N N . GLU B 1 201 ? -6.713 7.388 42.275 1.00 21.43 223 GLU A N 1
ATOM 2942 C CA . GLU B 1 201 ? -5.552 6.565 42.591 1.00 18.91 223 GLU A CA 1
ATOM 2943 C C . GLU B 1 201 ? -5.845 5.660 43.782 1.00 16.52 223 GLU A C 1
ATOM 2944 O O . GLU B 1 201 ? -5.579 4.453 43.736 1.00 18.60 223 GLU A O 1
ATOM 2950 N N . ALA B 1 202 ? -6.428 6.226 44.844 1.00 21.87 224 ALA A N 1
ATOM 2951 C CA . ALA B 1 202 ? -6.758 5.455 46.044 1.00 20.84 224 ALA A CA 1
ATOM 2952 C C . ALA B 1 202 ? -7.740 4.339 45.733 1.00 19.73 224 ALA A C 1
ATOM 2953 O O . ALA B 1 202 ? -7.560 3.192 46.167 1.00 15.90 224 ALA A O 1
ATOM 2955 N N . ILE B 1 203 ? -8.812 4.677 45.013 1.00 19.63 225 ILE A N 1
ATOM 2956 C CA . ILE B 1 203 ? -9.816 3.689 44.643 1.00 19.18 225 ILE A CA 1
ATOM 2957 C C . ILE B 1 203 ? -9.174 2.541 43.874 1.00 18.13 225 ILE A C 1
ATOM 2958 O O . ILE B 1 203 ? -9.349 1.363 44.221 1.00 17.39 225 ILE A O 1
ATOM 2963 N N . ALA B 1 204 ? -8.396 2.869 42.830 1.00 17.01 226 ALA A N 1
ATOM 2964 C CA . ALA B 1 204 ? -7.765 1.833 42.015 1.00 19.55 226 ALA A CA 1
ATOM 2965 C C . ALA B 1 204 ? -6.878 0.925 42.847 1.00 18.70 226 ALA A C 1
ATOM 2966 O O . ALA B 1 204 ? -6.831 -0.289 42.614 1.00 18.51 226 ALA A O 1
ATOM 2968 N N . LEU B 1 205 ? -6.149 1.497 43.809 1.00 18.05 227 LEU A N 1
ATOM 2969 C CA . LEU B 1 205 ? -5.233 0.698 44.618 1.00 20.08 227 LEU A CA 1
ATOM 2970 C C . LEU B 1 205 ? -5.983 -0.334 45.447 1.00 20.82 227 LEU A C 1
ATOM 2971 O O . LEU B 1 205 ? -5.506 -1.462 45.625 1.00 17.84 227 LEU A O 1
ATOM 2976 N N . GLN B 1 206 ? -7.154 0.041 45.979 1.00 19.56 228 GLN A N 1
ATOM 2977 C CA . GLN B 1 206 ? -7.958 -0.911 46.738 1.00 16.74 228 GLN A CA 1
ATOM 2978 C C . GLN B 1 206 ? -8.640 -1.900 45.801 1.00 16.58 228 GLN A C 1
ATOM 2979 O O . GLN B 1 206 ? -8.719 -3.098 46.096 1.00 17.09 228 GLN A O 1
ATOM 2985 N N . MET B 1 207 ? -9.100 -1.421 44.646 1.00 16.25 229 MET A N 1
ATOM 2986 C CA . MET B 1 207 ? -9.730 -2.320 43.686 1.00 18.83 229 MET A CA 1
ATOM 2987 C C . MET B 1 207 ? -8.742 -3.362 43.168 1.00 15.47 229 MET A C 1
ATOM 2988 O O . MET B 1 207 ? -9.048 -4.559 43.126 1.00 16.14 229 MET A O 1
ATOM 2993 N N . GLY B 1 208 ? -7.542 -2.924 42.776 1.00 18.50 230 GLY A N 1
ATOM 2994 C CA . GLY B 1 208 ? -6.527 -3.872 42.342 1.00 16.62 230 GLY A CA 1
ATOM 2995 C C . GLY B 1 208 ? -6.217 -4.908 43.402 1.00 19.67 230 GLY A C 1
ATOM 2996 O O . GLY B 1 208 ? -6.053 -6.096 43.099 1.00 18.65 230 GLY A O 1
ATOM 2997 N N . GLN B 1 209 ? -6.143 -4.471 44.662 1.00 22.11 231 GLN A N 1
ATOM 2998 C CA . GLN B 1 209 ? -5.928 -5.398 45.770 1.00 22.40 231 GLN A CA 1
ATOM 2999 C C . GLN B 1 209 ? -7.066 -6.411 45.868 1.00 25.93 231 GLN A C 1
ATOM 3000 O O . GLN B 1 209 ? -6.821 -7.603 46.092 1.00 22.77 231 GLN A O 1
ATOM 3006 N N . LEU B 1 210 ? -8.319 -5.967 45.665 1.00 20.48 232 LEU A N 1
ATOM 3007 C CA . LEU B 1 210 ? -9.420 -6.922 45.588 1.00 20.26 232 LEU A CA 1
ATOM 3008 C C . LEU B 1 210 ? -9.188 -7.914 44.455 1.00 22.13 232 LEU A C 1
ATOM 3009 O O . LEU B 1 210 ? -9.303 -9.131 44.649 1.00 20.59 232 LEU A O 1
ATOM 3014 N N . TYR B 1 211 ? -8.868 -7.404 43.256 1.00 17.06 233 TYR A N 1
ATOM 3015 C CA . TYR B 1 211 ? -8.637 -8.278 42.110 1.00 18.14 233 TYR A CA 1
ATOM 3016 C C . TYR B 1 211 ? -7.626 -9.368 42.456 1.00 22.61 233 TYR A C 1
ATOM 3017 O O . TYR B 1 211 ? -7.886 -10.558 42.256 1.00 23.71 233 TYR A O 1
ATOM 3026 N N . ARG B 1 212 ? -6.481 -8.979 43.034 1.00 20.22 234 ARG A N 1
ATOM 3027 C CA . ARG B 1 212 ? -5.440 -9.958 43.342 1.00 23.31 234 ARG A CA 1
ATOM 3028 C C . ARG B 1 212 ? -5.923 -11.014 44.330 1.00 21.58 234 ARG A C 1
ATOM 3029 O O . ARG B 1 212 ? -5.647 -12.207 44.159 1.00 20.66 234 ARG A O 1
ATOM 3037 N N . GLN B 1 213 ? -6.649 -10.596 45.368 1.00 23.93 235 GLN A N 1
ATOM 3038 C CA . GLN B 1 213 ? -7.206 -11.552 46.321 1.00 28.55 235 GLN A CA 1
ATOM 3039 C C . GLN B 1 213 ? -8.060 -12.600 45.617 1.00 26.92 235 GLN A C 1
ATOM 3040 O O . GLN B 1 213 ? -7.965 -13.798 45.906 1.00 27.88 235 GLN A O 1
ATOM 3046 N N . LEU B 1 214 ? -8.914 -12.166 44.697 1.00 26.28 236 LEU A N 1
ATOM 3047 C CA . LEU B 1 214 ? -9.727 -13.130 43.966 1.00 26.91 236 LEU A CA 1
ATOM 3048 C C . LEU B 1 214 ? -8.861 -13.984 43.047 1.00 25.53 236 LEU A C 1
ATOM 3049 O O . LEU B 1 214 ? -9.054 -15.203 42.960 1.00 29.01 236 LEU A O 1
ATOM 3054 N N . PHE B 1 215 ? -7.881 -13.367 42.385 1.00 22.12 237 PHE A N 1
ATOM 3055 C CA . PHE B 1 215 ? -6.943 -14.129 41.573 1.00 29.86 237 PHE A CA 1
ATOM 3056 C C . PHE B 1 215 ? -6.159 -15.114 42.431 1.00 29.61 237 PHE A C 1
ATOM 3057 O O . PHE B 1 215 ? -5.925 -16.257 42.022 1.00 32.30 237 PHE A O 1
ATOM 3065 N N . ALA B 1 216 ? -5.736 -14.691 43.623 1.00 29.51 238 ALA A N 1
ATOM 3066 C CA . ALA B 1 216 ? -5.014 -15.606 44.499 1.00 30.00 238 ALA A CA 1
ATOM 3067 C C . ALA B 1 216 ? -5.911 -16.756 44.929 1.00 35.49 238 ALA A C 1
ATOM 3068 O O . ALA B 1 216 ? -5.524 -17.928 44.856 1.00 39.25 238 ALA A O 1
ATOM 3070 N N . ALA B 1 217 ? -7.137 -16.438 45.340 1.00 35.36 239 ALA A N 1
ATOM 3071 C CA . ALA B 1 217 ? -8.052 -17.428 45.888 1.00 35.81 239 ALA A CA 1
ATOM 3072 C C . ALA B 1 217 ? -8.666 -18.305 44.802 1.00 46.17 239 ALA A C 1
ATOM 3073 O O . ALA B 1 217 ? -9.785 -18.800 44.967 1.00 49.49 239 ALA A O 1
ATOM 3075 N N . SER B 1 218 ? -7.952 -18.494 43.684 1.00 39.16 240 SER A N 1
ATOM 3076 C CA . SER B 1 218 ? -8.340 -19.511 42.712 1.00 41.10 240 SER A CA 1
ATOM 3077 C C . SER B 1 218 ? -8.261 -20.913 43.304 1.00 44.52 240 SER A C 1
ATOM 3078 O O . SER B 1 218 ? -8.915 -21.832 42.794 1.00 49.22 240 SER A O 1
ATOM 3081 N N . LEU B 1 219 ? -7.485 -21.097 44.373 1.00 51.60 241 LEU A N 1
ATOM 3082 C CA . LEU B 1 219 ? -7.470 -22.356 45.111 1.00 48.54 241 LEU A CA 1
ATOM 3083 C C . LEU B 1 219 ? -8.517 -22.330 46.221 1.00 47.35 241 LEU A C 1
ATOM 3084 O O . LEU B 1 219 ? -9.335 -21.409 46.293 1.00 50.65 241 LEU A O 1
ATOM 3089 N N . GLN C 1 6 ? -6.394 22.220 10.734 1.00 39.68 28 GLN B N 1
ATOM 3090 C CA . GLN C 1 6 ? -7.603 21.405 10.638 1.00 39.37 28 GLN B CA 1
ATOM 3091 C C . GLN C 1 6 ? -7.194 19.980 10.250 1.00 28.77 28 GLN B C 1
ATOM 3092 O O . GLN C 1 6 ? -6.068 19.775 9.836 1.00 33.33 28 GLN B O 1
ATOM 3098 N N . PRO C 1 7 ? -8.099 19.003 10.410 1.00 30.14 29 PRO B N 1
ATOM 3099 C CA . PRO C 1 7 ? -7.753 17.600 10.112 1.00 28.19 29 PRO B CA 1
ATOM 3100 C C . PRO C 1 7 ? -7.058 17.360 8.774 1.00 29.19 29 PRO B C 1
ATOM 3101 O O . PRO C 1 7 ? -7.583 17.724 7.714 1.00 23.79 29 PRO B O 1
ATOM 3105 N N . ILE C 1 8 ? -5.883 16.727 8.801 1.00 22.14 30 ILE B N 1
ATOM 3106 C CA . ILE C 1 8 ? -5.229 16.291 7.571 1.00 24.01 30 ILE B CA 1
ATOM 3107 C C . ILE C 1 8 ? -5.436 14.790 7.416 1.00 18.55 30 ILE B C 1
ATOM 3108 O O . ILE C 1 8 ? -5.726 14.070 8.377 1.00 23.15 30 ILE B O 1
ATOM 3113 N N . ALA C 1 9 ? -5.291 14.312 6.185 1.00 22.13 31 ALA B N 1
ATOM 3114 C CA . ALA C 1 9 ? -5.484 12.907 5.848 1.00 18.64 31 ALA B CA 1
ATOM 3115 C C . ALA C 1 9 ? -4.168 12.254 5.436 1.00 16.44 31 ALA B C 1
ATOM 3116 O O . ALA C 1 9 ? -3.473 12.747 4.538 1.00 16.53 31 ALA B O 1
ATOM 3118 N N . LEU C 1 10 ? -3.861 11.115 6.058 1.00 17.34 32 LEU B N 1
ATOM 3119 C CA . LEU C 1 10 ? -2.786 10.225 5.636 1.00 15.97 32 LEU B CA 1
ATOM 3120 C C . LEU C 1 10 ? -3.398 8.932 5.118 1.00 16.83 32 LEU B C 1
ATOM 3121 O O . LEU C 1 10 ? -4.372 8.442 5.685 1.00 19.45 32 LEU B O 1
ATOM 3126 N N . ILE C 1 11 ? -2.851 8.376 4.040 1.00 15.95 33 ILE B N 1
ATOM 3127 C CA . ILE C 1 11 ? -3.465 7.207 3.409 1.00 16.62 33 ILE B CA 1
ATOM 3128 C C . ILE C 1 11 ? -2.426 6.124 3.205 1.00 15.93 33 ILE B C 1
ATOM 3129 O O . ILE C 1 11 ? -1.397 6.359 2.553 1.00 16.00 33 ILE B O 1
ATOM 3134 N N . SER C 1 12 ? -2.709 4.933 3.732 1.00 16.69 34 SER B N 1
ATOM 3135 C CA . SER C 1 12 ? -1.871 3.752 3.513 1.00 18.47 34 SER B CA 1
ATOM 3136 C C . SER C 1 12 ? -2.840 2.601 3.240 1.00 20.06 34 SER B C 1
ATOM 3137 O O . SER C 1 12 ? -3.273 1.919 4.170 1.00 22.06 34 SER B O 1
ATOM 3140 N N . VAL C 1 13 ? -3.182 2.400 1.963 1.00 17.91 35 VAL B N 1
ATOM 3141 C CA . VAL C 1 13 ? -4.169 1.390 1.574 1.00 17.43 35 VAL B CA 1
ATOM 3142 C C . VAL C 1 13 ? -3.898 0.090 2.319 1.00 22.26 35 VAL B C 1
ATOM 3143 O O . VAL C 1 13 ? -4.788 -0.463 2.981 1.00 19.25 35 VAL B O 1
ATOM 3147 N N . HIS C 1 14 ? -2.652 -0.372 2.256 1.00 19.73 36 HIS B N 1
ATOM 3148 C CA . HIS C 1 14 ? -2.237 -1.601 2.926 1.00 20.13 36 HIS B CA 1
ATOM 3149 C C . HIS C 1 14 ? -2.015 -1.409 4.427 1.00 20.30 36 HIS B C 1
ATOM 3150 O O . HIS C 1 14 ? -2.468 -2.243 5.214 1.00 22.53 36 HIS B O 1
ATOM 3157 N N . ILE C 1 31 ? 4.384 0.578 8.830 1.00 37.13 53 ILE B N 1
ATOM 3158 C CA . ILE C 1 31 ? 4.075 1.330 10.039 1.00 35.32 53 ILE B CA 1
ATOM 3159 C C . ILE C 1 31 ? 4.418 2.804 9.790 1.00 33.69 53 ILE B C 1
ATOM 3160 O O . ILE C 1 31 ? 4.273 3.640 10.685 1.00 36.98 53 ILE B O 1
ATOM 3165 N N . TYR C 1 32 ? 4.843 3.113 8.558 1.00 33.29 54 TYR B N 1
ATOM 3166 C CA . TYR C 1 32 ? 5.225 4.481 8.199 1.00 32.19 54 TYR B CA 1
ATOM 3167 C C . TYR C 1 32 ? 4.122 5.468 8.542 1.00 29.53 54 TYR B C 1
ATOM 3168 O O . TYR C 1 32 ? 4.340 6.436 9.277 1.00 30.14 54 TYR B O 1
ATOM 3177 N N . VAL C 1 33 ? 2.927 5.255 7.989 1.00 26.43 55 VAL B N 1
ATOM 3178 C CA . VAL C 1 33 ? 1.846 6.196 8.249 1.00 24.98 55 VAL B CA 1
ATOM 3179 C C . VAL C 1 33 ? 1.451 6.164 9.719 1.00 27.69 55 VAL B C 1
ATOM 3180 O O . VAL C 1 33 ? 1.180 7.208 10.324 1.00 25.60 55 VAL B O 1
ATOM 3184 N N . ARG C 1 34 ? 1.430 4.974 10.324 1.00 29.19 56 ARG B N 1
ATOM 3185 C CA . ARG C 1 34 ? 0.996 4.872 11.715 1.00 30.40 56 ARG B CA 1
ATOM 3186 C C . ARG C 1 34 ? 1.909 5.668 12.641 1.00 33.10 56 ARG B C 1
ATOM 3187 O O . ARG C 1 34 ? 1.434 6.390 13.523 1.00 36.14 56 ARG B O 1
ATOM 3195 N N . GLN C 1 35 ? 3.224 5.557 12.452 1.00 37.07 57 GLN B N 1
ATOM 3196 C CA . GLN C 1 35 ? 4.133 6.333 13.287 1.00 36.82 57 GLN B CA 1
ATOM 3197 C C . GLN C 1 35 ? 4.140 7.802 12.884 1.00 37.40 57 GLN B C 1
ATOM 3198 O O . GLN C 1 35 ? 4.192 8.686 13.749 1.00 35.53 57 GLN B O 1
ATOM 3204 N N . LEU C 1 36 ? 4.092 8.085 11.578 1.00 29.27 58 LEU B N 1
ATOM 3205 C CA . LEU C 1 36 ? 4.179 9.475 11.141 1.00 32.40 58 LEU B CA 1
ATOM 3206 C C . LEU C 1 36 ? 2.971 10.275 11.606 1.00 28.65 58 LEU B C 1
ATOM 3207 O O . LEU C 1 36 ? 3.107 11.442 11.988 1.00 29.13 58 LEU B O 1
ATOM 3212 N N . GLY C 1 37 ? 1.782 9.667 11.592 1.00 30.62 59 GLY B N 1
ATOM 3213 C CA . GLY C 1 37 ? 0.595 10.381 12.040 1.00 27.79 59 GLY B CA 1
ATOM 3214 C C . GLY C 1 37 ? 0.593 10.627 13.537 1.00 27.29 59 GLY B C 1
ATOM 3215 O O . GLY C 1 37 ? 0.209 11.702 14.004 1.00 26.47 59 GLY B O 1
ATOM 3216 N N . GLU C 1 38 ? 1.024 9.638 14.314 1.00 27.68 60 GLU B N 1
ATOM 3217 C CA . GLU C 1 38 ? 1.076 9.843 15.754 1.00 33.41 60 GLU B CA 1
ATOM 3218 C C . GLU C 1 38 ? 2.136 10.869 16.120 1.00 27.21 60 GLU B C 1
ATOM 3219 O O . GLU C 1 38 ? 1.909 11.718 16.988 1.00 29.22 60 GLU B O 1
ATOM 3225 N N . ALA C 1 39 ? 3.293 10.830 15.452 1.00 29.03 61 ALA B N 1
ATOM 3226 C CA . ALA C 1 39 ? 4.310 11.842 15.708 1.00 24.67 61 ALA B CA 1
ATOM 3227 C C . ALA C 1 39 ? 3.803 13.223 15.326 1.00 26.85 61 ALA B C 1
ATOM 3228 O O . ALA C 1 39 ? 4.020 14.199 16.053 1.00 25.22 61 ALA B O 1
ATOM 3230 N N . LEU C 1 40 ? 3.102 13.321 14.197 1.00 22.24 62 LEU B N 1
ATOM 3231 C CA . LEU C 1 40 ? 2.547 14.604 13.787 1.00 23.44 62 LEU B CA 1
ATOM 3232 C C . LEU C 1 40 ? 1.492 15.075 14.768 1.00 23.55 62 LEU B C 1
ATOM 3233 O O . LEU C 1 40 ? 1.397 16.274 15.062 1.00 23.08 62 LEU B O 1
ATOM 3238 N N . ALA C 1 41 ? 0.667 14.143 15.255 1.00 23.16 63 ALA B N 1
ATOM 3239 C CA . ALA C 1 41 ? -0.347 14.488 16.242 1.00 23.15 63 ALA B CA 1
ATOM 3240 C C . ALA C 1 41 ? 0.299 15.037 17.505 1.00 27.49 63 ALA B C 1
ATOM 3241 O O . ALA C 1 41 ? -0.148 16.050 18.054 1.00 27.26 63 ALA B O 1
ATOM 3243 N N . ALA C 1 42 ? 1.358 14.369 17.976 1.00 24.89 64 ALA B N 1
ATOM 3244 C CA . ALA C 1 42 ? 2.101 14.840 19.142 1.00 29.57 64 ALA B CA 1
ATOM 3245 C C . ALA C 1 42 ? 2.695 16.222 18.905 1.00 29.02 64 ALA B C 1
ATOM 3246 O O . ALA C 1 42 ? 2.912 16.978 19.859 1.00 33.18 64 ALA B O 1
ATOM 3248 N N . ALA C 1 43 ? 2.948 16.578 17.646 1.00 28.02 65 ALA B N 1
ATOM 3249 C CA . ALA C 1 43 ? 3.403 17.924 17.332 1.00 27.89 65 ALA B CA 1
ATOM 3250 C C . ALA C 1 43 ? 2.270 18.939 17.338 1.00 30.63 65 ALA B C 1
ATOM 3251 O O . ALA C 1 43 ? 2.543 20.144 17.353 1.00 32.64 65 ALA B O 1
ATOM 3253 N N . GLY C 1 44 ? 1.017 18.490 17.359 1.00 27.99 66 GLY B N 1
ATOM 3254 C CA . GLY C 1 44 ? -0.129 19.383 17.366 1.00 26.75 66 GLY B CA 1
ATOM 3255 C C . GLY C 1 44 ? -1.015 19.283 16.142 1.00 29.25 66 GLY B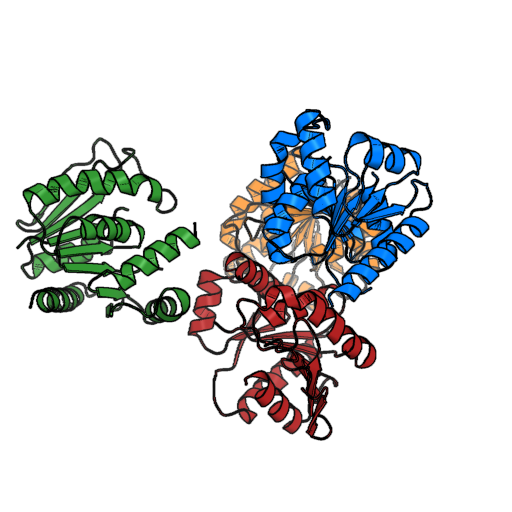 C 1
ATOM 3256 O O . GLY C 1 44 ? -2.022 20.002 16.068 1.00 25.20 66 GLY B O 1
ATOM 3257 N N . TRP C 1 45 ? -0.693 18.432 15.171 1.00 29.31 67 TRP B N 1
ATOM 3258 C CA . TRP C 1 45 ? -1.562 18.247 14.019 1.00 24.93 67 TRP B CA 1
ATOM 3259 C C . TRP C 1 45 ? -2.811 17.450 14.405 1.00 24.51 67 TRP B C 1
ATOM 3260 O O . TRP C 1 45 ? -2.826 16.690 15.377 1.00 27.62 67 TRP B O 1
ATOM 3271 N N . HIS C 1 46 ? -3.871 17.654 13.636 1.00 25.24 68 HIS B N 1
ATOM 3272 C CA . HIS C 1 46 ? -5.080 16.843 13.708 1.00 26.70 68 HIS B CA 1
ATOM 3273 C C . HIS C 1 46 ? -5.067 15.896 12.515 1.00 23.83 68 HIS B C 1
ATOM 3274 O O . HIS C 1 46 ? -5.133 16.349 11.377 1.00 23.24 68 HIS B O 1
ATOM 3281 N N . VAL C 1 47 ? -4.995 14.592 12.769 1.00 26.10 69 VAL B N 1
ATOM 3282 C CA . VAL C 1 47 ? -4.582 13.631 11.753 1.00 22.58 69 VAL B CA 1
ATOM 3283 C C . VAL C 1 47 ? -5.591 12.498 11.679 1.00 22.02 69 VAL B C 1
ATOM 3284 O O . VAL C 1 47 ? -5.846 11.827 12.685 1.00 26.27 69 VAL B O 1
ATOM 3288 N N . ASP C 1 48 ? -6.141 12.274 10.484 1.00 23.41 70 ASP B N 1
ATOM 3289 C CA . ASP C 1 48 ? -6.947 11.100 10.151 1.00 21.01 70 ASP B CA 1
ATOM 3290 C C . ASP C 1 48 ? -6.141 10.204 9.210 1.00 22.64 70 ASP B C 1
ATOM 3291 O O . ASP C 1 48 ? -5.843 10.601 8.073 1.00 23.46 70 ASP B O 1
ATOM 3296 N N . MET C 1 49 ? -5.800 9.005 9.681 1.00 20.33 71 MET B N 1
ATOM 3297 C CA . MET C 1 49 ? -5.090 7.999 8.903 1.00 19.54 71 MET B CA 1
ATOM 3298 C C . MET C 1 49 ? -6.097 6.995 8.371 1.00 24.30 71 MET B C 1
ATOM 3299 O O . MET C 1 49 ? -6.923 6.479 9.133 1.00 21.79 71 MET B O 1
ATOM 3304 N N . PHE C 1 50 ? -6.029 6.725 7.070 1.00 20.70 72 PHE B N 1
ATOM 3305 C CA . PHE C 1 50 ? -6.968 5.836 6.407 1.00 18.98 72 PHE B CA 1
ATOM 3306 C C . PHE C 1 50 ? -6.253 4.587 5.920 1.00 17.29 72 PHE B C 1
ATOM 3307 O O . PHE C 1 50 ? -5.151 4.671 5.379 1.00 18.35 72 PHE B O 1
ATOM 3315 N N . THR C 1 51 ? -6.883 3.434 6.127 1.00 17.81 73 THR B N 1
ATOM 3316 C CA . THR C 1 51 ? -6.421 2.168 5.576 1.00 18.49 73 THR B CA 1
ATOM 3317 C C . THR C 1 51 ? -7.650 1.291 5.352 1.00 18.17 73 THR B C 1
ATOM 3318 O O . THR C 1 51 ? -8.771 1.673 5.691 1.00 20.51 73 THR B O 1
ATOM 3322 N N . ARG C 1 52 ? -7.437 0.104 4.799 1.00 20.71 74 ARG B N 1
ATOM 3323 C CA . ARG C 1 52 ? -8.547 -0.753 4.404 1.00 22.24 74 ARG B CA 1
ATOM 3324 C C . ARG C 1 52 ? -8.915 -1.744 5.507 1.00 22.40 74 ARG B C 1
ATOM 3325 O O . ARG C 1 52 ? -8.062 -2.209 6.264 1.00 17.93 74 ARG B O 1
ATOM 3333 N N . LYS C 1 53 ? -10.211 -2.055 5.600 1.00 17.64 75 LYS B N 1
ATOM 3334 C CA . LYS C 1 53 ? -10.661 -3.110 6.500 1.00 21.20 75 LYS B CA 1
ATOM 3335 C C . LYS C 1 53 ? -10.215 -4.473 5.983 1.00 23.31 75 LYS B C 1
ATOM 3336 O O . LYS C 1 53 ? -10.385 -4.789 4.796 1.00 24.06 75 LYS B O 1
ATOM 3342 N N . THR C 1 54 ? -9.664 -5.290 6.885 1.00 21.10 76 THR B N 1
ATOM 3343 C CA . THR C 1 54 ? -9.200 -6.636 6.557 1.00 27.02 76 THR B CA 1
ATOM 3344 C C . THR C 1 54 ? -9.955 -7.730 7.307 1.00 27.31 76 THR B C 1
ATOM 3345 O O . THR C 1 54 ? -9.537 -8.891 7.265 1.00 27.17 76 THR B O 1
ATOM 3349 N N . ASP C 1 55 ? -11.054 -7.399 7.992 1.00 31.73 77 ASP B N 1
ATOM 3350 C CA . ASP C 1 55 ? -11.775 -8.381 8.790 1.00 30.47 77 ASP B CA 1
ATOM 3351 C C . ASP C 1 55 ? -13.154 -7.811 9.058 1.00 28.60 77 ASP B C 1
ATOM 3352 O O . ASP C 1 55 ? -13.265 -6.604 9.309 1.00 28.38 77 ASP B O 1
ATOM 3357 N N . PRO C 1 56 ? -14.216 -8.612 8.986 1.00 30.68 78 PRO B N 1
ATOM 3358 C CA . PRO C 1 56 ? -15.552 -8.057 9.276 1.00 34.07 78 PRO B CA 1
ATOM 3359 C C . PRO C 1 56 ? -15.647 -7.423 10.657 1.00 30.45 78 PRO B C 1
ATOM 3360 O O . PRO C 1 56 ? -16.361 -6.430 10.829 1.00 36.55 78 PRO B O 1
ATOM 3364 N N . ASN C 1 57 ? -14.915 -7.946 11.634 1.00 32.13 79 ASN B N 1
ATOM 3365 C CA . ASN C 1 57 ? -14.937 -7.466 13.011 1.00 35.54 79 ASN B CA 1
ATOM 3366 C C . ASN C 1 57 ? -14.110 -6.207 13.238 1.00 32.94 79 ASN B C 1
ATOM 3367 O O . ASN C 1 57 ? -14.034 -5.735 14.378 1.00 29.40 79 ASN B O 1
ATOM 3372 N N . ASP C 1 58 ? -13.495 -5.654 12.204 1.00 34.00 80 ASP B N 1
ATOM 3373 C CA . ASP C 1 58 ? -12.623 -4.507 12.397 1.00 30.08 80 ASP B CA 1
ATOM 3374 C C . ASP C 1 58 ? -13.432 -3.269 12.779 1.00 30.06 80 ASP B C 1
ATOM 3375 O O . ASP C 1 58 ? -14.482 -3.004 12.187 1.00 27.08 80 ASP B O 1
ATOM 3380 N N . PRO C 1 59 ? -12.959 -2.485 13.746 1.00 28.48 81 PRO B N 1
ATOM 3381 C CA . PRO C 1 59 ? -13.625 -1.218 14.069 1.00 27.03 81 PRO B CA 1
ATOM 3382 C C . PRO C 1 59 ? -13.470 -0.194 12.951 1.00 28.30 81 PRO B C 1
ATOM 3383 O O . PRO C 1 59 ? -12.433 -0.131 12.281 1.00 28.40 81 PRO B O 1
ATOM 3387 N N . ASP C 1 60 ? -14.516 0.624 12.759 1.00 23.60 82 ASP B N 1
ATOM 3388 C CA . ASP C 1 60 ? -14.450 1.694 11.763 1.00 24.08 82 ASP B CA 1
ATOM 3389 C C . ASP C 1 60 ? -13.423 2.758 12.150 1.00 25.16 82 ASP B C 1
ATOM 3390 O O . ASP C 1 60 ? -12.641 3.206 11.301 1.00 24.54 82 ASP B O 1
ATOM 3395 N N . VAL C 1 61 ? -13.411 3.179 13.419 1.00 25.55 83 VAL B N 1
ATOM 3396 C CA . VAL C 1 61 ? -12.634 4.338 13.864 1.00 25.42 83 VAL B CA 1
ATOM 3397 C C . VAL C 1 61 ? -11.982 4.023 15.204 1.00 24.22 83 VAL B C 1
ATOM 3398 O O . VAL C 1 61 ? -12.684 3.758 16.190 1.00 21.93 83 VAL B O 1
ATOM 3402 N N . ILE C 1 62 ? -10.650 4.075 15.251 1.00 17.76 84 ILE B N 1
ATOM 3403 C CA . ILE C 1 62 ? -9.893 3.984 16.503 1.00 15.85 84 ILE B CA 1
ATOM 3404 C C . ILE C 1 62 ? -9.258 5.334 16.793 1.00 19.18 84 ILE B C 1
ATOM 3405 O O . ILE C 1 62 ? -8.383 5.794 16.040 1.00 19.94 84 ILE B O 1
ATOM 3410 N N . GLU C 1 63 ? -9.652 5.945 17.908 1.00 19.95 85 GLU B N 1
ATOM 3411 C CA . GLU C 1 63 ? -9.027 7.177 18.365 1.00 20.74 85 GLU B CA 1
ATOM 3412 C C . GLU C 1 63 ? -7.779 6.831 19.168 1.00 23.96 85 GLU B C 1
ATOM 3413 O O . GLU C 1 63 ? -7.857 6.152 20.197 1.00 22.51 85 GLU B O 1
ATOM 3419 N N . HIS C 1 64 ? -6.627 7.274 18.688 1.00 23.43 86 HIS B N 1
ATOM 3420 C CA . HIS C 1 64 ? -5.403 7.097 19.458 1.00 25.14 86 HIS B CA 1
ATOM 3421 C C . HIS C 1 64 ? -5.187 8.246 20.433 1.00 25.35 86 HIS B C 1
ATOM 3422 O O . HIS C 1 64 ? -4.647 8.040 21.521 1.00 27.92 86 HIS B O 1
ATOM 3429 N N . SER C 1 65 ? -5.632 9.440 20.070 1.00 30.43 87 SER B N 1
ATOM 3430 C CA . SER C 1 65 ? -5.537 10.625 20.909 1.00 28.85 87 SER B CA 1
ATOM 3431 C C . SER C 1 65 ? -6.648 11.575 20.473 1.00 35.47 87 SER B C 1
ATOM 3432 O O . SER C 1 65 ? -7.317 11.323 19.462 1.00 31.03 87 SER B O 1
ATOM 3435 N N . PRO C 1 66 ? -6.903 12.651 21.232 1.00 37.54 88 PRO B N 1
ATOM 3436 C CA . PRO C 1 66 ? -8.044 13.527 20.896 1.00 36.23 88 PRO B CA 1
ATOM 3437 C C . PRO C 1 66 ? -8.121 13.998 19.445 1.00 39.02 88 PRO B C 1
ATOM 3438 O O . PRO C 1 66 ? -9.234 14.229 18.949 1.00 40.14 88 PRO B O 1
ATOM 3442 N N . HIS C 1 67 ? -6.997 14.156 18.744 1.00 37.16 89 HIS B N 1
ATOM 3443 C CA . HIS C 1 67 ? -7.039 14.653 17.370 1.00 38.31 89 HIS B CA 1
ATOM 3444 C C . HIS C 1 67 ? -6.278 13.739 16.410 1.00 33.20 89 HIS B C 1
ATOM 3445 O O . HIS C 1 67 ? -5.702 14.210 15.420 1.00 27.23 89 HIS B O 1
ATOM 3452 N N . CYS C 1 68 ? -6.268 12.432 16.671 1.00 34.57 90 CYS B N 1
ATOM 3453 C CA . CYS C 1 68 ? -5.531 11.500 15.820 1.00 31.41 90 CYS B CA 1
ATOM 3454 C C . CYS C 1 68 ? -6.222 10.149 15.879 1.00 30.50 90 CYS B C 1
ATOM 3455 O O . CYS C 1 68 ? -6.365 9.578 16.968 1.00 25.52 90 CYS B O 1
ATOM 3458 N N . ARG C 1 69 ? -6.631 9.636 14.718 1.00 26.52 91 ARG B N 1
ATOM 3459 C CA . ARG C 1 69 ? -7.422 8.417 14.677 1.00 26.24 91 ARG B CA 1
ATOM 3460 C C . ARG C 1 69 ? -7.144 7.633 13.400 1.00 22.82 91 ARG B C 1
ATOM 3461 O O . ARG C 1 69 ? -6.701 8.181 12.381 1.00 21.36 91 ARG B O 1
ATOM 3469 N N . THR C 1 70 ? -7.383 6.327 13.485 1.00 21.90 92 THR B N 1
ATOM 3470 C CA . THR C 1 70 ? -7.252 5.414 12.359 1.00 18.56 92 THR B CA 1
ATOM 3471 C C . THR C 1 70 ? -8.649 5.035 11.872 1.00 23.36 92 THR B C 1
ATOM 3472 O O . THR C 1 70 ? -9.496 4.611 12.666 1.00 24.31 92 THR B O 1
ATOM 3476 N N . ILE C 1 71 ? -8.900 5.234 10.580 1.00 21.89 93 ILE B N 1
ATOM 3477 C CA . ILE C 1 71 ? -10.182 4.913 9.959 1.00 17.66 93 ILE B CA 1
ATOM 3478 C C . ILE C 1 71 ? -9.946 3.758 8.994 1.00 20.16 93 ILE B C 1
ATOM 3479 O O . ILE C 1 71 ? -9.130 3.864 8.065 1.00 17.26 93 ILE B O 1
ATOM 3484 N N . ARG C 1 72 ? -10.630 2.644 9.237 1.00 19.85 94 ARG B N 1
ATOM 3485 C CA . ARG C 1 72 ? -10.543 1.458 8.397 1.00 18.95 94 ARG B CA 1
ATOM 3486 C C . ARG C 1 72 ? -11.749 1.415 7.465 1.00 24.42 94 ARG B C 1
ATOM 3487 O O . ARG C 1 72 ? -12.891 1.300 7.920 1.00 18.09 94 ARG B O 1
ATOM 3495 N N . LEU C 1 73 ? -11.488 1.496 6.164 1.00 19.98 95 LEU B N 1
ATOM 3496 C CA . LEU C 1 73 ? -12.531 1.657 5.155 1.00 18.69 95 LEU B CA 1
ATOM 3497 C C . LEU C 1 73 ? -12.916 0.317 4.539 1.00 19.18 95 LEU B C 1
ATOM 3498 O O . LEU C 1 73 ? -12.061 -0.525 4.262 1.00 19.70 95 LEU B O 1
ATOM 3503 N N . GLN C 1 74 ? -14.211 0.135 4.283 1.00 23.76 96 GLN B N 1
ATOM 3504 C CA . GLN C 1 74 ? -14.653 -1.030 3.522 1.00 21.90 96 GLN B CA 1
ATOM 3505 C C . GLN C 1 74 ? -14.302 -0.816 2.056 1.00 25.31 96 GLN B C 1
ATOM 3506 O O . GLN C 1 74 ? -14.913 0.013 1.374 1.00 22.46 96 GLN B O 1
ATOM 3512 N N . ALA C 1 75 ? -13.295 -1.543 1.576 1.00 22.24 97 ALA B N 1
ATOM 3513 C CA . ALA C 1 75 ? -12.682 -1.250 0.281 1.00 23.32 97 ALA B CA 1
ATOM 3514 C C . ALA C 1 75 ? -12.197 -2.580 -0.296 1.00 27.36 97 ALA B C 1
ATOM 3515 O O . ALA C 1 75 ? -11.040 -2.964 -0.110 1.00 23.30 97 ALA B O 1
ATOM 3517 N N . GLY C 1 76 ? -13.097 -3.275 -0.993 1.00 27.54 98 GLY B N 1
ATOM 3518 C CA . GLY C 1 76 ? -12.822 -4.618 -1.445 1.00 25.85 98 GLY B CA 1
ATOM 3519 C C . GLY C 1 76 ? -13.096 -5.624 -0.343 1.00 24.98 98 GLY B C 1
ATOM 3520 O O . GLY C 1 76 ? -13.667 -5.293 0.694 1.00 25.45 98 GLY B O 1
ATOM 3521 N N . PRO C 1 77 ? -12.690 -6.872 -0.554 1.00 26.60 99 PRO B N 1
ATOM 3522 C CA . PRO C 1 77 ? -13.008 -7.932 0.411 1.00 23.34 99 PRO B CA 1
ATOM 3523 C C . PRO C 1 77 ? -12.596 -7.584 1.838 1.00 28.95 99 PRO B C 1
ATOM 3524 O O . PRO C 1 77 ? -11.554 -6.966 2.080 1.00 27.55 99 PRO B O 1
ATOM 3528 N N . LEU C 1 78 ? -13.436 -7.991 2.792 1.00 23.32 100 LEU B N 1
ATOM 3529 C CA . LEU C 1 78 ? -13.175 -7.766 4.215 1.00 28.03 100 LEU B CA 1
ATOM 3530 C C . LEU C 1 78 ? -12.210 -8.830 4.755 1.00 26.02 100 LEU B C 1
ATOM 3531 O O . LEU C 1 78 ? -12.511 -9.580 5.679 1.00 31.50 100 LEU B O 1
ATOM 3536 N N . THR C 1 79 ? -11.029 -8.889 4.144 1.00 29.67 101 THR B N 1
ATOM 3537 C CA . THR C 1 79 ? -10.027 -9.898 4.468 1.00 29.89 101 THR B CA 1
ATOM 3538 C C . THR C 1 79 ? -8.662 -9.352 4.070 1.00 26.27 101 THR B C 1
ATOM 3539 O O . THR C 1 79 ? -8.562 -8.320 3.404 1.00 23.61 101 THR B O 1
ATOM 3543 N N . TYR C 1 80 ? -7.604 -10.042 4.499 1.00 23.51 102 TYR B N 1
ATOM 3544 C CA . TYR C 1 80 ? -6.256 -9.569 4.204 1.00 22.36 102 TYR B CA 1
ATOM 3545 C C . TYR C 1 80 ? -5.902 -9.867 2.755 1.00 25.79 102 TYR B C 1
ATOM 3546 O O . TYR C 1 80 ? -6.099 -10.989 2.274 1.00 26.27 102 TYR B O 1
ATOM 3555 N N . ILE C 1 81 ? -5.347 -8.867 2.077 1.00 23.11 103 ILE B N 1
ATOM 3556 C CA . ILE C 1 81 ? -4.939 -8.964 0.680 1.00 25.22 103 ILE B CA 1
ATOM 3557 C C . ILE C 1 81 ? -3.557 -8.335 0.534 1.00 21.95 103 ILE B C 1
ATOM 3558 O O . ILE C 1 81 ? -3.413 -7.127 0.763 1.00 24.41 103 ILE B O 1
ATOM 3563 N N . PRO C 1 82 ? -2.529 -9.088 0.140 1.00 27.39 104 PRO B N 1
ATOM 3564 C CA . PRO C 1 82 ? -1.181 -8.513 0.050 1.00 29.55 104 PRO B CA 1
ATOM 3565 C C . PRO C 1 82 ? -1.105 -7.421 -1.006 1.00 31.99 104 PRO B C 1
ATOM 3566 O O . PRO C 1 82 ? -1.973 -7.293 -1.878 1.00 26.23 104 PRO B O 1
ATOM 3570 N N . ARG C 1 83 ? -0.038 -6.620 -0.925 1.00 28.61 105 ARG B N 1
ATOM 3571 C CA . ARG C 1 83 ? -0.018 -5.395 -1.715 1.00 30.14 105 ARG B CA 1
ATOM 3572 C C . ARG C 1 83 ? -0.007 -5.675 -3.213 1.00 30.39 105 ARG B C 1
ATOM 3573 O O . ARG C 1 83 ? -0.530 -4.867 -3.985 1.00 27.44 105 ARG B O 1
ATOM 3581 N N . GLU C 1 84 ? 0.535 -6.810 -3.648 1.00 31.64 106 GLU B N 1
ATOM 3582 C CA . GLU C 1 84 ? 0.553 -7.094 -5.077 1.00 33.89 106 GLU B CA 1
ATOM 3583 C C . GLU C 1 84 ? -0.790 -7.619 -5.598 1.00 35.17 106 GLU B C 1
ATOM 3584 O O . GLU C 1 84 ? -0.878 -7.969 -6.776 1.00 34.01 106 GLU B O 1
ATOM 3590 N N . LYS C 1 85 ? -1.838 -7.657 -4.766 1.00 33.24 107 LYS B N 1
ATOM 3591 C CA . LYS C 1 85 ? -3.198 -7.932 -5.230 1.00 28.41 107 LYS B CA 1
ATOM 3592 C C . LYS C 1 85 ? -4.175 -6.825 -4.852 1.00 26.50 107 LYS B C 1
ATOM 3593 O O . LYS C 1 85 ? -5.389 -6.985 -5.042 1.00 22.86 107 LYS B O 1
ATOM 3599 N N . LEU C 1 86 ? -3.677 -5.693 -4.346 1.00 23.33 108 LEU B N 1
ATOM 3600 C CA . LEU C 1 86 ? -4.542 -4.609 -3.905 1.00 25.94 108 LEU B CA 1
ATOM 3601 C C . LEU C 1 86 ? -4.955 -3.668 -5.027 1.00 20.94 108 LEU B C 1
ATOM 3602 O O . LEU C 1 86 ? -5.920 -2.919 -4.855 1.00 16.42 108 LEU B O 1
ATOM 3607 N N . PHE C 1 87 ? -4.254 -3.688 -6.165 1.00 22.47 109 PHE B N 1
ATOM 3608 C CA . PHE C 1 87 ? -4.523 -2.717 -7.220 1.00 17.31 109 PHE B CA 1
ATOM 3609 C C . PHE C 1 87 ? -5.995 -2.696 -7.612 1.00 16.86 109 PHE B C 1
ATOM 3610 O O . PHE C 1 87 ? -6.577 -1.621 -7.782 1.00 14.52 109 PHE B O 1
ATOM 3618 N N . GLU C 1 88 ? -6.614 -3.869 -7.743 1.00 16.23 110 GLU B N 1
ATOM 3619 C CA . GLU C 1 88 ? -8.008 -3.921 -8.211 1.00 19.97 110 GLU B CA 1
ATOM 3620 C C . GLU C 1 88 ? -8.993 -3.380 -7.179 1.00 22.46 110 GLU B C 1
ATOM 3621 O O . GLU C 1 88 ? -10.130 -3.041 -7.543 1.00 20.93 110 GLU B O 1
ATOM 3627 N N . THR C 1 89 ? -8.595 -3.310 -5.905 1.00 17.68 111 THR B N 1
ATOM 3628 C CA . THR C 1 89 ? -9.439 -2.750 -4.852 1.00 20.32 111 THR B CA 1
ATOM 3629 C C . THR C 1 89 ? -9.457 -1.234 -4.843 1.00 16.71 111 THR B C 1
ATOM 3630 O O . THR C 1 89 ? -10.294 -0.657 -4.148 1.00 19.25 111 THR B O 1
ATOM 3634 N N . LEU C 1 90 ? -8.531 -0.581 -5.547 1.00 15.87 112 LEU B N 1
ATOM 3635 C CA . LEU C 1 90 ? -8.392 0.864 -5.399 1.00 17.98 112 LEU B CA 1
ATOM 3636 C C . LEU C 1 90 ? -9.639 1.656 -5.790 1.00 17.76 112 LEU B C 1
ATOM 3637 O O . LEU C 1 90 ? -9.911 2.671 -5.126 1.00 17.22 112 LEU B O 1
ATOM 3642 N N . PRO C 1 91 ? -10.410 1.294 -6.828 1.00 17.22 113 PRO B N 1
ATOM 3643 C CA . PRO C 1 91 ? -11.652 2.049 -7.078 1.00 18.28 113 PRO B CA 1
ATOM 3644 C C . PRO C 1 91 ? -12.571 2.060 -5.871 1.00 15.87 113 PRO B C 1
ATOM 3645 O O . PRO C 1 91 ? -13.097 3.115 -5.505 1.00 15.96 113 PRO B O 1
ATOM 3649 N N . LYS C 1 92 ? -12.720 0.925 -5.193 1.00 13.59 114 LYS B N 1
ATOM 3650 C CA . LYS C 1 92 ? -13.583 0.909 -4.019 1.00 17.95 114 LYS B CA 1
ATOM 3651 C C . LYS C 1 92 ? -12.978 1.706 -2.867 1.00 18.44 114 LYS B C 1
ATOM 3652 O O . LYS C 1 92 ? -13.714 2.325 -2.104 1.00 18.88 114 LYS B O 1
ATOM 3658 N N . PHE C 1 93 ? -11.645 1.738 -2.758 1.00 17.27 115 PHE B N 1
ATOM 3659 C CA . PHE C 1 93 ? -10.994 2.578 -1.754 1.00 13.62 115 PHE B CA 1
ATOM 3660 C C . PHE C 1 93 ? -11.268 4.057 -1.996 1.00 16.40 115 PHE B C 1
ATOM 3661 O O . PHE C 1 93 ? -11.603 4.793 -1.062 1.00 25.64 115 PHE B O 1
ATOM 3669 N N . VAL C 1 94 ? -11.074 4.520 -3.234 1.00 15.45 116 VAL B N 1
ATOM 3670 C CA . VAL C 1 94 ? -11.376 5.908 -3.583 1.00 19.78 116 VAL B CA 1
ATOM 3671 C C . VAL C 1 94 ? -12.803 6.263 -3.183 1.00 21.82 116 VAL B C 1
ATOM 3672 O O . VAL C 1 94 ? -13.058 7.313 -2.583 1.00 20.92 116 VAL B O 1
ATOM 3676 N N . GLU C 1 95 ? -13.755 5.404 -3.553 1.00 21.64 117 GLU B N 1
ATOM 3677 C CA . GLU C 1 95 ? -15.160 5.634 -3.216 1.00 19.23 117 GLU B CA 1
ATOM 3678 C C . GLU C 1 95 ? -15.385 5.694 -1.705 1.00 22.71 117 GLU B C 1
ATOM 3679 O O . GLU C 1 95 ? -16.140 6.544 -1.214 1.00 24.48 117 GLU B O 1
ATOM 3685 N N . ALA C 1 96 ? -14.755 4.789 -0.951 1.00 21.90 118 ALA B N 1
ATOM 3686 C CA . ALA C 1 96 ? -14.893 4.815 0.501 1.00 20.36 118 ALA B CA 1
ATOM 3687 C C . ALA C 1 96 ? -14.307 6.094 1.082 1.00 21.78 118 ALA B C 1
ATOM 3688 O O . ALA C 1 96 ? -14.958 6.777 1.879 1.00 23.52 118 ALA B O 1
ATOM 3690 N N . PHE C 1 97 ? -13.078 6.444 0.687 1.00 23.86 119 PHE B N 1
ATOM 3691 C CA . PHE C 1 97 ? -12.465 7.663 1.206 1.00 22.28 119 PHE B CA 1
ATOM 3692 C C . PHE C 1 97 ? -13.287 8.898 0.841 1.00 27.45 119 PHE B C 1
ATOM 3693 O O . PHE C 1 97 ? -13.523 9.768 1.690 1.00 29.98 119 PHE B O 1
ATOM 3701 N N . LYS C 1 98 ? -13.743 8.983 -0.412 1.00 23.51 120 LYS B N 1
ATOM 3702 C CA . LYS C 1 98 ? -14.569 10.087 -0.898 1.00 26.01 120 LYS B CA 1
ATOM 3703 C C . LYS C 1 98 ? -15.667 10.463 0.094 1.00 30.24 120 LYS B C 1
ATOM 3704 O O . LYS C 1 98 ? -15.917 11.649 0.331 1.00 33.53 120 LYS B O 1
ATOM 3710 N N . ALA C 1 99 ? -16.302 9.457 0.693 1.00 28.03 121 ALA B N 1
ATOM 3711 C CA . ALA C 1 99 ? -17.340 9.713 1.690 1.00 33.49 121 ALA B CA 1
ATOM 3712 C C . ALA C 1 99 ? -16.820 10.579 2.836 1.00 38.12 121 ALA B C 1
ATOM 3713 O O . ALA C 1 99 ? -17.435 11.591 3.190 1.00 39.36 121 ALA B O 1
ATOM 3715 N N . TYR C 1 100 ? -15.692 10.188 3.438 1.00 32.73 122 TYR B N 1
ATOM 3716 C CA . TYR C 1 100 ? -15.131 10.968 4.540 1.00 32.74 122 TYR B CA 1
ATOM 3717 C C . TYR C 1 100 ? -14.641 12.333 4.072 1.00 32.42 122 TYR B C 1
ATOM 3718 O O . TYR C 1 100 ? -14.796 13.331 4.786 1.00 38.45 122 TYR B O 1
ATOM 3727 N N . HIS C 1 101 ? -14.001 12.393 2.901 1.00 32.01 123 HIS B N 1
ATOM 3728 C CA . HIS C 1 101 ? -13.514 13.675 2.404 1.00 33.72 123 HIS B CA 1
ATOM 3729 C C . HIS C 1 101 ? -14.662 14.652 2.188 1.00 38.81 123 HIS B C 1
ATOM 3730 O O . HIS C 1 101 ? -14.525 15.851 2.463 1.00 35.62 123 HIS B O 1
ATOM 3737 N N . ALA C 1 102 ? -15.797 14.155 1.677 1.00 38.23 124 ALA B N 1
ATOM 3738 C CA . ALA C 1 102 ? -16.984 14.989 1.507 1.00 41.81 124 ALA B CA 1
ATOM 3739 C C . ALA C 1 102 ? -17.328 15.711 2.797 1.00 39.08 124 ALA B C 1
ATOM 3740 O O . ALA C 1 102 ? -17.516 16.933 2.812 1.00 48.20 124 ALA B O 1
ATOM 3742 N N . LYS C 1 103 ? -17.415 14.962 3.896 1.00 34.54 125 LYS B N 1
ATOM 3743 C CA . LYS C 1 103 ? -17.672 15.568 5.195 1.00 38.10 125 LYS B CA 1
ATOM 3744 C C . LYS C 1 103 ? -16.582 16.574 5.555 1.00 39.90 125 LYS B C 1
ATOM 3745 O O . LYS C 1 103 ? -16.841 17.781 5.662 1.00 35.31 125 LYS B O 1
ATOM 3751 N N . TYR C 1 104 ? -15.341 16.096 5.708 1.00 36.31 126 TYR B N 1
ATOM 3752 C CA . TYR C 1 104 ? -14.289 16.871 6.359 1.00 34.19 126 TYR B CA 1
ATOM 3753 C C . TYR C 1 104 ? -13.542 17.809 5.422 1.00 35.22 126 TYR B C 1
ATOM 3754 O O . TYR C 1 104 ? -13.017 18.829 5.887 1.00 34.76 126 TYR B O 1
ATOM 3763 N N . GLY C 1 105 ? -13.459 17.489 4.128 1.00 33.43 127 GLY B N 1
ATOM 3764 C CA . GLY C 1 105 ? -12.765 18.335 3.175 1.00 26.67 127 GLY B CA 1
ATOM 3765 C C . GLY C 1 105 ? -11.301 18.569 3.512 1.00 27.94 127 GLY B C 1
ATOM 3766 O O . GLY C 1 105 ? -10.882 19.717 3.685 1.00 26.27 127 GLY B O 1
ATOM 3767 N N . TYR C 1 106 ? -10.530 17.491 3.620 1.00 25.32 128 TYR B N 1
ATOM 3768 C CA . TYR C 1 106 ? -9.124 17.585 4.010 1.00 25.16 128 TYR B CA 1
ATOM 3769 C C . TYR C 1 106 ? -8.359 18.520 3.079 1.00 25.48 128 TYR B C 1
ATOM 3770 O O . TYR C 1 106 ? -8.435 18.368 1.851 1.00 27.18 128 TYR B O 1
ATOM 3779 N N . PRO C 1 107 ? -7.638 19.512 3.612 1.00 22.66 129 PRO B N 1
ATOM 3780 C CA . PRO C 1 107 ? -6.861 20.407 2.747 1.00 23.99 129 PRO B CA 1
ATOM 3781 C C . PRO C 1 107 ? -5.501 19.846 2.388 1.00 22.59 129 PRO B C 1
ATOM 3782 O O . PRO C 1 107 ? -4.841 20.386 1.491 1.00 23.24 129 PRO B O 1
ATOM 3786 N N . LEU C 1 108 ? -5.076 18.787 3.072 1.00 21.96 130 LEU B N 1
ATOM 3787 C CA . LEU C 1 108 ? -3.824 18.096 2.811 1.00 21.20 130 LEU B CA 1
ATOM 3788 C C . LEU C 1 108 ? -4.099 16.606 2.878 1.00 20.35 130 LEU B C 1
ATOM 3789 O O . LEU C 1 108 ? -4.711 16.129 3.840 1.00 19.29 130 LEU B O 1
ATOM 3794 N N . ILE C 1 109 ? -3.675 15.890 1.843 1.00 20.90 131 ILE B N 1
ATOM 3795 C CA . ILE C 1 109 ? -3.754 14.439 1.784 1.00 17.50 131 ILE B CA 1
ATOM 3796 C C . ILE C 1 109 ? -2.357 13.916 1.486 1.00 16.62 131 ILE B C 1
ATOM 3797 O O . ILE C 1 109 ? -1.716 14.350 0.520 1.00 20.54 131 ILE B O 1
ATOM 3802 N N . HIS C 1 110 ? -1.883 13.004 2.319 1.00 16.27 132 HIS B N 1
ATOM 3803 C CA . HIS C 1 110 ? -0.539 12.443 2.196 1.00 15.52 132 HIS B CA 1
ATOM 3804 C C . HIS C 1 110 ? -0.655 10.945 1.980 1.00 17.46 132 HIS B C 1
ATOM 3805 O O . HIS C 1 110 ? -0.948 10.199 2.922 1.00 16.12 132 HIS B O 1
ATOM 3812 N N . THR C 1 111 ? -0.426 10.509 0.745 1.00 15.57 133 THR B N 1
ATOM 3813 C CA . THR C 1 111 ? -0.501 9.099 0.406 1.00 14.25 133 THR B CA 1
ATOM 3814 C C . THR C 1 111 ? 0.864 8.432 0.566 1.00 19.16 133 THR B C 1
ATOM 3815 O O . THR C 1 111 ? 1.911 9.079 0.481 1.00 16.55 133 THR B O 1
ATOM 3819 N N . ASN C 1 112 ? 0.834 7.118 0.784 1.00 16.81 134 ASN B N 1
ATOM 3820 C CA . ASN C 1 112 ? 2.026 6.326 1.070 1.00 19.10 134 ASN B CA 1
ATOM 3821 C C . ASN C 1 112 ? 2.046 5.109 0.156 1.00 18.86 134 ASN B C 1
ATOM 3822 O O . ASN C 1 112 ? 1.123 4.287 0.191 1.00 16.63 134 ASN B O 1
ATOM 3827 N N . TYR C 1 113 ? 3.116 4.990 -0.632 1.00 15.68 135 TYR B N 1
ATOM 3828 C CA . TYR C 1 113 ? 3.374 3.900 -1.566 1.00 17.91 135 TYR B CA 1
ATOM 3829 C C . TYR C 1 113 ? 2.478 4.054 -2.790 1.00 19.57 135 TYR B C 1
ATOM 3830 O O . TYR C 1 113 ? 1.387 4.627 -2.697 1.00 16.32 135 TYR B O 1
ATOM 3839 N N . TRP C 1 114 ? 2.931 3.565 -3.944 1.00 17.85 136 TRP B N 1
ATOM 3840 C CA . TRP C 1 114 ? 2.262 3.947 -5.189 1.00 21.40 136 TRP B CA 1
ATOM 3841 C C . TRP C 1 114 ? 0.789 3.531 -5.212 1.00 15.73 136 TRP B C 1
ATOM 3842 O O . TRP C 1 114 ? -0.027 4.188 -5.874 1.00 16.66 136 TRP B O 1
ATOM 3853 N N . LEU C 1 115 ? 0.425 2.455 -4.508 1.00 15.04 137 LEU B N 1
ATOM 3854 C CA . LEU C 1 115 ? -0.985 2.067 -4.474 1.00 16.85 137 LEU B CA 1
ATOM 3855 C C . LEU C 1 115 ? -1.831 3.124 -3.767 1.00 15.76 137 LEU B C 1
ATOM 3856 O O . LEU C 1 115 ? -2.977 3.390 -4.172 1.00 16.26 137 LEU B O 1
ATOM 3861 N N . SER C 1 116 ? -1.297 3.754 -2.718 1.00 18.83 138 SER B N 1
ATOM 3862 C CA . SER C 1 116 ? -2.064 4.835 -2.093 1.00 17.23 138 SER B CA 1
ATOM 3863 C C . SER C 1 116 ? -2.068 6.077 -2.962 1.00 20.52 138 SER B C 1
ATOM 3864 O O . SER C 1 116 ? -3.046 6.828 -2.949 1.00 17.08 138 SER B O 1
ATOM 3867 N N . GLY C 1 117 ? -0.984 6.326 -3.702 1.00 13.76 139 GLY B N 1
ATOM 3868 C CA . GLY C 1 117 ? -0.945 7.525 -4.520 1.00 16.65 139 GLY B CA 1
ATOM 3869 C C . GLY C 1 117 ? -2.018 7.565 -5.602 1.00 14.45 139 GLY B C 1
ATOM 3870 O O . GLY C 1 117 ? -2.448 8.649 -6.006 1.00 11.38 139 GLY B O 1
ATOM 3871 N N . TRP C 1 118 ? -2.411 6.396 -6.119 1.00 10.68 140 TRP B N 1
ATOM 3872 C CA . TRP C 1 118 ? -3.590 6.280 -6.980 1.00 18.03 140 TRP B CA 1
ATOM 3873 C C . TRP C 1 118 ? -4.777 7.060 -6.433 1.00 16.08 140 TRP B C 1
ATOM 3874 O O . TRP C 1 118 ? -5.477 7.756 -7.182 1.00 20.26 140 TRP B O 1
ATOM 3885 N N . VAL C 1 119 ? -5.029 6.942 -5.128 1.00 17.09 141 VAL B N 1
ATOM 3886 C CA . VAL C 1 119 ? -6.195 7.588 -4.533 1.00 17.35 141 VAL B CA 1
ATOM 3887 C C . VAL C 1 119 ? -6.066 9.100 -4.631 1.00 16.72 141 VAL B C 1
ATOM 3888 O O . VAL C 1 119 ? -6.981 9.793 -5.082 1.00 19.66 141 VAL B O 1
ATOM 3892 N N . GLY C 1 120 ? -4.906 9.633 -4.260 1.00 18.03 142 GLY B N 1
ATOM 3893 C CA . GLY C 1 120 ? -4.682 11.058 -4.426 1.00 17.68 142 GLY B CA 1
ATOM 3894 C C . GLY C 1 120 ? -4.783 11.480 -5.875 1.00 18.22 142 GLY B C 1
ATOM 3895 O O . GLY C 1 120 ? -5.285 12.561 -6.184 1.00 21.39 142 GLY B O 1
ATOM 3896 N N . TRP C 1 121 ? -4.296 10.632 -6.779 1.00 18.37 143 TRP B N 1
ATOM 3897 C CA . TRP C 1 121 ? -4.323 10.945 -8.200 1.00 20.46 143 TRP B CA 1
ATOM 3898 C C . TRP C 1 121 ? -5.771 11.082 -8.674 1.00 20.37 143 TRP B C 1
ATOM 3899 O O . TRP C 1 121 ? -6.133 12.060 -9.337 1.00 22.13 143 TRP B O 1
ATOM 3910 N N . GLN C 1 122 ? -6.637 10.163 -8.249 1.00 18.87 144 GLN B N 1
ATOM 3911 C CA . GLN C 1 122 ? -8.043 10.263 -8.628 1.00 21.91 144 GLN B CA 1
ATOM 3912 C C . GLN C 1 122 ? -8.714 11.451 -7.958 1.00 27.34 144 GLN B C 1
ATOM 3913 O O . GLN C 1 122 ? -9.472 12.180 -8.605 1.00 25.19 144 GLN B O 1
ATOM 3919 N N . LEU C 1 123 ? -8.422 11.686 -6.675 1.00 24.79 145 LEU B N 1
ATOM 3920 C CA . LEU C 1 123 ? -9.052 12.802 -5.976 1.00 25.82 145 LEU B CA 1
ATOM 3921 C C . LEU C 1 123 ? -8.618 14.140 -6.552 1.00 28.97 145 LEU B C 1
ATOM 3922 O O . LEU C 1 123 ? -9.422 15.073 -6.624 1.00 29.49 145 LEU B O 1
ATOM 3927 N N . ARG C 1 124 ? -7.347 14.260 -6.954 1.00 27.69 146 ARG B N 1
ATOM 3928 C CA . ARG C 1 124 ? -6.855 15.546 -7.442 1.00 30.99 146 ARG B CA 1
ATOM 3929 C C . ARG C 1 124 ? -7.587 15.965 -8.711 1.00 34.87 146 ARG B C 1
ATOM 3930 O O . ARG C 1 124 ? -7.697 17.163 -9.001 1.00 37.27 146 ARG B O 1
ATOM 3938 N N . GLN C 1 125 ? -8.122 14.995 -9.459 1.00 31.90 147 GLN B N 1
ATOM 3939 C CA . GLN C 1 125 ? -8.971 15.299 -10.603 1.00 36.54 147 GLN B CA 1
ATOM 3940 C C . GLN C 1 125 ? -10.323 15.871 -10.192 1.00 40.14 147 GLN B C 1
ATOM 3941 O O . GLN C 1 125 ? -11.001 16.475 -11.032 1.00 38.94 147 GLN B O 1
ATOM 3947 N N . GLN C 1 126 ? -10.720 15.706 -8.920 1.00 35.35 148 GLN B N 1
ATOM 3948 C CA . GLN C 1 126 ? -12.040 16.089 -8.436 1.00 35.72 148 GLN B CA 1
ATOM 3949 C C . GLN C 1 126 ? -12.027 17.161 -7.351 1.00 37.93 148 GLN B C 1
ATOM 3950 O O . GLN C 1 126 ? -12.997 17.918 -7.245 1.00 36.08 148 GLN B O 1
ATOM 3956 N N . PHE C 1 127 ? -10.965 17.252 -6.546 1.00 34.07 149 PHE B N 1
ATOM 3957 C CA . PHE C 1 127 ? -10.932 18.145 -5.398 1.00 32.53 149 PHE B CA 1
ATOM 3958 C C . PHE C 1 127 ? -9.620 18.923 -5.352 1.00 33.12 149 PHE B C 1
ATOM 3959 O O . PHE C 1 127 ? -8.629 18.568 -6.001 1.00 31.28 149 PHE B O 1
ATOM 3967 N N . ASN C 1 128 ? -9.625 19.992 -4.559 1.00 30.07 150 ASN B N 1
ATOM 3968 C CA . ASN C 1 128 ? -8.453 20.836 -4.357 1.00 29.70 150 ASN B CA 1
ATOM 3969 C C . ASN C 1 128 ? -7.857 20.546 -2.985 1.00 28.00 150 ASN B C 1
ATOM 3970 O O . ASN C 1 128 ? -8.556 20.633 -1.973 1.00 25.40 150 ASN B O 1
ATOM 3975 N N . PHE C 1 129 ? -6.572 20.208 -2.958 1.00 26.24 151 PHE B N 1
ATOM 3976 C CA . PHE C 1 129 ? -5.871 19.908 -1.718 1.00 23.30 151 PHE B CA 1
ATOM 3977 C C . PHE C 1 129 ? -4.384 19.827 -2.025 1.00 23.31 151 PHE B C 1
ATOM 3978 O O . PHE C 1 129 ? -3.995 19.497 -3.148 1.00 22.93 151 PHE B O 1
ATOM 3986 N N . GLN C 1 130 ? -3.562 20.137 -1.022 1.00 24.65 152 GLN B N 1
ATOM 3987 C CA . GLN C 1 130 ? -2.135 19.835 -1.111 1.00 23.01 152 GLN B CA 1
ATOM 3988 C C . GLN C 1 130 ? -1.947 18.324 -1.099 1.00 20.47 152 GLN B C 1
ATOM 3989 O O . GLN C 1 130 ? -2.431 17.639 -0.193 1.00 22.25 152 GLN B O 1
ATOM 3995 N N . TRP C 1 131 ? -1.261 17.798 -2.106 1.00 19.49 153 TRP B N 1
ATOM 3996 C CA . TRP C 1 131 ? -1.087 16.357 -2.259 1.00 21.41 153 TRP B CA 1
ATOM 3997 C C . TRP C 1 131 ? 0.372 16.004 -1.997 1.00 20.77 153 TRP B C 1
ATOM 3998 O O . TRP C 1 131 ? 1.244 16.291 -2.825 1.00 20.46 153 TRP B O 1
ATOM 4009 N N . LEU C 1 132 ? 0.626 15.385 -0.847 1.00 20.09 154 LEU B N 1
ATOM 4010 C CA . LEU C 1 132 ? 1.932 14.866 -0.505 1.00 19.93 154 LEU B CA 1
ATOM 4011 C C . LEU C 1 132 ? 1.973 13.363 -0.739 1.00 21.13 154 LEU B C 1
ATOM 4012 O O . LEU C 1 132 ? 0.967 12.670 -0.596 1.00 18.35 154 LEU B O 1
ATOM 4017 N N . HIS C 1 133 ? 3.140 12.856 -1.141 1.00 15.26 155 HIS B N 1
ATOM 4018 C CA . HIS C 1 133 ? 3.249 11.420 -1.346 1.00 17.45 155 HIS B CA 1
ATOM 4019 C C . HIS C 1 133 ? 4.630 10.936 -0.954 1.00 20.80 155 HIS B C 1
ATOM 4020 O O . HIS C 1 133 ? 5.628 11.594 -1.264 1.00 18.53 155 HIS B O 1
ATOM 4027 N N . THR C 1 134 ? 4.693 9.766 -0.316 1.00 16.23 156 THR B N 1
ATOM 4028 C CA . THR C 1 134 ? 5.973 9.156 0.032 1.00 19.85 156 THR B CA 1
ATOM 4029 C C . THR C 1 134 ? 6.218 7.942 -0.858 1.00 18.44 156 THR B C 1
ATOM 4030 O O . THR C 1 134 ? 5.403 7.018 -0.896 1.00 17.36 156 THR B O 1
ATOM 4034 N N . TYR C 1 135 ? 7.351 7.936 -1.558 1.00 20.76 157 TYR B N 1
ATOM 4035 C CA . TYR C 1 135 ? 7.737 6.799 -2.378 1.00 18.66 157 TYR B CA 1
ATOM 4036 C C . TYR C 1 135 ? 8.452 5.740 -1.559 1.00 21.51 157 TYR B C 1
ATOM 4037 O O . TYR C 1 135 ? 9.200 6.049 -0.628 1.00 22.86 157 TYR B O 1
ATOM 4046 N N . HIS C 1 136 ? 8.258 4.484 -1.953 1.00 19.91 158 HIS B N 1
ATOM 4047 C CA . HIS C 1 136 ? 9.023 3.376 -1.400 1.00 23.61 158 HIS B CA 1
ATOM 4048 C C . HIS C 1 136 ? 9.374 2.407 -2.517 1.00 25.09 158 HIS B C 1
ATOM 4049 O O . HIS C 1 136 ? 8.530 2.093 -3.361 1.00 22.12 158 HIS B O 1
ATOM 4056 N N . SER C 1 137 ? 10.625 1.954 -2.548 1.00 22.68 159 SER B N 1
ATOM 4057 C CA . SER C 1 137 ? 10.960 0.911 -3.512 1.00 25.93 159 SER B CA 1
ATOM 4058 C C . SER C 1 137 ? 10.400 -0.436 -3.045 1.00 25.81 159 SER B C 1
ATOM 4059 O O . SER C 1 137 ? 10.679 -0.900 -1.943 1.00 25.09 159 SER B O 1
ATOM 4062 N N . ARG C 1 152 ? 2.368 -5.635 -13.765 1.00 43.49 174 ARG B N 1
ATOM 4063 C CA . ARG C 1 152 ? 2.735 -4.906 -12.562 1.00 42.68 174 ARG B CA 1
ATOM 4064 C C . ARG C 1 152 ? 3.666 -3.740 -12.880 1.00 40.91 174 ARG B C 1
ATOM 4065 O O . ARG C 1 152 ? 3.503 -2.653 -12.336 1.00 41.41 174 ARG B O 1
ATOM 4073 N N . ASP C 1 153 ? 4.632 -3.963 -13.775 1.00 41.95 175 ASP B N 1
ATOM 4074 C CA . ASP C 1 153 ? 5.695 -2.982 -13.976 1.00 37.03 175 ASP B CA 1
ATOM 4075 C C . ASP C 1 153 ? 5.196 -1.748 -14.714 1.00 29.91 175 ASP B C 1
ATOM 4076 O O . ASP C 1 153 ? 5.414 -0.621 -14.260 1.00 31.91 175 ASP B O 1
ATOM 4081 N N . GLU C 1 154 ? 4.545 -1.927 -15.868 1.00 26.84 176 GLU B N 1
ATOM 4082 C CA . GLU C 1 154 ? 4.145 -0.748 -16.624 1.00 26.16 176 GLU B CA 1
ATOM 4083 C C . GLU C 1 154 ? 3.055 0.020 -15.892 1.00 23.90 176 GLU B C 1
ATOM 4084 O O . GLU C 1 154 ? 3.025 1.254 -15.925 1.00 22.22 176 GLU B O 1
ATOM 4090 N N . THR C 1 155 ? 2.156 -0.693 -15.224 1.00 21.55 177 THR B N 1
ATOM 4091 C CA . THR C 1 155 ? 1.137 -0.024 -14.429 1.00 24.97 177 THR B CA 1
ATOM 4092 C C . THR C 1 155 ? 1.778 0.757 -13.284 1.00 21.73 177 THR B C 1
ATOM 4093 O O . THR C 1 155 ? 1.614 1.979 -13.184 1.00 21.68 177 THR B O 1
ATOM 4097 N N . ARG C 1 156 ? 2.546 0.070 -12.430 1.00 17.92 178 ARG B N 1
ATOM 4098 C CA . ARG C 1 156 ? 3.256 0.752 -11.343 1.00 23.36 178 ARG B CA 1
ATOM 4099 C C . ARG C 1 156 ? 3.992 1.984 -11.845 1.00 19.29 178 ARG B C 1
ATOM 4100 O O . ARG C 1 156 ? 3.840 3.077 -11.296 1.00 21.32 178 ARG B O 1
ATOM 4108 N N . LEU C 1 157 ? 4.762 1.836 -12.925 1.00 24.90 179 LEU B N 1
ATOM 4109 C CA . LEU C 1 157 ? 5.550 2.959 -13.421 1.00 23.23 179 LEU B CA 1
ATOM 4110 C C . LEU C 1 157 ? 4.669 4.066 -13.976 1.00 20.87 179 LEU B C 1
ATOM 4111 O O . LEU C 1 157 ? 4.985 5.252 -13.822 1.00 19.71 179 LEU B O 1
ATOM 4116 N N . MET C 1 158 ? 3.572 3.708 -14.649 1.00 22.59 180 MET B N 1
ATOM 4117 C CA . MET C 1 158 ? 2.667 4.737 -15.145 1.00 24.27 180 MET B CA 1
ATOM 4118 C C . MET C 1 158 ? 2.095 5.547 -13.986 1.00 17.65 180 MET B C 1
ATOM 4119 O O . MET C 1 158 ? 2.076 6.785 -14.024 1.00 17.54 180 MET B O 1
ATOM 4124 N N . VAL C 1 159 ? 1.646 4.863 -12.935 1.00 19.67 181 VAL B N 1
ATOM 4125 C CA . VAL C 1 159 ? 1.099 5.566 -11.772 1.00 22.44 181 VAL B CA 1
ATOM 4126 C C . VAL C 1 159 ? 2.194 6.369 -11.090 1.00 16.46 181 VAL B C 1
ATOM 4127 O O . VAL C 1 159 ? 2.009 7.536 -10.731 1.00 16.79 181 VAL B O 1
ATOM 4131 N N . GLU C 1 160 ? 3.372 5.776 -10.957 1.00 22.53 182 GLU B N 1
ATOM 4132 C CA . GLU C 1 160 ? 4.479 6.521 -10.390 1.00 16.89 182 GLU B CA 1
ATOM 4133 C C . GLU C 1 160 ? 4.775 7.782 -11.203 1.00 19.92 182 GLU B C 1
ATOM 4134 O O . GLU C 1 160 ? 4.880 8.881 -10.648 1.00 19.62 182 GLU B O 1
ATOM 4140 N N . LYS C 1 161 ? 4.835 7.659 -12.528 1.00 18.47 183 LYS B N 1
ATOM 4141 C CA . LYS C 1 161 ? 5.039 8.835 -13.369 1.00 19.68 183 LYS B CA 1
ATOM 4142 C C . LYS C 1 161 ? 3.998 9.909 -13.084 1.00 19.69 183 LYS B C 1
ATOM 4143 O O . LYS C 1 161 ? 4.331 11.083 -12.904 1.00 19.93 183 LYS B O 1
ATOM 4149 N N . ALA C 1 162 ? 2.723 9.516 -13.026 1.00 15.26 184 ALA B N 1
ATOM 4150 C CA . ALA C 1 162 ? 1.655 10.490 -12.818 1.00 18.94 184 ALA B CA 1
ATOM 4151 C C . ALA C 1 162 ? 1.752 11.166 -11.452 1.00 18.73 184 ALA B C 1
ATOM 4152 O O . ALA C 1 162 ? 1.449 12.358 -11.319 1.00 19.62 184 ALA B O 1
ATOM 4154 N N . ILE C 1 163 ? 2.146 10.426 -10.418 1.00 16.52 185 ILE B N 1
ATOM 4155 C CA . ILE C 1 163 ? 2.250 11.051 -9.097 1.00 17.96 185 ILE B CA 1
ATOM 4156 C C . ILE C 1 163 ? 3.357 12.100 -9.090 1.00 20.24 185 ILE B C 1
ATOM 4157 O O . ILE C 1 163 ? 3.159 13.232 -8.630 1.00 19.58 185 ILE B O 1
ATOM 4162 N N . LEU C 1 164 ? 4.536 11.742 -9.612 1.00 21.84 186 LEU B N 1
ATOM 4163 C CA . LEU C 1 164 ? 5.626 12.708 -9.713 1.00 22.88 186 LEU B CA 1
ATOM 4164 C C . LEU C 1 164 ? 5.207 13.947 -10.495 1.00 24.14 186 LEU B C 1
ATOM 4165 O O . LEU C 1 164 ? 5.625 15.056 -10.160 1.00 24.28 186 LEU B O 1
ATOM 4170 N N . GLU C 1 165 ? 4.345 13.793 -11.503 1.00 22.35 187 GLU B N 1
ATOM 4171 C CA . GLU C 1 165 ? 3.962 14.930 -12.339 1.00 26.32 187 GLU B CA 1
ATOM 4172 C C . GLU C 1 165 ? 2.825 15.770 -11.764 1.00 27.98 187 GLU B C 1
ATOM 4173 O O . GLU C 1 165 ? 2.660 16.927 -12.175 1.00 29.33 187 GLU B O 1
ATOM 4179 N N . ASN C 1 166 ? 2.008 15.218 -10.875 1.00 22.25 188 ASN B N 1
ATOM 4180 C CA . ASN C 1 166 ? 0.829 15.935 -10.406 1.00 27.21 188 ASN B CA 1
ATOM 4181 C C . ASN C 1 166 ? 0.812 16.200 -8.903 1.00 22.32 188 ASN B C 1
ATOM 4182 O O . ASN C 1 166 ? 0.004 17.023 -8.448 1.00 22.71 188 ASN B O 1
ATOM 4187 N N . ALA C 1 167 ? 1.665 15.542 -8.122 1.00 27.75 189 ALA B N 1
ATOM 4188 C CA . ALA C 1 167 ? 1.716 15.798 -6.689 1.00 22.92 189 ALA B CA 1
ATOM 4189 C C . ALA C 1 167 ? 2.515 17.060 -6.397 1.00 23.69 189 ALA B C 1
ATOM 4190 O O . ALA C 1 167 ? 3.433 17.431 -7.133 1.00 22.68 189 ALA B O 1
ATOM 4192 N N . ASP C 1 168 ? 2.144 17.728 -5.310 1.00 23.88 190 ASP B N 1
ATOM 4193 C CA . ASP C 1 168 ? 2.847 18.944 -4.918 1.00 24.91 190 ASP B CA 1
ATOM 4194 C C . ASP C 1 168 ? 4.244 18.650 -4.398 1.00 24.81 190 ASP B C 1
ATOM 4195 O O . ASP C 1 168 ? 5.135 19.493 -4.523 1.00 26.78 190 ASP B O 1
ATOM 4200 N N . CYS C 1 169 ? 4.447 17.478 -3.809 1.00 20.51 191 CYS B N 1
ATOM 4201 C CA . CYS C 1 169 ? 5.773 17.054 -3.400 1.00 22.13 191 CYS B CA 1
ATOM 4202 C C . CYS C 1 169 ? 5.767 15.545 -3.236 1.00 22.15 191 CYS B C 1
ATOM 4203 O O . CYS C 1 169 ? 4.757 14.954 -2.852 1.00 22.65 191 CYS B O 1
ATOM 4206 N N . VAL C 1 170 ? 6.903 14.927 -3.527 1.00 15.58 192 VAL B N 1
ATOM 4207 C CA . VAL C 1 170 ? 7.102 13.508 -3.278 1.00 14.60 192 VAL B CA 1
ATOM 4208 C C . VAL C 1 170 ? 8.259 13.366 -2.305 1.00 21.54 192 VAL B C 1
ATOM 4209 O O . VAL C 1 170 ? 9.325 13.946 -2.525 1.00 23.49 192 VAL B O 1
ATOM 4213 N N . ILE C 1 171 ? 8.038 12.610 -1.235 1.00 20.35 193 ILE B N 1
ATOM 4214 C CA . ILE C 1 171 ? 9.042 12.342 -0.213 1.00 22.25 193 ILE B CA 1
ATOM 4215 C C . ILE C 1 171 ? 9.753 11.049 -0.576 1.00 21.84 193 ILE B C 1
ATOM 4216 O O . ILE C 1 171 ? 9.107 10.067 -0.970 1.00 19.11 193 ILE B O 1
ATOM 4221 N N . VAL C 1 172 ? 11.089 11.061 -0.492 1.00 22.76 194 VAL B N 1
ATOM 4222 C CA . VAL C 1 172 ? 11.911 9.863 -0.587 1.00 19.07 194 VAL B CA 1
ATOM 4223 C C . VAL C 1 172 ? 12.680 9.746 0.720 1.00 22.35 194 VAL B C 1
ATOM 4224 O O . VAL C 1 172 ? 12.927 10.742 1.406 1.00 24.24 194 VAL B O 1
ATOM 4228 N N . THR C 1 173 ? 13.038 8.523 1.081 1.00 22.77 195 THR B N 1
ATOM 4229 C CA . THR C 1 173 ? 13.655 8.274 2.375 1.00 24.25 195 THR B CA 1
ATOM 4230 C C . THR C 1 173 ? 15.150 7.979 2.293 1.00 29.72 195 THR B C 1
ATOM 4231 O O . THR C 1 173 ? 15.784 7.800 3.345 1.00 23.32 195 THR B O 1
ATOM 4235 N N . SER C 1 174 ? 15.725 7.961 1.085 1.00 27.62 196 SER B N 1
ATOM 4236 C CA . SER C 1 174 ? 17.140 7.689 0.832 1.00 24.71 196 SER B CA 1
ATOM 4237 C C . SER C 1 174 ? 17.593 8.448 -0.409 1.00 25.11 196 SER B C 1
ATOM 4238 O O . SER C 1 174 ? 16.795 8.671 -1.330 1.00 21.63 196 SER B O 1
ATOM 4241 N N . PRO C 1 175 ? 18.863 8.859 -0.471 1.00 21.86 197 PRO B N 1
ATOM 4242 C CA . PRO C 1 175 ? 19.412 9.377 -1.741 1.00 22.43 197 PRO B CA 1
ATOM 4243 C C . PRO C 1 175 ? 19.342 8.369 -2.885 1.00 18.52 197 PRO B C 1
ATOM 4244 O O . PRO C 1 175 ? 19.181 8.772 -4.040 1.00 22.92 197 PRO B O 1
ATOM 4248 N N . GLN C 1 176 ? 19.449 7.069 -2.593 1.00 18.35 198 GLN B N 1
ATOM 4249 C CA . GLN C 1 176 ? 19.327 6.051 -3.634 1.00 17.53 198 GLN B CA 1
ATOM 4250 C C . GLN C 1 176 ? 17.967 6.141 -4.319 1.00 20.90 198 GLN B C 1
ATOM 4251 O O . GLN C 1 176 ? 17.871 6.119 -5.554 1.00 18.12 198 GLN B O 1
ATOM 4257 N N . GLU C 1 177 ? 16.897 6.266 -3.525 1.00 20.90 199 GLU B N 1
ATOM 4258 C CA . GLU C 1 177 ? 15.561 6.282 -4.118 1.00 21.29 199 GLU B CA 1
ATOM 4259 C C . GLU C 1 177 ? 15.351 7.518 -4.985 1.00 20.57 199 GLU B C 1
ATOM 4260 O O . GLU C 1 177 ? 14.717 7.437 -6.045 1.00 19.66 199 GLU B O 1
ATOM 4266 N N . GLU C 1 178 ? 15.822 8.679 -4.519 1.00 18.71 200 GLU B N 1
ATOM 4267 C CA . GLU C 1 178 ? 15.683 9.903 -5.303 1.00 22.38 200 GLU B CA 1
ATOM 4268 C C . GLU C 1 178 ? 16.379 9.774 -6.653 1.00 23.66 200 GLU B C 1
ATOM 4269 O O . GLU C 1 178 ? 15.864 10.242 -7.681 1.00 20.86 200 GLU B O 1
ATOM 4275 N N . ALA C 1 179 ? 17.560 9.163 -6.662 1.00 21.25 201 ALA B N 1
ATOM 4276 C CA . ALA C 1 179 ? 18.284 8.966 -7.914 1.00 21.42 201 ALA B CA 1
ATOM 4277 C C . ALA C 1 179 ? 17.537 8.004 -8.827 1.00 21.91 201 ALA B C 1
ATOM 4278 O O . ALA C 1 179 ? 17.363 8.273 -10.026 1.00 22.13 201 ALA B O 1
ATOM 4280 N N . TYR C 1 180 ? 17.107 6.866 -8.277 1.00 19.89 202 TYR B N 1
ATOM 4281 C CA . TYR C 1 180 ? 16.248 5.947 -9.021 1.00 24.19 202 TYR B CA 1
ATOM 4282 C C . TYR C 1 180 ? 15.057 6.669 -9.634 1.00 22.68 202 TYR B C 1
ATOM 4283 O O . TYR C 1 180 ? 14.787 6.534 -10.835 1.00 22.93 202 TYR B O 1
ATOM 4292 N N . LEU C 1 181 ? 14.309 7.416 -8.812 1.00 21.94 203 LEU B N 1
ATOM 4293 C CA . LEU C 1 181 ? 13.123 8.098 -9.329 1.00 24.12 203 LEU B CA 1
ATOM 4294 C C . LEU C 1 181 ? 13.473 8.982 -10.519 1.00 21.85 203 LEU B C 1
ATOM 4295 O O . LEU C 1 181 ? 12.778 8.978 -11.540 1.00 18.86 203 LEU B O 1
ATOM 4300 N N . ARG C 1 182 ? 14.565 9.741 -10.407 1.00 21.84 204 ARG B N 1
ATOM 4301 C CA . ARG C 1 182 ? 14.882 10.704 -11.451 1.00 21.22 204 ARG B CA 1
ATOM 4302 C C . ARG C 1 182 ? 15.428 10.024 -12.700 1.00 26.25 204 ARG B C 1
ATOM 4303 O O . ARG C 1 182 ? 15.266 10.546 -13.803 1.00 24.11 204 ARG B O 1
ATOM 4311 N N . ARG C 1 183 ? 16.093 8.880 -12.555 1.00 27.54 205 ARG B N 1
ATOM 4312 C CA . ARG C 1 183 ? 16.665 8.219 -13.719 1.00 21.97 205 ARG B CA 1
ATOM 4313 C C . ARG C 1 183 ? 15.682 7.286 -14.408 1.00 23.06 205 ARG B C 1
ATOM 4314 O O . ARG C 1 183 ? 15.766 7.100 -15.627 1.00 20.55 205 ARG B O 1
ATOM 4322 N N . TRP C 1 184 ? 14.741 6.712 -13.664 1.00 19.70 206 TRP B N 1
ATOM 4323 C CA . TRP C 1 184 ? 13.920 5.632 -14.177 1.00 18.81 206 TRP B CA 1
ATOM 4324 C C . TRP C 1 184 ? 12.428 5.933 -14.217 1.00 21.85 206 TRP B C 1
ATOM 4325 O O . TRP C 1 184 ? 11.673 5.107 -14.735 1.00 20.24 206 TRP B O 1
ATOM 4336 N N . VAL C 1 185 ? 11.980 7.068 -13.685 1.00 18.51 207 VAL B N 1
ATOM 4337 C CA . VAL C 1 185 ? 10.549 7.347 -13.632 1.00 20.76 207 VAL B CA 1
ATOM 4338 C C . VAL C 1 185 ? 10.269 8.697 -14.266 1.00 21.60 207 VAL B C 1
ATOM 4339 O O . VAL C 1 185 ? 9.630 8.777 -15.324 1.00 24.19 207 VAL B O 1
ATOM 4343 N N . SER C 1 186 ? 10.733 9.766 -13.628 1.00 18.34 208 SER B N 1
ATOM 4344 C CA . SER C 1 186 ? 10.403 11.099 -14.103 1.00 20.13 208 SER B CA 1
ATOM 4345 C C . SER C 1 186 ? 11.380 12.115 -13.536 1.00 23.70 208 SER B C 1
ATOM 4346 O O . SER C 1 186 ? 11.778 12.020 -12.373 1.00 24.66 208 SER B O 1
ATOM 4349 N N . LYS C 1 187 ? 11.756 13.089 -14.364 1.00 25.47 209 LYS B N 1
ATOM 4350 C CA . LYS C 1 187 ? 12.452 14.270 -13.876 1.00 28.01 209 LYS B CA 1
ATOM 4351 C C . LYS C 1 187 ? 11.501 15.383 -13.459 1.00 24.93 209 LYS B C 1
ATOM 4352 O O . LYS C 1 187 ? 11.952 16.389 -12.905 1.00 29.03 209 LYS B O 1
ATOM 4358 N N . ALA C 1 188 ? 10.206 15.235 -13.709 1.00 27.46 210 ALA B N 1
ATOM 4359 C CA . ALA C 1 188 ? 9.235 16.245 -13.318 1.00 28.38 210 ALA B CA 1
ATOM 4360 C C . ALA C 1 188 ? 8.972 16.195 -11.813 1.00 30.74 210 ALA B C 1
ATOM 4361 O O . ALA C 1 188 ? 9.496 15.348 -11.082 1.00 25.55 210 ALA B O 1
ATOM 4363 N N . GLY C 1 189 ? 8.134 17.118 -11.349 1.00 26.64 211 GLY B N 1
ATOM 4364 C CA . GLY C 1 189 ? 7.698 17.125 -9.966 1.00 28.88 211 GLY B CA 1
ATOM 4365 C C . GLY C 1 189 ? 8.793 17.537 -9.004 1.00 33.23 211 GLY B C 1
ATOM 4366 O O . GLY C 1 189 ? 9.932 17.821 -9.373 1.00 26.09 211 GLY B O 1
ATOM 4367 N N . GLN C 1 190 ? 8.425 17.558 -7.729 1.00 27.04 212 GLN B N 1
ATOM 4368 C CA . GLN C 1 190 ? 9.304 18.033 -6.673 1.00 28.89 212 GLN B CA 1
ATOM 4369 C C . GLN C 1 190 ? 9.546 16.900 -5.692 1.00 26.06 212 GLN B C 1
ATOM 4370 O O . GLN C 1 190 ? 8.607 16.193 -5.305 1.00 26.92 212 GLN B O 1
ATOM 4376 N N . THR C 1 191 ? 10.800 16.714 -5.310 1.00 21.50 213 THR B N 1
ATOM 4377 C CA . THR C 1 191 ? 11.175 15.691 -4.348 1.00 21.94 213 THR B CA 1
ATOM 4378 C C . THR C 1 191 ? 11.705 16.336 -3.075 1.00 24.82 213 THR B C 1
ATOM 4379 O O . THR C 1 191 ? 12.220 17.455 -3.102 1.00 25.51 213 THR B O 1
ATOM 4383 N N . ARG C 1 192 ? 11.555 15.622 -1.959 1.00 20.34 214 ARG B N 1
ATOM 4384 C CA . ARG C 1 192 ? 12.166 16.005 -0.693 1.00 20.87 214 ARG B CA 1
ATOM 4385 C C . ARG C 1 192 ? 12.675 14.761 0.010 1.00 22.61 214 ARG B C 1
ATOM 4386 O O . ARG C 1 192 ? 11.981 13.744 0.077 1.00 20.19 214 ARG B O 1
ATOM 4394 N N . LEU C 1 193 ? 13.890 14.847 0.530 1.00 21.21 215 LEU B N 1
ATOM 4395 C CA . LEU C 1 193 ? 14.497 13.748 1.257 1.00 22.44 215 LEU B CA 1
ATOM 4396 C C . LEU C 1 193 ? 14.163 13.895 2.735 1.00 26.60 215 LEU B C 1
ATOM 4397 O O . LEU C 1 193 ? 14.472 14.921 3.351 1.00 29.98 215 LEU B O 1
ATOM 4402 N N . ILE C 1 194 ? 13.504 12.888 3.288 1.00 24.35 216 ILE B N 1
ATOM 4403 C CA . ILE C 1 194 ? 13.243 12.820 4.723 1.00 28.11 216 ILE B CA 1
ATOM 4404 C C . ILE C 1 194 ? 13.930 11.541 5.170 1.00 31.28 216 ILE B C 1
ATOM 4405 O O . ILE C 1 194 ? 13.312 10.465 5.138 1.00 28.56 216 ILE B O 1
ATOM 4410 N N . PRO C 1 195 ? 15.215 11.609 5.522 1.00 32.40 217 PRO B N 1
ATOM 4411 C CA . PRO C 1 195 ? 15.986 10.390 5.787 1.00 34.38 217 PRO B CA 1
ATOM 4412 C C . PRO C 1 195 ? 15.234 9.462 6.722 1.00 34.69 217 PRO B C 1
ATOM 4413 O O . PRO C 1 195 ? 14.579 9.902 7.669 1.00 38.24 217 PRO B O 1
ATOM 4417 N N . CYS C 1 196 ? 15.278 8.171 6.415 1.00 38.72 218 CYS B N 1
ATOM 4418 C CA . CYS C 1 196 ? 14.573 7.237 7.268 1.00 43.88 218 CYS B CA 1
ATOM 4419 C C . CYS C 1 196 ? 15.317 7.104 8.593 1.00 40.98 218 CYS B C 1
ATOM 4420 O O . CYS C 1 196 ? 16.446 7.573 8.755 1.00 46.28 218 CYS B O 1
ATOM 4423 N N . GLY C 1 197 ? 14.662 6.475 9.544 1.00 40.72 219 GLY B N 1
ATOM 4424 C CA . GLY C 1 197 ? 15.163 6.398 10.899 1.00 43.55 219 GLY B CA 1
ATOM 4425 C C . GLY C 1 197 ? 14.013 6.358 11.879 1.00 46.52 219 GLY B C 1
ATOM 4426 O O . GLY C 1 197 ? 12.865 6.663 11.559 1.00 45.52 219 GLY B O 1
ATOM 4427 N N . THR C 1 198 ? 14.337 5.968 13.106 1.00 48.14 220 THR B N 1
ATOM 4428 C CA . THR C 1 198 ? 13.365 5.784 14.173 1.00 47.11 220 THR B CA 1
ATOM 4429 C C . THR C 1 198 ? 13.067 7.066 14.944 1.00 47.73 220 THR B C 1
ATOM 4430 O O . THR C 1 198 ? 12.189 7.056 15.812 1.00 49.54 220 THR B O 1
ATOM 4434 N N . ASN C 1 199 ? 13.763 8.164 14.643 1.00 45.45 221 ASN B N 1
ATOM 4435 C CA . ASN C 1 199 ? 13.558 9.444 15.326 1.00 42.64 221 ASN B CA 1
ATOM 4436 C C . ASN C 1 199 ? 12.321 10.143 14.752 1.00 41.56 221 ASN B C 1
ATOM 4437 O O . ASN C 1 199 ? 12.395 11.162 14.062 1.00 41.95 221 ASN B O 1
ATOM 4442 N N . TRP C 1 200 ? 11.154 9.580 15.080 1.00 43.10 222 TRP B N 1
ATOM 4443 C CA . TRP C 1 200 ? 9.912 10.041 14.462 1.00 39.45 222 TRP B CA 1
ATOM 4444 C C . TRP C 1 200 ? 9.549 11.463 14.881 1.00 37.26 222 TRP B C 1
ATOM 4445 O O . TRP C 1 200 ? 8.892 12.179 14.116 1.00 34.43 222 TRP B O 1
ATOM 4456 N N . GLU C 1 201 ? 9.947 11.892 16.084 1.00 37.44 223 GLU B N 1
ATOM 4457 C CA . GLU C 1 201 ? 9.750 13.291 16.454 1.00 35.03 223 GLU B CA 1
ATOM 4458 C C . GLU C 1 201 ? 10.467 14.208 15.473 1.00 34.61 223 GLU B C 1
ATOM 4459 O O . GLU C 1 201 ? 9.893 15.190 14.990 1.00 33.12 223 GLU B O 1
ATOM 4465 N N . ALA C 1 202 ? 11.723 13.889 15.155 1.00 31.82 224 ALA B N 1
ATOM 4466 C CA . ALA C 1 202 ? 12.447 14.643 14.137 1.00 34.26 224 ALA B CA 1
ATOM 4467 C C . ALA C 1 202 ? 11.779 14.521 12.769 1.00 34.32 224 ALA B C 1
ATOM 4468 O O . ALA C 1 202 ? 11.656 15.514 12.042 1.00 31.35 224 ALA B O 1
ATOM 4470 N N . ILE C 1 203 ? 11.346 13.313 12.393 1.00 33.02 225 ILE B N 1
ATOM 4471 C CA . ILE C 1 203 ? 10.693 13.148 11.096 1.00 34.28 225 ILE B CA 1
ATOM 4472 C C . ILE C 1 203 ? 9.468 14.046 11.018 1.00 29.40 225 ILE B C 1
ATOM 4473 O O . ILE C 1 203 ? 9.273 14.778 10.039 1.00 26.85 225 ILE B O 1
ATOM 4478 N N . ALA C 1 204 ? 8.662 14.046 12.085 1.00 28.94 226 ALA B N 1
ATOM 4479 C CA . ALA C 1 204 ? 7.458 14.869 12.128 1.00 30.24 226 ALA B CA 1
ATOM 4480 C C . ALA C 1 204 ? 7.783 16.353 12.009 1.00 28.13 226 ALA B C 1
ATOM 4481 O O . ALA C 1 204 ? 7.074 17.096 11.321 1.00 26.51 226 ALA B O 1
ATOM 4483 N N . LEU C 1 205 ? 8.853 16.814 12.661 1.00 29.28 227 LEU B N 1
ATOM 4484 C CA . LEU C 1 205 ? 9.171 18.237 12.575 1.00 27.13 227 LEU B CA 1
ATOM 4485 C C . LEU C 1 205 ? 9.544 18.636 11.146 1.00 28.61 227 LEU B C 1
ATOM 4486 O O . LEU C 1 205 ? 9.206 19.737 10.693 1.00 24.27 227 LEU B O 1
ATOM 4491 N N . GLN C 1 206 ? 10.222 17.747 10.409 1.00 29.05 228 GLN B N 1
ATOM 4492 C CA . GLN C 1 206 ? 10.511 18.045 9.008 1.00 29.70 228 GLN B CA 1
ATOM 4493 C C . GLN C 1 206 ? 9.268 17.899 8.144 1.00 26.05 228 GLN B C 1
ATOM 4494 O O . GLN C 1 206 ? 9.089 18.646 7.180 1.00 27.21 228 GLN B O 1
ATOM 4500 N N . MET C 1 207 ? 8.418 16.922 8.454 1.00 28.74 229 MET B N 1
ATOM 4501 C CA . MET C 1 207 ? 7.192 16.763 7.686 1.00 26.06 229 MET B CA 1
ATOM 4502 C C . MET C 1 207 ? 6.277 17.964 7.870 1.00 24.81 229 MET B C 1
ATOM 4503 O O . MET C 1 207 ? 5.764 18.521 6.890 1.00 26.42 229 MET B O 1
ATOM 4508 N N . GLY C 1 208 ? 6.063 18.379 9.124 1.00 25.66 230 GLY B N 1
ATOM 4509 C CA . GLY C 1 208 ? 5.190 19.512 9.382 1.00 27.61 230 GLY B CA 1
ATOM 4510 C C . GLY C 1 208 ? 5.704 20.802 8.776 1.00 28.20 230 GLY B C 1
ATOM 4511 O O . GLY C 1 208 ? 4.917 21.640 8.327 1.00 25.07 230 GLY B O 1
ATOM 4512 N N . GLN C 1 209 ? 7.026 20.988 8.756 1.00 27.41 231 GLN B N 1
ATOM 4513 C CA . GLN C 1 209 ? 7.557 22.162 8.076 1.00 27.41 231 GLN B CA 1
ATOM 4514 C C . GLN C 1 209 ? 7.293 22.081 6.577 1.00 26.87 231 GLN B C 1
ATOM 4515 O O . GLN C 1 209 ? 6.944 23.087 5.948 1.00 25.51 231 GLN B O 1
ATOM 4521 N N . LEU C 1 210 ? 7.429 20.888 5.990 1.00 21.89 232 LEU B N 1
ATOM 4522 C CA . LEU C 1 210 ? 7.067 20.728 4.585 1.00 20.65 232 LEU B CA 1
ATOM 4523 C C . LEU C 1 210 ? 5.588 21.047 4.372 1.00 23.21 232 LEU B C 1
ATOM 4524 O O . LEU C 1 210 ? 5.228 21.785 3.448 1.00 18.14 232 LEU B O 1
ATOM 4529 N N . TYR C 1 211 ? 4.723 20.525 5.247 1.00 24.40 233 TYR B N 1
ATOM 4530 C CA . TYR C 1 211 ? 3.291 20.819 5.151 1.00 26.24 233 TYR B CA 1
ATOM 4531 C C . TYR C 1 211 ? 3.038 22.318 5.144 1.00 25.28 233 TYR B C 1
ATOM 4532 O O . TYR C 1 211 ? 2.279 22.835 4.314 1.00 25.99 233 TYR B O 1
ATOM 4541 N N . ARG C 1 212 ? 3.648 23.029 6.098 1.00 23.79 234 ARG B N 1
ATOM 4542 C CA . ARG C 1 212 ? 3.390 24.455 6.239 1.00 27.36 234 ARG B CA 1
ATOM 4543 C C . ARG C 1 212 ? 3.895 25.218 5.027 1.00 23.16 234 ARG B C 1
ATOM 4544 O O . ARG C 1 212 ? 3.200 26.105 4.515 1.00 30.08 234 ARG B O 1
ATOM 4552 N N . GLN C 1 213 ? 5.099 24.877 4.550 1.00 20.07 235 GLN B N 1
ATOM 4553 C CA . GLN C 1 213 ? 5.637 25.495 3.341 1.00 26.74 235 GLN B CA 1
ATOM 4554 C C . GLN C 1 213 ? 4.671 25.349 2.171 1.00 27.64 235 GLN B C 1
ATOM 4555 O O . GLN C 1 213 ? 4.380 26.320 1.464 1.00 29.04 235 GLN B O 1
ATOM 4561 N N . LEU C 1 214 ? 4.145 24.139 1.969 1.00 27.98 236 LEU B N 1
ATOM 4562 C CA . LEU C 1 214 ? 3.184 23.910 0.893 1.00 28.03 236 LEU B CA 1
ATOM 4563 C C . LEU C 1 214 ? 1.877 24.649 1.144 1.00 26.42 236 LEU B C 1
ATOM 4564 O O . LEU C 1 214 ? 1.325 25.268 0.227 1.00 33.58 236 LEU B O 1
ATOM 4569 N N . PHE C 1 215 ? 1.367 24.584 2.375 1.00 28.72 237 PHE B N 1
ATOM 4570 C CA . PHE C 1 215 ? 0.152 25.315 2.727 1.00 31.18 237 PHE B CA 1
ATOM 4571 C C . PHE C 1 215 ? 0.288 26.791 2.383 1.00 35.83 237 PHE B C 1
ATOM 4572 O O . PHE C 1 215 ? -0.529 27.356 1.645 1.00 35.76 237 PHE B O 1
ATOM 4580 N N . ALA C 1 216 ? 1.341 27.424 2.899 1.00 31.92 238 ALA B N 1
ATOM 4581 C CA . ALA C 1 216 ? 1.550 28.852 2.758 1.00 33.00 238 ALA B CA 1
ATOM 4582 C C . ALA C 1 216 ? 2.052 29.247 1.376 1.00 39.01 238 ALA B C 1
ATOM 4583 O O . ALA C 1 216 ? 1.990 30.432 1.033 1.00 40.38 238 ALA B O 1
ATOM 4585 N N . ALA C 1 217 ? 2.535 28.298 0.581 1.00 39.13 239 ALA B N 1
ATOM 4586 C CA . ALA C 1 217 ? 2.802 28.538 -0.839 1.00 44.32 239 ALA B CA 1
ATOM 4587 C C . ALA C 1 217 ? 1.644 28.017 -1.695 1.00 50.55 239 ALA B C 1
ATOM 4588 O O . ALA C 1 217 ? 1.805 27.158 -2.563 1.00 54.15 239 ALA B O 1
ATOM 4590 N N . SER C 1 218 ? 0.456 28.572 -1.440 1.00 51.33 240 SER B N 1
ATOM 4591 C CA . SER C 1 218 ? -0.795 28.132 -2.052 1.00 55.90 240 SER B CA 1
ATOM 4592 C C . SER C 1 218 ? -1.087 28.791 -3.398 1.00 63.26 240 SER B C 1
ATOM 4593 O O . SER C 1 218 ? -2.159 28.550 -3.968 1.00 59.72 240 SER B O 1
ATOM 4596 N N . LEU C 1 219 ? -0.184 29.620 -3.915 1.00 61.96 241 LEU B N 1
ATOM 4597 C CA . LEU C 1 219 ? -0.402 30.263 -5.211 1.00 60.61 241 LEU B CA 1
ATOM 4598 C C . LEU C 1 219 ? 0.899 30.352 -6.002 1.00 60.09 241 LEU B C 1
ATOM 4599 O O . LEU C 1 219 ? 1.986 30.399 -5.423 1.00 66.68 241 LEU B O 1
ATOM 4604 N N . GLN D 1 6 ? -31.301 -47.502 -14.451 1.00 47.46 28 GLN C N 1
ATOM 4605 C CA . GLN D 1 6 ? -32.559 -46.767 -14.335 1.00 35.46 28 GLN C CA 1
ATOM 4606 C C . GLN D 1 6 ? -32.237 -45.357 -13.807 1.00 33.33 28 GLN C C 1
ATOM 4607 O O . GLN D 1 6 ? -31.135 -45.147 -13.297 1.00 39.40 28 GLN C O 1
ATOM 4613 N N . PRO D 1 7 ? -33.168 -44.399 -13.929 1.00 32.11 29 PRO C N 1
ATOM 4614 C CA . PRO D 1 7 ? -32.771 -42.982 -13.858 1.00 28.62 29 PRO C CA 1
ATOM 4615 C C . PRO D 1 7 ? -32.169 -42.589 -12.514 1.00 25.08 29 PRO C C 1
ATOM 4616 O O . PRO D 1 7 ? -32.650 -42.984 -11.450 1.00 22.43 29 PRO C O 1
ATOM 4620 N N . ILE D 1 8 ? -31.118 -41.778 -12.579 1.00 23.47 30 ILE C N 1
ATOM 4621 C CA . ILE D 1 8 ? -30.440 -41.273 -11.391 1.00 22.56 30 ILE C CA 1
ATOM 4622 C C . ILE D 1 8 ? -30.654 -39.771 -11.312 1.00 18.98 30 ILE C C 1
ATOM 4623 O O . ILE D 1 8 ? -31.002 -39.111 -12.292 1.00 23.22 30 ILE C O 1
ATOM 4628 N N . ALA D 1 9 ? -30.473 -39.231 -10.115 1.00 19.78 31 ALA C N 1
ATOM 4629 C CA . ALA D 1 9 ? -30.652 -37.812 -9.868 1.00 17.94 31 ALA C CA 1
ATOM 4630 C C . ALA D 1 9 ? -29.336 -37.198 -9.436 1.00 17.34 31 ALA C C 1
ATOM 4631 O O . ALA D 1 9 ? -28.663 -37.725 -8.544 1.00 17.73 31 ALA C O 1
ATOM 4633 N N . LEU D 1 10 ? -29.005 -36.069 -10.050 1.00 19.32 32 LEU C N 1
ATOM 4634 C CA . LEU D 1 10 ? -27.875 -35.236 -9.687 1.00 19.46 32 LEU C CA 1
ATOM 4635 C C . LEU D 1 10 ? -28.424 -33.890 -9.252 1.00 16.31 32 LEU C C 1
ATOM 4636 O O . LEU D 1 10 ? -29.204 -33.274 -9.983 1.00 18.49 32 LEU C O 1
ATOM 4641 N N . ILE D 1 11 ? -27.998 -33.420 -8.088 1.00 17.41 33 ILE C N 1
ATOM 4642 C CA . ILE D 1 11 ? -28.557 -32.215 -7.487 1.00 18.12 33 ILE C CA 1
ATOM 4643 C C . ILE D 1 11 ? -27.456 -31.192 -7.256 1.00 17.35 33 ILE C C 1
ATOM 4644 O O . ILE D 1 11 ? -26.436 -31.500 -6.630 1.00 13.97 33 ILE C O 1
ATOM 4649 N N . SER D 1 12 ? -27.684 -29.973 -7.740 1.00 16.68 34 SER C N 1
ATOM 4650 C CA . SER D 1 12 ? -26.857 -28.800 -7.433 1.00 17.32 34 SER C CA 1
ATOM 4651 C C . SER D 1 12 ? -27.845 -27.652 -7.244 1.00 15.05 34 SER C C 1
ATOM 4652 O O . SER D 1 12 ? -28.226 -27.003 -8.226 1.00 16.65 34 SER C O 1
ATOM 4655 N N . VAL D 1 13 ? -28.280 -27.439 -5.993 1.00 15.93 35 VAL C N 1
ATOM 4656 C CA . VAL D 1 13 ? -29.273 -26.398 -5.690 1.00 17.89 35 VAL C CA 1
ATOM 4657 C C . VAL D 1 13 ? -28.917 -25.095 -6.398 1.00 21.09 35 VAL C C 1
ATOM 4658 O O . VAL D 1 13 ? -29.772 -24.436 -7.004 1.00 15.14 35 VAL C O 1
ATOM 4662 N N . HIS D 1 14 ? -27.643 -24.713 -6.338 1.00 19.11 36 HIS C N 1
ATOM 4663 C CA . HIS D 1 14 ? -27.187 -23.468 -6.956 1.00 20.59 36 HIS C CA 1
ATOM 4664 C C . HIS D 1 14 ? -26.895 -23.678 -8.439 1.00 18.82 36 HIS C C 1
ATOM 4665 O O . HIS D 1 14 ? -27.419 -22.944 -9.286 1.00 22.41 36 HIS C O 1
ATOM 4672 N N . ILE D 1 31 ? -21.027 -25.779 -12.726 1.00 45.96 53 ILE C N 1
ATOM 4673 C CA . ILE D 1 31 ? -20.846 -26.460 -14.001 1.00 39.35 53 ILE C CA 1
ATOM 4674 C C . ILE D 1 31 ? -20.319 -27.873 -13.773 1.00 38.27 53 ILE C C 1
ATOM 4675 O O . ILE D 1 31 ? -20.091 -28.624 -14.726 1.00 39.68 53 ILE C O 1
ATOM 4680 N N . TYR D 1 32 ? -20.123 -28.237 -12.500 1.00 33.62 54 TYR C N 1
ATOM 4681 C CA . TYR D 1 32 ? -19.679 -29.594 -12.194 1.00 31.35 54 TYR C CA 1
ATOM 4682 C C . TYR D 1 32 ? -20.754 -30.610 -12.553 1.00 31.33 54 TYR C C 1
ATOM 4683 O O . TYR D 1 32 ? -20.481 -31.610 -13.231 1.00 31.32 54 TYR C O 1
ATOM 4692 N N . VAL D 1 33 ? -21.989 -30.360 -12.112 1.00 26.74 55 VAL C N 1
ATOM 4693 C CA . VAL D 1 33 ? -23.059 -31.333 -12.295 1.00 30.99 55 VAL C CA 1
ATOM 4694 C C . VAL D 1 33 ? -23.479 -31.411 -13.758 1.00 27.34 55 VAL C C 1
ATOM 4695 O O . VAL D 1 33 ? -23.719 -32.503 -14.289 1.00 31.56 55 VAL C O 1
ATOM 4699 N N . ARG D 1 34 ? -23.589 -30.266 -14.433 1.00 26.35 56 ARG C N 1
ATOM 4700 C CA . ARG D 1 34 ? -24.037 -30.297 -15.823 1.00 31.32 56 ARG C CA 1
ATOM 4701 C C . ARG D 1 34 ? -23.036 -31.043 -16.696 1.00 33.42 56 ARG C C 1
ATOM 4702 O O . ARG D 1 34 ? -23.421 -31.828 -17.570 1.00 31.53 56 ARG C O 1
ATOM 4710 N N . GLN D 1 35 ? -21.744 -30.840 -16.438 1.00 31.40 57 GLN C N 1
ATOM 4711 C CA . GLN D 1 35 ? -20.715 -31.564 -17.173 1.00 36.67 57 GLN C CA 1
ATOM 4712 C C . GLN D 1 35 ? -20.742 -33.051 -16.839 1.00 33.89 57 GLN C C 1
ATOM 4713 O O . GLN D 1 35 ? -20.743 -33.900 -17.740 1.00 31.81 57 GLN C O 1
ATOM 4719 N N . LEU D 1 36 ? -20.763 -33.384 -15.546 1.00 30.63 58 LEU C N 1
ATOM 4720 C CA . LEU D 1 36 ? -20.777 -34.786 -15.143 1.00 28.61 58 LEU C CA 1
ATOM 4721 C C . LEU D 1 36 ? -22.047 -35.481 -15.604 1.00 29.08 58 LEU C C 1
ATOM 4722 O O . LEU D 1 36 ? -22.003 -36.638 -16.038 1.00 32.48 58 LEU C O 1
ATOM 4727 N N . GLY D 1 37 ? -23.190 -34.800 -15.509 1.00 24.49 59 GLY C N 1
ATOM 4728 C CA . GLY D 1 37 ? -24.439 -35.422 -15.927 1.00 28.12 59 GLY C CA 1
ATOM 4729 C C . GLY D 1 37 ? -24.458 -35.747 -17.409 1.00 29.48 59 GLY C C 1
ATOM 4730 O O . GLY D 1 37 ? -24.844 -36.847 -17.818 1.00 30.00 59 GLY C O 1
ATOM 4731 N N . GLU D 1 38 ? -24.035 -34.795 -18.240 1.00 31.22 60 GLU C N 1
ATOM 4732 C CA . GLU D 1 38 ? -24.058 -35.037 -19.677 1.00 30.43 60 GLU C CA 1
ATOM 4733 C C . GLU D 1 38 ? -22.996 -36.055 -20.087 1.00 31.35 60 GLU C C 1
ATOM 4734 O O . GLU D 1 38 ? -23.211 -36.826 -21.027 1.00 30.86 60 GLU C O 1
ATOM 4740 N N . ALA D 1 39 ? -21.865 -36.101 -19.379 1.00 31.11 61 ALA C N 1
ATOM 4741 C CA . ALA D 1 39 ? -20.895 -37.164 -19.628 1.00 32.59 61 ALA C CA 1
ATOM 4742 C C . ALA D 1 39 ? -21.449 -38.530 -19.234 1.00 32.50 61 ALA C C 1
ATOM 4743 O O . ALA D 1 39 ? -21.215 -39.525 -19.932 1.00 32.98 61 ALA C O 1
ATOM 4745 N N . LEU D 1 40 ? -22.188 -38.601 -18.121 1.00 31.82 62 LEU C N 1
ATOM 4746 C CA . LEU D 1 40 ? -22.786 -39.871 -17.715 1.00 29.77 62 LEU C CA 1
ATOM 4747 C C . LEU D 1 40 ? -23.834 -40.334 -18.719 1.00 29.95 62 LEU C C 1
ATOM 4748 O O . LEU D 1 40 ? -23.913 -41.528 -19.036 1.00 28.77 62 LEU C O 1
ATOM 4753 N N . ALA D 1 41 ? -24.659 -39.407 -19.215 1.00 27.35 63 ALA C N 1
ATOM 4754 C CA . ALA D 1 41 ? -25.640 -39.755 -20.236 1.00 27.10 63 ALA C CA 1
ATOM 4755 C C . ALA D 1 41 ? -24.969 -40.338 -21.473 1.00 34.74 63 ALA C C 1
ATOM 4756 O O . ALA D 1 41 ? -25.499 -41.262 -22.100 1.00 36.54 63 ALA C O 1
ATOM 4758 N N . ALA D 1 42 ? -23.802 -39.805 -21.840 1.00 31.94 64 ALA C N 1
ATOM 4759 C CA . ALA D 1 42 ? -23.114 -40.273 -23.037 1.00 35.85 64 ALA C CA 1
ATOM 4760 C C . ALA D 1 42 ? -22.711 -41.737 -22.918 1.00 38.35 64 ALA C C 1
ATOM 4761 O O . ALA D 1 42 ? -22.668 -42.450 -23.926 1.00 41.84 64 ALA C O 1
ATOM 4763 N N . ALA D 1 43 ? -22.438 -42.207 -21.704 1.00 35.40 65 ALA C N 1
ATOM 4764 C CA . ALA D 1 43 ? -22.011 -43.580 -21.471 1.00 36.69 65 ALA C CA 1
ATOM 4765 C C . ALA D 1 43 ? -23.176 -44.533 -21.232 1.00 39.01 65 ALA C C 1
ATOM 4766 O O . ALA D 1 43 ? -22.947 -45.720 -20.980 1.00 40.07 65 ALA C O 1
ATOM 4768 N N . GLY D 1 44 ? -24.413 -44.048 -21.301 1.00 40.35 66 GLY C N 1
ATOM 4769 C CA . GLY D 1 44 ? -25.587 -44.897 -21.168 1.00 34.34 66 GLY C CA 1
ATOM 4770 C C . GLY D 1 44 ? -26.441 -44.651 -19.939 1.00 35.26 66 GLY C C 1
ATOM 4771 O O . GLY D 1 44 ? -27.434 -45.369 -19.751 1.00 36.91 66 GLY C O 1
ATOM 4772 N N . TRP D 1 45 ? -26.130 -43.689 -19.074 1.00 33.70 67 TRP C N 1
ATOM 4773 C CA . TRP D 1 45 ? -26.984 -43.454 -17.919 1.00 33.49 67 TRP C CA 1
ATOM 4774 C C . TRP D 1 45 ? -28.162 -42.553 -18.277 1.00 28.02 67 TRP C C 1
ATOM 4775 O O . TRP D 1 45 ? -28.053 -41.636 -19.098 1.00 28.04 67 TRP C O 1
ATOM 4786 N N . HIS D 1 46 ? -29.294 -42.824 -17.646 1.00 29.64 68 HIS C N 1
ATOM 4787 C CA . HIS D 1 46 ? -30.438 -41.921 -17.674 1.00 30.68 68 HIS C CA 1
ATOM 4788 C C . HIS D 1 46 ? -30.311 -40.955 -16.497 1.00 29.46 68 HIS C C 1
ATOM 4789 O O . HIS D 1 46 ? -30.374 -41.381 -15.342 1.00 27.65 68 HIS C O 1
ATOM 4796 N N . VAL D 1 47 ? -30.143 -39.663 -16.787 1.00 27.18 69 VAL C N 1
ATOM 4797 C CA . VAL D 1 47 ? -29.690 -38.686 -15.798 1.00 26.06 69 VAL C CA 1
ATOM 4798 C C . VAL D 1 47 ? -30.686 -37.533 -15.731 1.00 25.13 69 VAL C C 1
ATOM 4799 O O . VAL D 1 47 ? -30.959 -36.889 -16.751 1.00 26.52 69 VAL C O 1
ATOM 4803 N N . ASP D 1 48 ? -31.213 -37.266 -14.530 1.00 22.81 70 ASP C N 1
ATOM 4804 C CA . ASP D 1 48 ? -31.993 -36.065 -14.242 1.00 20.50 70 ASP C CA 1
ATOM 4805 C C . ASP D 1 48 ? -31.185 -35.161 -13.309 1.00 20.96 70 ASP C C 1
ATOM 4806 O O . ASP D 1 48 ? -30.872 -35.554 -12.176 1.00 19.06 70 ASP C O 1
ATOM 4811 N N . MET D 1 49 ? -30.870 -33.950 -13.778 1.00 21.12 71 MET C N 1
ATOM 4812 C CA . MET D 1 49 ? -30.069 -32.975 -13.040 1.00 20.13 71 MET C CA 1
ATOM 4813 C C . MET D 1 49 ? -30.978 -31.867 -12.521 1.00 18.97 71 MET C C 1
ATOM 4814 O O . MET D 1 49 ? -31.665 -31.207 -13.311 1.00 19.21 71 MET C O 1
ATOM 4819 N N . PHE D 1 50 ? -30.951 -31.635 -11.211 1.00 17.29 72 PHE C N 1
ATOM 4820 C CA . PHE D 1 50 ? -31.887 -30.732 -10.555 1.00 19.36 72 PHE C CA 1
ATOM 4821 C C . PHE D 1 50 ? -31.172 -29.505 -10.021 1.00 18.41 72 PHE C C 1
ATOM 4822 O O . PHE D 1 50 ? -30.195 -29.627 -9.274 1.00 18.95 72 PHE C O 1
ATOM 4830 N N . THR D 1 51 ? -31.706 -28.331 -10.354 1.00 17.33 73 THR C N 1
ATOM 4831 C CA . THR D 1 51 ? -31.264 -27.074 -9.777 1.00 17.21 73 THR C CA 1
ATOM 4832 C C . THR D 1 51 ? -32.492 -26.198 -9.566 1.00 20.03 73 THR C C 1
ATOM 4833 O O . THR D 1 51 ? -33.593 -26.521 -10.025 1.00 21.95 73 THR C O 1
ATOM 4837 N N . ARG D 1 52 ? -32.305 -25.091 -8.851 1.00 17.81 74 ARG C N 1
ATOM 4838 C CA . ARG D 1 52 ? -33.418 -24.228 -8.483 1.00 19.48 74 ARG C CA 1
ATOM 4839 C C . ARG D 1 52 ? -33.763 -23.266 -9.612 1.00 21.17 74 ARG C C 1
ATOM 4840 O O . ARG D 1 52 ? -32.909 -22.882 -10.418 1.00 18.79 74 ARG C O 1
ATOM 4848 N N . LYS D 1 53 ? -35.027 -22.857 -9.657 1.00 17.66 75 LYS C N 1
ATOM 4849 C CA . LYS D 1 53 ? -35.433 -21.857 -10.633 1.00 21.50 75 LYS C CA 1
ATOM 4850 C C . LYS D 1 53 ? -35.028 -20.481 -10.137 1.00 22.10 75 LYS C C 1
ATOM 4851 O O . LYS D 1 53 ? -35.198 -20.162 -8.954 1.00 23.54 75 LYS C O 1
ATOM 4857 N N . THR D 1 54 ? -34.466 -19.667 -11.037 1.00 20.45 76 THR C N 1
ATOM 4858 C CA . THR D 1 54 ? -34.063 -18.305 -10.694 1.00 24.60 76 THR C CA 1
ATOM 4859 C C . THR D 1 54 ? -34.775 -17.261 -11.545 1.00 24.06 76 THR C C 1
ATOM 4860 O O . THR D 1 54 ? -34.422 -16.080 -11.483 1.00 26.71 76 THR C O 1
ATOM 4864 N N . ASP D 1 55 ? -35.770 -17.657 -12.338 1.00 28.20 77 ASP C N 1
ATOM 4865 C CA . ASP D 1 55 ? -36.597 -16.678 -13.020 1.00 27.65 77 ASP C CA 1
ATOM 4866 C C . ASP D 1 55 ? -37.953 -17.310 -13.296 1.00 28.82 77 ASP C C 1
ATOM 4867 O O . ASP D 1 55 ? -38.016 -18.505 -13.617 1.00 27.82 77 ASP C O 1
ATOM 4872 N N . PRO D 1 56 ? -39.052 -16.564 -13.156 1.00 29.09 78 PRO C N 1
ATOM 4873 C CA . PRO D 1 56 ? -40.371 -17.185 -13.347 1.00 29.80 78 PRO C CA 1
ATOM 4874 C C . PRO D 1 56 ? -40.626 -17.631 -14.778 1.00 31.66 78 PRO C C 1
ATOM 4875 O O . PRO D 1 56 ? -41.587 -18.372 -15.012 1.00 36.08 78 PRO C O 1
ATOM 4879 N N . ASN D 1 57 ? -39.784 -17.226 -15.731 1.00 31.27 79 ASN C N 1
ATOM 4880 C CA . ASN D 1 57 ? -39.842 -17.686 -17.112 1.00 33.34 79 ASN C CA 1
ATOM 4881 C C . ASN D 1 57 ? -38.948 -18.883 -17.382 1.00 32.99 79 ASN C C 1
ATOM 4882 O O . ASN D 1 57 ? -38.961 -19.399 -18.502 1.00 34.78 79 ASN C O 1
ATOM 4887 N N . ASP D 1 58 ? -38.154 -19.303 -16.402 1.00 29.97 80 ASP C N 1
ATOM 4888 C CA . ASP D 1 58 ? -37.278 -20.451 -16.575 1.00 29.58 80 ASP C CA 1
ATOM 4889 C C . ASP D 1 58 ? -38.091 -21.666 -17.007 1.00 26.12 80 ASP C C 1
ATOM 4890 O O . ASP D 1 58 ? -39.156 -21.931 -16.435 1.00 28.57 80 ASP C O 1
ATOM 4895 N N . PRO D 1 59 ? -37.611 -22.442 -17.971 1.00 22.22 81 PRO C N 1
ATOM 4896 C CA . PRO D 1 59 ? -38.295 -23.699 -18.295 1.00 24.37 81 PRO C CA 1
ATOM 4897 C C . PRO D 1 59 ? -38.166 -24.703 -17.155 1.00 28.97 81 PRO C C 1
ATOM 4898 O O . PRO D 1 59 ? -37.124 -24.800 -16.495 1.00 27.63 81 PRO C O 1
ATOM 4902 N N . ASP D 1 60 ? -39.254 -25.435 -16.906 1.00 24.09 82 ASP C N 1
ATOM 4903 C CA . ASP D 1 60 ? -39.213 -26.489 -15.898 1.00 26.94 82 ASP C CA 1
ATOM 4904 C C . ASP D 1 60 ? -38.230 -27.584 -16.290 1.00 25.66 82 ASP C C 1
ATOM 4905 O O . ASP D 1 60 ? -37.397 -28.005 -15.477 1.00 20.91 82 ASP C O 1
ATOM 4910 N N . VAL D 1 61 ? -38.309 -28.051 -17.536 1.00 23.01 83 VAL C N 1
ATOM 4911 C CA . VAL D 1 61 ? -37.576 -29.228 -18.000 1.00 24.46 83 VAL C CA 1
ATOM 4912 C C . VAL D 1 61 ? -36.901 -28.921 -19.335 1.00 26.75 83 VAL C C 1
ATOM 4913 O O . VAL D 1 61 ? -37.572 -28.550 -20.311 1.00 21.21 83 VAL C O 1
ATOM 4917 N N . ILE D 1 62 ? -35.579 -29.095 -19.381 1.00 23.24 84 ILE C N 1
ATOM 4918 C CA . ILE D 1 62 ? -34.805 -29.032 -20.617 1.00 17.18 84 ILE C CA 1
ATOM 4919 C C . ILE D 1 62 ? -34.216 -30.413 -20.883 1.00 23.70 84 ILE C C 1
ATOM 4920 O O . ILE D 1 62 ? -33.485 -30.955 -20.043 1.00 20.51 84 ILE C O 1
ATOM 4925 N N . GLU D 1 63 ? -34.546 -30.981 -22.043 1.00 26.17 85 GLU C N 1
ATOM 4926 C CA . GLU D 1 63 ? -34.021 -32.270 -22.481 1.00 22.91 85 GLU C CA 1
ATOM 4927 C C . GLU D 1 63 ? -32.787 -32.014 -23.337 1.00 25.06 85 GLU C C 1
ATOM 4928 O O . GLU D 1 63 ? -32.888 -31.471 -24.442 1.00 25.34 85 GLU C O 1
ATOM 4934 N N . HIS D 1 64 ? -31.618 -32.381 -22.810 1.00 22.81 86 HIS C N 1
ATOM 4935 C CA . HIS D 1 64 ? -30.375 -32.318 -23.573 1.00 25.52 86 HIS C CA 1
ATOM 4936 C C . HIS D 1 64 ? -30.230 -33.512 -24.509 1.00 24.96 86 HIS C C 1
ATOM 4937 O O . HIS D 1 64 ? -29.631 -33.392 -25.584 1.00 28.02 86 HIS C O 1
ATOM 4944 N N . SER D 1 65 ? -30.761 -34.661 -24.107 1.00 28.74 87 SER C N 1
ATOM 4945 C CA . SER D 1 65 ? -30.693 -35.901 -24.863 1.00 31.14 87 SER C CA 1
ATOM 4946 C C . SER D 1 65 ? -31.852 -36.780 -24.420 1.00 33.70 87 SER C C 1
ATOM 4947 O O . SER D 1 65 ? -32.473 -36.506 -23.389 1.00 32.63 87 SER C O 1
ATOM 4950 N N . PRO D 1 66 ? -32.180 -37.839 -25.185 1.00 36.98 88 PRO C N 1
ATOM 4951 C CA . PRO D 1 66 ? -33.251 -38.756 -24.766 1.00 38.13 88 PRO C CA 1
ATOM 4952 C C . PRO D 1 66 ? -33.133 -39.247 -23.329 1.00 39.72 88 PRO C C 1
ATOM 4953 O O . PRO D 1 66 ? -34.134 -39.647 -22.725 1.00 43.34 88 PRO C O 1
ATOM 4957 N N . HIS D 1 67 ? -31.925 -39.213 -22.769 1.00 37.64 89 HIS C N 1
ATOM 4958 C CA . HIS D 1 67 ? -31.653 -39.795 -21.460 1.00 39.31 89 HIS C CA 1
ATOM 4959 C C . HIS D 1 67 ? -31.198 -38.777 -20.417 1.00 33.99 89 HIS C C 1
ATOM 4960 O O . HIS D 1 67 ? -30.754 -39.183 -19.337 1.00 31.13 89 HIS C O 1
ATOM 4967 N N . CYS D 1 68 ? -31.288 -37.478 -20.693 1.00 28.06 90 CYS C N 1
ATOM 4968 C CA . CYS D 1 68 ? -30.564 -36.504 -19.881 1.00 26.65 90 CYS C CA 1
ATOM 4969 C C . CYS D 1 68 ? -31.332 -35.194 -19.848 1.00 23.80 90 CYS C C 1
ATOM 4970 O O . CYS D 1 68 ? -31.590 -34.603 -20.901 1.00 24.49 90 CYS C O 1
ATOM 4973 N N . ARG D 1 69 ? -31.714 -34.750 -18.647 1.00 22.50 91 ARG C N 1
ATOM 4974 C CA . ARG D 1 69 ? -32.542 -33.562 -18.492 1.00 20.10 91 ARG C CA 1
ATOM 4975 C C . ARG D 1 69 ? -32.024 -32.691 -17.359 1.00 21.10 91 ARG C C 1
ATOM 4976 O O . ARG D 1 69 ? -31.482 -33.189 -16.366 1.00 21.21 91 ARG C O 1
ATOM 4984 N N . THR D 1 70 ? -32.199 -31.382 -17.513 1.00 17.44 92 THR C N 1
ATOM 4985 C CA . THR D 1 70 ? -32.041 -30.445 -16.411 1.00 16.27 92 THR C CA 1
ATOM 4986 C C . THR D 1 70 ? -33.445 -30.048 -15.979 1.00 22.62 92 THR C C 1
ATOM 4987 O O . THR D 1 70 ? -34.259 -29.634 -16.813 1.00 22.92 92 THR C O 1
ATOM 4991 N N . ILE D 1 71 ? -33.741 -30.236 -14.698 1.00 16.20 93 ILE C N 1
ATOM 4992 C CA . ILE D 1 71 ? -35.033 -29.882 -14.129 1.00 18.76 93 ILE C CA 1
ATOM 4993 C C . ILE D 1 71 ? -34.813 -28.715 -13.178 1.00 21.24 93 ILE C C 1
ATOM 4994 O O . ILE D 1 71 ? -33.990 -28.797 -12.257 1.00 16.12 93 ILE C O 1
ATOM 4999 N N . ARG D 1 72 ? -35.527 -27.626 -13.410 1.00 16.50 94 ARG C N 1
ATOM 5000 C CA . ARG D 1 72 ? -35.434 -26.447 -12.562 1.00 17.71 94 ARG C CA 1
ATOM 5001 C C . ARG D 1 72 ? -36.660 -26.384 -11.664 1.00 21.86 94 ARG C C 1
ATOM 5002 O O . ARG D 1 72 ? -37.787 -26.286 -12.159 1.00 18.27 94 ARG C O 1
ATOM 5010 N N . LEU D 1 73 ? -36.431 -26.461 -10.355 1.00 21.74 95 LEU C N 1
ATOM 5011 C CA . LEU D 1 73 ? -37.492 -26.572 -9.354 1.00 19.11 95 LEU C CA 1
ATOM 5012 C C . LEU D 1 73 ? -37.878 -25.207 -8.800 1.00 18.84 95 LEU C C 1
ATOM 5013 O O . LEU D 1 73 ? -37.014 -24.363 -8.556 1.00 18.92 95 LEU C O 1
ATOM 5018 N N . GLN D 1 74 ? -39.184 -25.004 -8.569 1.00 18.28 96 GLN C N 1
ATOM 5019 C CA . GLN D 1 74 ? -39.622 -23.852 -7.778 1.00 22.48 96 GLN C CA 1
ATOM 5020 C C . GLN D 1 74 ? -39.299 -24.111 -6.311 1.00 22.35 96 GLN C C 1
ATOM 5021 O O . GLN D 1 74 ? -39.960 -24.911 -5.635 1.00 18.99 96 GLN C O 1
ATOM 5027 N N . ALA D 1 75 ? -38.277 -23.436 -5.825 1.00 19.88 97 ALA C N 1
ATOM 5028 C CA . ALA D 1 75 ? -37.655 -23.754 -4.549 1.00 23.10 97 ALA C CA 1
ATOM 5029 C C . ALA D 1 75 ? -37.294 -22.419 -3.902 1.00 24.24 97 ALA C C 1
ATOM 5030 O O . ALA D 1 75 ? -36.139 -22.004 -3.887 1.00 19.20 97 ALA C O 1
ATOM 5032 N N . GLY D 1 76 ? -38.300 -21.727 -3.374 1.00 18.70 98 GLY C N 1
ATOM 5033 C CA . GLY D 1 76 ? -38.071 -20.410 -2.828 1.00 24.30 98 GLY C CA 1
ATOM 5034 C C . GLY D 1 76 ? -38.242 -19.353 -3.901 1.00 25.82 98 GLY C C 1
ATOM 5035 O O . GLY D 1 76 ? -38.762 -19.629 -4.979 1.00 25.24 98 GLY C O 1
ATOM 5036 N N . PRO D 1 77 ? -37.778 -18.132 -3.639 1.00 24.40 99 PRO C N 1
ATOM 5037 C CA . PRO D 1 77 ? -38.042 -17.021 -4.565 1.00 26.07 99 PRO C CA 1
ATOM 5038 C C . PRO D 1 77 ? -37.544 -17.288 -5.982 1.00 31.30 99 PRO C C 1
ATOM 5039 O O . PRO D 1 77 ? -36.492 -17.899 -6.195 1.00 30.69 99 PRO C O 1
ATOM 5043 N N . LEU D 1 78 ? -38.312 -16.795 -6.954 1.00 26.96 100 LEU C N 1
ATOM 5044 C CA . LEU D 1 78 ? -38.061 -17.046 -8.374 1.00 30.49 100 LEU C CA 1
ATOM 5045 C C . LEU D 1 78 ? -37.082 -16.015 -8.940 1.00 28.73 100 LEU C C 1
ATOM 5046 O O . LEU D 1 78 ? -37.384 -15.249 -9.851 1.00 29.32 100 LEU C O 1
ATOM 5051 N N . THR D 1 79 ? -35.887 -16.011 -8.360 1.00 29.32 101 THR C N 1
ATOM 5052 C CA . THR D 1 79 ? -34.869 -15.019 -8.667 1.00 29.77 101 THR C CA 1
ATOM 5053 C C . THR D 1 79 ? -33.529 -15.595 -8.237 1.00 26.23 101 THR C C 1
ATOM 5054 O O . THR D 1 79 ? -33.468 -16.622 -7.552 1.00 25.29 101 THR C O 1
ATOM 5058 N N . TYR D 1 80 ? -32.454 -14.931 -8.655 1.00 22.44 102 TYR C N 1
ATOM 5059 C CA . TYR D 1 80 ? -31.121 -15.418 -8.325 1.00 25.28 102 TYR C CA 1
ATOM 5060 C C . TYR D 1 80 ? -30.806 -15.143 -6.863 1.00 24.66 102 TYR C C 1
ATOM 5061 O O . TYR D 1 80 ? -31.036 -14.036 -6.365 1.00 24.38 102 TYR C O 1
ATOM 5070 N N . ILE D 1 81 ? -30.247 -16.149 -6.188 1.00 23.04 103 ILE C N 1
ATOM 5071 C CA . ILE D 1 81 ? -29.869 -16.049 -4.787 1.00 26.47 103 ILE C CA 1
ATOM 5072 C C . ILE D 1 81 ? -28.481 -16.657 -4.619 1.00 23.26 103 ILE C C 1
ATOM 5073 O O . ILE D 1 81 ? -28.268 -17.820 -4.982 1.00 27.30 103 ILE C O 1
ATOM 5078 N N . PRO D 1 82 ? -27.495 -15.920 -4.102 1.00 26.87 104 PRO C N 1
ATOM 5079 C CA . PRO D 1 82 ? -26.145 -16.481 -3.963 1.00 29.71 104 PRO C CA 1
ATOM 5080 C C . PRO D 1 82 ? -26.094 -17.624 -2.958 1.00 31.24 104 PRO C C 1
ATOM 5081 O O . PRO D 1 82 ? -26.978 -17.802 -2.109 1.00 24.34 104 PRO C O 1
ATOM 5085 N N . ARG D 1 83 ? -25.012 -18.402 -3.070 1.00 28.39 105 ARG C N 1
ATOM 5086 C CA . ARG D 1 83 ? -24.835 -19.586 -2.233 1.00 28.15 105 ARG C CA 1
ATOM 5087 C C . ARG D 1 83 ? -24.928 -19.257 -0.747 1.00 29.72 105 ARG C C 1
ATOM 5088 O O . ARG D 1 83 ? -25.475 -20.042 0.037 1.00 28.07 105 ARG C O 1
ATOM 5096 N N . GLU D 1 84 ? -24.409 -18.096 -0.338 1.00 32.36 106 GLU C N 1
ATOM 5097 C CA . GLU D 1 84 ? -24.460 -17.710 1.067 1.00 32.40 106 GLU C CA 1
ATOM 5098 C C . GLU D 1 84 ? -25.879 -17.436 1.557 1.00 34.94 106 GLU C C 1
ATOM 5099 O O . GLU D 1 84 ? -26.078 -17.324 2.772 1.00 32.79 106 GLU C O 1
ATOM 5105 N N . LYS D 1 85 ? -26.873 -17.339 0.669 1.00 31.23 107 LYS C N 1
ATOM 5106 C CA . LYS D 1 85 ? -28.248 -17.108 1.111 1.00 30.79 107 LYS C CA 1
ATOM 5107 C C . LYS D 1 85 ? -29.197 -18.241 0.733 1.00 27.31 107 LYS C C 1
ATOM 5108 O O . LYS D 1 85 ? -30.417 -18.105 0.907 1.00 29.31 107 LYS C O 1
ATOM 5114 N N . LEU D 1 86 ? -28.670 -19.368 0.259 1.00 22.88 108 LEU C N 1
ATOM 5115 C CA . LEU D 1 86 ? -29.504 -20.466 -0.207 1.00 18.52 108 LEU C CA 1
ATOM 5116 C C . LEU D 1 86 ? -29.952 -21.397 0.911 1.00 21.90 108 LEU C C 1
ATOM 5117 O O . LEU D 1 86 ? -30.897 -22.165 0.701 1.00 17.37 108 LEU C O 1
ATOM 5122 N N . PHE D 1 87 ? -29.298 -21.352 2.086 1.00 16.20 109 PHE C N 1
ATOM 5123 C CA . PHE D 1 87 ? -29.563 -22.353 3.119 1.00 16.74 109 PHE C CA 1
ATOM 5124 C C . PHE D 1 87 ? -31.035 -22.376 3.502 1.00 18.57 109 PHE C C 1
ATOM 5125 O O . PHE D 1 87 ? -31.629 -23.449 3.645 1.00 14.24 109 PHE C O 1
ATOM 5133 N N . GLU D 1 88 ? -31.645 -21.202 3.637 1.00 19.83 110 GLU C N 1
ATOM 5134 C CA . GLU D 1 88 ? -33.030 -21.142 4.075 1.00 22.05 110 GLU C CA 1
ATOM 5135 C C . GLU D 1 88 ? -34.022 -21.530 2.989 1.00 20.99 110 GLU C C 1
ATOM 5136 O O . GLU D 1 88 ? -35.208 -21.686 3.299 1.00 21.15 110 GLU C O 1
ATOM 5142 N N . THR D 1 89 ? -33.577 -21.713 1.735 1.00 20.37 111 THR C N 1
ATOM 5143 C CA . THR D 1 89 ? -34.449 -22.232 0.685 1.00 19.94 111 THR C CA 1
ATOM 5144 C C . THR D 1 89 ? -34.475 -23.751 0.631 1.00 19.94 111 THR C C 1
ATOM 5145 O O . THR D 1 89 ? -35.321 -24.312 -0.075 1.00 19.07 111 THR C O 1
ATOM 5149 N N . LEU D 1 90 ? -33.560 -24.425 1.327 1.00 17.17 112 LEU C N 1
ATOM 5150 C CA . LEU D 1 90 ? -33.451 -25.876 1.196 1.00 17.72 112 LEU C CA 1
ATOM 5151 C C . LEU D 1 90 ? -34.717 -26.640 1.594 1.00 18.55 112 LEU C C 1
ATOM 5152 O O . LEU D 1 90 ? -35.045 -27.623 0.905 1.00 16.51 112 LEU C O 1
ATOM 5157 N N . PRO D 1 91 ? -35.455 -26.284 2.662 1.00 17.98 113 PRO C N 1
ATOM 5158 C CA . PRO D 1 91 ? -36.716 -27.004 2.923 1.00 19.90 113 PRO C CA 1
ATOM 5159 C C . PRO D 1 91 ? -37.657 -27.015 1.728 1.00 16.49 113 PRO C C 1
ATOM 5160 O O . PRO D 1 91 ? -38.218 -28.065 1.393 1.00 16.94 113 PRO C O 1
ATOM 5164 N N . LYS D 1 92 ? -37.810 -25.888 1.039 1.00 16.72 114 LYS C N 1
ATOM 5165 C CA . LYS D 1 92 ? -38.688 -25.876 -0.130 1.00 17.48 114 LYS C CA 1
ATOM 5166 C C . LYS D 1 92 ? -38.074 -26.615 -1.310 1.00 17.40 114 LYS C C 1
ATOM 5167 O O . LYS D 1 92 ? -38.796 -27.163 -2.142 1.00 14.36 114 LYS C O 1
ATOM 5173 N N . PHE D 1 93 ? -36.743 -26.630 -1.412 1.00 14.84 115 PHE C N 1
ATOM 5174 C CA . PHE D 1 93 ? -36.105 -27.406 -2.465 1.00 14.19 115 PHE C CA 1
ATOM 5175 C C . PHE D 1 93 ? -36.369 -28.892 -2.280 1.00 14.15 115 PHE C C 1
ATOM 5176 O O . PHE D 1 93 ? -36.666 -29.607 -3.245 1.00 16.48 115 PHE C O 1
ATOM 5184 N N . VAL D 1 94 ? -36.239 -29.374 -1.044 1.00 15.48 116 VAL C N 1
ATOM 5185 C CA . VAL D 1 94 ? -36.603 -30.745 -0.703 1.00 15.59 116 VAL C CA 1
ATOM 5186 C C . VAL D 1 94 ? -38.062 -31.010 -1.058 1.00 18.08 116 VAL C C 1
ATOM 5187 O O . VAL D 1 94 ? -38.393 -32.055 -1.627 1.00 18.89 116 VAL C O 1
ATOM 5191 N N . GLU D 1 95 ? -38.950 -30.072 -0.720 1.00 18.65 117 GLU C N 1
ATOM 5192 C CA . GLU D 1 95 ? -40.366 -30.221 -1.077 1.00 21.44 117 GLU C CA 1
ATOM 5193 C C . GLU D 1 95 ? -40.534 -30.404 -2.583 1.00 21.48 117 GLU C C 1
ATOM 5194 O O . GLU D 1 95 ? -41.194 -31.346 -3.038 1.00 24.74 117 GLU C O 1
ATOM 5200 N N . ALA D 1 96 ? -39.916 -29.526 -3.376 1.00 21.20 118 ALA C N 1
ATOM 5201 C CA . ALA D 1 96 ? -40.105 -29.573 -4.822 1.00 22.79 118 ALA C CA 1
ATOM 5202 C C . ALA D 1 96 ? -39.469 -30.812 -5.436 1.00 23.56 118 ALA C C 1
ATOM 5203 O O . ALA D 1 96 ? -39.997 -31.355 -6.413 1.00 25.29 118 ALA C O 1
ATOM 5205 N N . PHE D 1 97 ? -38.342 -31.277 -4.885 1.00 22.56 119 PHE C N 1
ATOM 5206 C CA . PHE D 1 97 ? -37.705 -32.468 -5.436 1.00 19.67 119 PHE C CA 1
ATOM 5207 C C . PHE D 1 97 ? -38.574 -33.702 -5.219 1.00 24.42 119 PHE C C 1
ATOM 5208 O O . PHE D 1 97 ? -38.783 -34.499 -6.144 1.00 23.00 119 PHE C O 1
ATOM 5216 N N . LYS D 1 98 ? -39.112 -33.856 -4.004 1.00 25.48 120 LYS C N 1
ATOM 5217 C CA . LYS D 1 98 ? -39.887 -35.042 -3.656 1.00 25.85 120 LYS C CA 1
ATOM 5218 C C . LYS D 1 98 ? -41.027 -35.311 -4.631 1.00 24.71 120 LYS C C 1
ATOM 5219 O O . LYS D 1 98 ? -41.455 -36.463 -4.758 1.00 26.43 120 LYS C O 1
ATOM 5225 N N . ALA D 1 99 ? -41.518 -34.285 -5.334 1.00 25.58 121 ALA C N 1
ATOM 5226 C CA . ALA D 1 99 ? -42.542 -34.505 -6.356 1.00 26.41 121 ALA C CA 1
ATOM 5227 C C . ALA D 1 99 ? -41.997 -35.289 -7.547 1.00 29.45 121 ALA C C 1
ATOM 5228 O O . ALA D 1 99 ? -42.695 -36.143 -8.108 1.00 27.93 121 ALA C O 1
ATOM 5230 N N . TYR D 1 100 ? -40.759 -35.014 -7.962 1.00 25.30 122 TYR C N 1
ATOM 5231 C CA . TYR D 1 100 ? -40.180 -35.785 -9.058 1.00 25.04 122 TYR C CA 1
ATOM 5232 C C . TYR D 1 100 ? -39.754 -37.166 -8.591 1.00 26.85 122 TYR C C 1
ATOM 5233 O O . TYR D 1 100 ? -39.941 -38.152 -9.315 1.00 26.95 122 TYR C O 1
ATOM 5242 N N . HIS D 1 101 ? -39.199 -37.245 -7.375 1.00 27.41 123 HIS C N 1
ATOM 5243 C CA . HIS D 1 101 ? -38.809 -38.525 -6.797 1.00 28.41 123 HIS C CA 1
ATOM 5244 C C . HIS D 1 101 ? -40.009 -39.445 -6.631 1.00 29.17 123 HIS C C 1
ATOM 5245 O O . HIS D 1 101 ? -39.890 -40.666 -6.787 1.00 27.67 123 HIS C O 1
ATOM 5252 N N . ALA D 1 102 ? -41.170 -38.881 -6.290 1.00 28.14 124 ALA C N 1
ATOM 5253 C CA . ALA D 1 102 ? -42.386 -39.684 -6.252 1.00 30.57 124 ALA C CA 1
ATOM 5254 C C . ALA D 1 102 ? -42.653 -40.320 -7.611 1.00 28.46 124 ALA C C 1
ATOM 5255 O O . ALA D 1 102 ? -43.010 -41.501 -7.692 1.00 35.67 124 ALA C O 1
ATOM 5257 N N . LYS D 1 103 ? -42.438 -39.558 -8.689 1.00 28.78 125 LYS C N 1
ATOM 5258 C CA . LYS D 1 103 ? -42.706 -40.023 -10.045 1.00 26.45 125 LYS C CA 1
ATOM 5259 C C . LYS D 1 103 ? -41.633 -40.983 -10.560 1.00 29.80 125 LYS C C 1
ATOM 5260 O O . LYS D 1 103 ? -41.957 -42.009 -11.166 1.00 31.45 125 LYS C O 1
ATOM 5266 N N . TYR D 1 104 ? -40.353 -40.682 -10.340 1.00 28.13 126 TYR C N 1
ATOM 5267 C CA . TYR D 1 104 ? -39.291 -41.492 -10.926 1.00 24.95 126 TYR C CA 1
ATOM 5268 C C . TYR D 1 104 ? -38.549 -42.378 -9.932 1.00 26.66 126 TYR C C 1
ATOM 5269 O O . TYR D 1 104 ? -37.971 -43.383 -10.348 1.00 28.73 126 TYR C O 1
ATOM 5278 N N . GLY D 1 105 ? -38.557 -42.046 -8.644 1.00 26.13 127 GLY C N 1
ATOM 5279 C CA . GLY D 1 105 ? -37.977 -42.924 -7.629 1.00 27.23 127 GLY C CA 1
ATOM 5280 C C . GLY D 1 105 ? -36.500 -43.226 -7.789 1.00 29.92 127 GLY C C 1
ATOM 5281 O O . GLY D 1 105 ? -36.073 -44.363 -7.541 1.00 26.16 127 GLY C O 1
ATOM 5282 N N . TYR D 1 106 ? -35.709 -42.227 -8.214 1.00 25.52 128 TYR C N 1
ATOM 5283 C CA . TYR D 1 106 ? -34.256 -42.308 -8.363 1.00 26.31 128 TYR C CA 1
ATOM 5284 C C . TYR D 1 106 ? -33.625 -43.198 -7.303 1.00 27.45 128 TYR C C 1
ATOM 5285 O O . TYR D 1 106 ? -33.595 -42.831 -6.119 1.00 24.02 128 TYR C O 1
ATOM 5294 N N . PRO D 1 107 ? -33.133 -44.380 -7.685 1.00 26.38 129 PRO C N 1
ATOM 5295 C CA . PRO D 1 107 ? -32.447 -45.243 -6.719 1.00 28.76 129 PRO C CA 1
ATOM 5296 C C . PRO D 1 107 ? -31.048 -44.764 -6.389 1.00 28.29 129 PRO C C 1
ATOM 5297 O O . PRO D 1 107 ? -30.436 -45.290 -5.451 1.00 28.61 129 PRO C O 1
ATOM 5301 N N . LEU D 1 108 ? -30.518 -43.810 -7.152 1.00 27.57 130 LEU C N 1
ATOM 5302 C CA . LEU D 1 108 ? -29.243 -43.179 -6.856 1.00 25.82 130 LEU C CA 1
ATOM 5303 C C . LEU D 1 108 ? -29.421 -41.674 -6.942 1.00 24.55 130 LEU C C 1
ATOM 5304 O O . LEU D 1 108 ? -29.999 -41.162 -7.910 1.00 20.24 130 LEU C O 1
ATOM 5309 N N . ILE D 1 109 ? -28.945 -40.983 -5.912 1.00 20.14 131 ILE C N 1
ATOM 5310 C CA . ILE D 1 109 ? -28.973 -39.532 -5.834 1.00 18.15 131 ILE C CA 1
ATOM 5311 C C . ILE D 1 109 ? -27.558 -39.068 -5.542 1.00 20.95 131 ILE C C 1
ATOM 5312 O O . ILE D 1 109 ? -26.924 -39.559 -4.603 1.00 18.90 131 ILE C O 1
ATOM 5317 N N . HIS D 1 110 ? -27.058 -38.147 -6.357 1.00 18.96 132 HIS C N 1
ATOM 5318 C CA . HIS D 1 110 ? -25.699 -37.630 -6.229 1.00 17.50 132 HIS C CA 1
ATOM 5319 C C . HIS D 1 110 ? -25.806 -36.126 -6.059 1.00 16.34 132 HIS C C 1
ATOM 5320 O O . HIS D 1 110 ? -26.204 -35.416 -6.989 1.00 19.73 132 HIS C O 1
ATOM 5327 N N . THR D 1 111 ? -25.465 -35.642 -4.883 1.00 19.66 133 THR C N 1
ATOM 5328 C CA . THR D 1 111 ? -25.590 -34.227 -4.592 1.00 18.95 133 THR C CA 1
ATOM 5329 C C . THR D 1 111 ? -24.234 -33.544 -4.712 1.00 20.79 133 THR C C 1
ATOM 5330 O O . THR D 1 111 ? -23.180 -34.192 -4.725 1.00 19.44 133 THR C O 1
ATOM 5334 N N . ASN D 1 112 ? -24.271 -32.218 -4.832 1.00 16.09 134 ASN C N 1
ATOM 5335 C CA . ASN D 1 112 ? -23.062 -31.459 -5.110 1.00 20.22 134 ASN C CA 1
ATOM 5336 C C . ASN D 1 112 ? -23.010 -30.208 -4.253 1.00 17.02 134 ASN C C 1
ATOM 5337 O O . ASN D 1 112 ? -23.903 -29.359 -4.346 1.00 13.83 134 ASN C O 1
ATOM 5342 N N . TYR D 1 113 ? -21.927 -30.078 -3.476 1.00 16.42 135 TYR C N 1
ATOM 5343 C CA . TYR D 1 113 ? -21.705 -28.992 -2.525 1.00 16.23 135 TYR C CA 1
ATOM 5344 C C . TYR D 1 113 ? -22.628 -29.159 -1.316 1.00 18.99 135 TYR C C 1
ATOM 5345 O O . TYR D 1 113 ? -23.708 -29.745 -1.429 1.00 18.32 135 TYR C O 1
ATOM 5354 N N . TRP D 1 114 ? -22.206 -28.658 -0.149 1.00 13.04 136 TRP C N 1
ATOM 5355 C CA . TRP D 1 114 ? -22.872 -29.035 1.091 1.00 16.87 136 TRP C CA 1
ATOM 5356 C C . TRP D 1 114 ? -24.331 -28.607 1.112 1.00 16.68 136 TRP C C 1
ATOM 5357 O O . TRP D 1 114 ? -25.130 -29.219 1.819 1.00 15.11 136 TRP C O 1
ATOM 5368 N N . LEU D 1 115 ? -24.695 -27.569 0.350 1.00 17.13 137 LEU C N 1
ATOM 5369 C CA . LEU D 1 115 ? -26.088 -27.136 0.308 1.00 18.41 137 LEU C CA 1
ATOM 5370 C C . LEU D 1 115 ? -26.966 -28.188 -0.352 1.00 17.49 137 LEU C C 1
ATOM 5371 O O . LEU D 1 115 ? -28.124 -28.384 0.041 1.00 18.44 137 LEU C O 1
ATOM 5376 N N . SER D 1 116 ? -26.445 -28.869 -1.366 1.00 15.74 138 SER C N 1
ATOM 5377 C CA . SER D 1 116 ? -27.232 -29.921 -2.005 1.00 15.16 138 SER C CA 1
ATOM 5378 C C . SER D 1 116 ? -27.191 -31.211 -1.203 1.00 17.23 138 SER C C 1
ATOM 5379 O O . SER D 1 116 ? -28.176 -31.955 -1.188 1.00 17.63 138 SER C O 1
ATOM 5382 N N . GLY D 1 117 ? -26.094 -31.471 -0.488 1.00 16.38 139 GLY C N 1
ATOM 5383 C CA . GLY D 1 117 ? -26.052 -32.646 0.369 1.00 13.66 139 GLY C CA 1
ATOM 5384 C C . GLY D 1 117 ? -27.111 -32.632 1.454 1.00 16.02 139 GLY C C 1
ATOM 5385 O O . GLY D 1 117 ? -27.593 -33.685 1.873 1.00 14.05 139 GLY C O 1
ATOM 5386 N N . TRP D 1 118 ? -27.448 -31.447 1.949 1.00 12.99 140 TRP C N 1
ATOM 5387 C CA . TRP D 1 118 ? -28.585 -31.279 2.842 1.00 21.13 140 TRP C CA 1
ATOM 5388 C C . TRP D 1 118 ? -29.854 -31.886 2.252 1.00 15.35 140 TRP C C 1
ATOM 5389 O O . TRP D 1 118 ? -30.656 -32.506 2.968 1.00 19.05 140 TRP C O 1
ATOM 5400 N N . VAL D 1 119 ? -30.072 -31.701 0.953 1.00 17.39 141 VAL C N 1
ATOM 5401 C CA . VAL D 1 119 ? -31.230 -32.324 0.320 1.00 18.96 141 VAL C CA 1
ATOM 5402 C C . VAL D 1 119 ? -31.140 -33.835 0.453 1.00 18.67 141 VAL C C 1
ATOM 5403 O O . VAL D 1 119 ? -32.091 -34.497 0.877 1.00 18.30 141 VAL C O 1
ATOM 5407 N N . GLY D 1 120 ? -29.969 -34.397 0.162 1.00 14.04 142 GLY C N 1
ATOM 5408 C CA . GLY D 1 120 ? -29.809 -35.833 0.298 1.00 17.75 142 GLY C CA 1
ATOM 5409 C C . GLY D 1 120 ? -29.920 -36.299 1.732 1.00 17.88 142 GLY C C 1
ATOM 5410 O O . GLY D 1 120 ? -30.399 -37.402 2.000 1.00 20.54 142 GLY C O 1
ATOM 5411 N N . TRP D 1 121 ? -29.432 -35.485 2.669 1.00 14.32 143 TRP C N 1
ATOM 5412 C CA . TRP D 1 121 ? -29.509 -35.824 4.085 1.00 16.55 143 TRP C CA 1
ATOM 5413 C C . TRP D 1 121 ? -30.958 -36.030 4.507 1.00 20.04 143 TRP C C 1
ATOM 5414 O O . TRP D 1 121 ? -31.303 -37.032 5.144 1.00 17.19 143 TRP C O 1
ATOM 5425 N N . GLN D 1 122 ? -31.824 -35.104 4.108 1.00 17.22 144 GLN C N 1
ATOM 5426 C CA . GLN D 1 122 ? -33.229 -35.154 4.494 1.00 18.34 144 GLN C CA 1
ATOM 5427 C C . GLN D 1 122 ? -33.956 -36.297 3.808 1.00 24.23 144 GLN C C 1
ATOM 5428 O O . GLN D 1 122 ? -34.716 -37.031 4.450 1.00 26.25 144 GLN C O 1
ATOM 5434 N N . LEU D 1 123 ? -33.735 -36.463 2.504 1.00 21.05 145 LEU C N 1
ATOM 5435 C CA . LEU D 1 123 ? -34.374 -37.557 1.782 1.00 25.51 145 LEU C CA 1
ATOM 5436 C C . LEU D 1 123 ? -33.946 -38.898 2.340 1.00 25.96 145 LEU C C 1
ATOM 5437 O O . LEU D 1 123 ? -34.714 -39.863 2.301 1.00 27.87 145 LEU C O 1
ATOM 5442 N N . ARG D 1 124 ? -32.718 -38.973 2.854 1.00 28.51 146 ARG C N 1
ATOM 5443 C CA . ARG D 1 124 ? -32.171 -40.246 3.296 1.00 26.16 146 ARG C CA 1
ATOM 5444 C C . ARG D 1 124 ? -32.948 -40.835 4.465 1.00 28.81 146 ARG C C 1
ATOM 5445 O O . ARG D 1 124 ? -32.889 -42.048 4.697 1.00 32.77 146 ARG C O 1
ATOM 5453 N N . GLN D 1 125 ? -33.669 -40.012 5.219 1.00 34.26 147 GLN C N 1
ATOM 5454 C CA . GLN D 1 125 ? -34.445 -40.545 6.329 1.00 34.73 147 GLN C CA 1
ATOM 5455 C C . GLN D 1 125 ? -35.868 -40.935 5.941 1.00 38.13 147 GLN C C 1
ATOM 5456 O O . GLN D 1 125 ? -36.570 -41.550 6.753 1.00 39.89 147 GLN C O 1
ATOM 5462 N N . GLN D 1 126 ? -36.306 -40.616 4.721 1.00 34.26 148 GLN C N 1
ATOM 5463 C CA . GLN D 1 126 ? -37.611 -41.046 4.248 1.00 37.13 148 GLN C CA 1
ATOM 5464 C C . GLN D 1 126 ? -37.551 -42.026 3.092 1.00 36.10 148 GLN C C 1
ATOM 5465 O O . GLN D 1 126 ? -38.537 -42.731 2.856 1.00 32.42 148 GLN C O 1
ATOM 5471 N N . PHE D 1 127 ? -36.422 -42.100 2.385 1.00 34.06 149 PHE C N 1
ATOM 5472 C CA . PHE D 1 127 ? -36.291 -42.907 1.184 1.00 32.80 149 PHE C CA 1
ATOM 5473 C C . PHE D 1 127 ? -34.934 -43.590 1.178 1.00 34.23 149 PHE C C 1
ATOM 5474 O O . PHE D 1 127 ? -33.954 -43.071 1.717 1.00 31.55 149 PHE C O 1
ATOM 5482 N N . ASN D 1 128 ? -34.885 -44.758 0.558 1.00 35.96 150 ASN C N 1
ATOM 5483 C CA . ASN D 1 128 ? -33.663 -45.541 0.481 1.00 32.46 150 ASN C CA 1
ATOM 5484 C C . ASN D 1 128 ? -33.121 -45.460 -0.936 1.00 34.69 150 ASN C C 1
ATOM 5485 O O . ASN D 1 128 ? -33.805 -45.823 -1.897 1.00 34.93 150 ASN C O 1
ATOM 5490 N N . PHE D 1 129 ? -31.903 -44.954 -1.054 1.00 29.48 151 PHE C N 1
ATOM 5491 C CA . PHE D 1 129 ? -31.224 -44.802 -2.324 1.00 28.28 151 PHE C CA 1
ATOM 5492 C C . PHE D 1 129 ? -29.737 -44.883 -2.033 1.00 27.75 151 PHE C C 1
ATOM 5493 O O . PHE D 1 129 ? -29.313 -44.765 -0.882 1.00 30.10 151 PHE C O 1
ATOM 5501 N N . GLN D 1 130 ? -28.950 -45.117 -3.077 1.00 28.60 152 GLN C N 1
ATOM 5502 C CA . GLN D 1 130 ? -27.509 -44.950 -2.965 1.00 29.76 152 GLN C CA 1
ATOM 5503 C C . GLN D 1 130 ? -27.202 -43.462 -3.040 1.00 27.66 152 GLN C C 1
ATOM 5504 O O . GLN D 1 130 ? -27.598 -42.783 -3.997 1.00 22.29 152 GLN C O 1
ATOM 5510 N N . TRP D 1 131 ? -26.521 -42.947 -2.026 1.00 24.32 153 TRP C N 1
ATOM 5511 C CA . TRP D 1 131 ? -26.282 -41.517 -1.915 1.00 25.11 153 TRP C CA 1
ATOM 5512 C C . TRP D 1 131 ? -24.790 -41.233 -2.048 1.00 21.23 153 TRP C C 1
ATOM 5513 O O . TRP D 1 131 ? -23.992 -41.678 -1.215 1.00 23.65 153 TRP C O 1
ATOM 5524 N N . LEU D 1 132 ? -24.429 -40.502 -3.097 1.00 23.34 154 LEU C N 1
ATOM 5525 C CA . LEU D 1 132 ? -23.080 -40.023 -3.345 1.00 22.02 154 LEU C CA 1
ATOM 5526 C C . LEU D 1 132 ? -23.083 -38.505 -3.267 1.00 25.16 154 LEU C C 1
ATOM 5527 O O . LEU D 1 132 ? -24.073 -37.850 -3.606 1.00 24.36 154 LEU C O 1
ATOM 5532 N N . HIS D 1 133 ? -21.972 -37.940 -2.816 1.00 21.20 155 HIS C N 1
ATOM 5533 C CA . HIS D 1 133 ? -21.924 -36.499 -2.657 1.00 18.67 155 HIS C CA 1
ATOM 5534 C C . HIS D 1 133 ? -20.540 -35.991 -3.015 1.00 20.55 155 HIS C C 1
ATOM 5535 O O . HIS D 1 133 ? -19.539 -36.580 -2.607 1.00 18.65 155 HIS C O 1
ATOM 5542 N N . THR D 1 134 ? -20.480 -34.898 -3.764 1.00 19.47 156 THR C N 1
ATOM 5543 C CA . THR D 1 134 ? -19.193 -34.297 -4.107 1.00 19.12 156 THR C CA 1
ATOM 5544 C C . THR D 1 134 ? -18.939 -33.077 -3.237 1.00 17.63 156 THR C C 1
ATOM 5545 O O . THR D 1 134 ? -19.686 -32.097 -3.307 1.00 18.90 156 THR C O 1
ATOM 5549 N N . TYR D 1 135 ? -17.866 -33.140 -2.441 1.00 19.19 157 TYR C N 1
ATOM 5550 C CA . TYR D 1 135 ? -17.403 -32.013 -1.642 1.00 18.56 157 TYR C CA 1
ATOM 5551 C C . TYR D 1 135 ? -16.695 -30.971 -2.488 1.00 17.17 157 TYR C C 1
ATOM 5552 O O . TYR D 1 135 ? -15.903 -31.311 -3.370 1.00 18.94 157 TYR C O 1
ATOM 5561 N N . HIS D 1 136 ? -16.917 -29.700 -2.152 1.00 17.91 158 HIS C N 1
ATOM 5562 C CA . HIS D 1 136 ? -16.148 -28.594 -2.708 1.00 21.43 158 HIS C CA 1
ATOM 5563 C C . HIS D 1 136 ? -15.844 -27.600 -1.597 1.00 25.04 158 HIS C C 1
ATOM 5564 O O . HIS D 1 136 ? -16.758 -27.151 -0.903 1.00 17.75 158 HIS C O 1
ATOM 5571 N N . SER D 1 137 ? -14.570 -27.252 -1.426 1.00 18.56 159 SER C N 1
ATOM 5572 C CA . SER D 1 137 ? -14.233 -26.155 -0.532 1.00 20.42 159 SER C CA 1
ATOM 5573 C C . SER D 1 137 ? -14.706 -24.818 -1.113 1.00 25.34 159 SER C C 1
ATOM 5574 O O . SER D 1 137 ? -14.256 -24.390 -2.178 1.00 31.98 159 SER C O 1
ATOM 5577 N N . ARG D 1 152 ? -22.995 -19.862 11.230 1.00 33.13 174 ARG C N 1
ATOM 5578 C CA . ARG D 1 152 ? -22.849 -20.188 9.812 1.00 29.83 174 ARG C CA 1
ATOM 5579 C C . ARG D 1 152 ? -21.817 -21.289 9.636 1.00 31.44 174 ARG C C 1
ATOM 5580 O O . ARG D 1 152 ? -22.156 -22.390 9.203 1.00 30.03 174 ARG C O 1
ATOM 5582 N N . ASP D 1 153 ? -20.556 -20.986 9.977 1.00 36.07 175 ASP C N 1
ATOM 5583 C CA . ASP D 1 153 ? -19.497 -21.987 9.870 1.00 34.77 175 ASP C CA 1
ATOM 5584 C C . 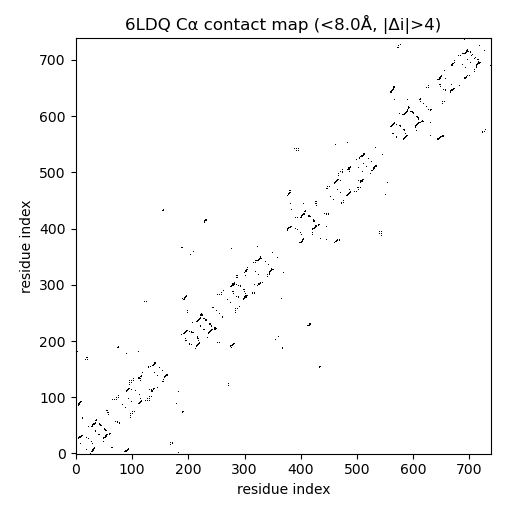ASP D 1 153 ? -19.875 -23.266 10.600 1.00 29.06 175 ASP C C 1
ATOM 5585 O O . ASP D 1 153 ? -19.659 -24.366 10.081 1.00 27.60 175 ASP C O 1
ATOM 5590 N N . GLU D 1 154 ? -20.456 -23.146 11.803 1.00 28.47 176 GLU C N 1
ATOM 5591 C CA . GLU D 1 154 ? -20.915 -24.339 12.508 1.00 26.21 176 GLU C CA 1
ATOM 5592 C C . GLU D 1 154 ? -22.007 -25.050 11.722 1.00 22.38 176 GLU C C 1
ATOM 5593 O O . GLU D 1 154 ? -22.025 -26.282 11.654 1.00 22.50 176 GLU C O 1
ATOM 5599 N N . THR D 1 155 ? -22.932 -24.293 11.132 1.00 21.81 177 THR C N 1
ATOM 5600 C CA . THR D 1 155 ? -23.995 -24.923 10.352 1.00 23.47 177 THR C CA 1
ATOM 5601 C C . THR D 1 155 ? -23.410 -25.726 9.198 1.00 20.03 177 THR C C 1
ATOM 5602 O O . THR D 1 155 ? -23.690 -26.924 9.056 1.00 18.08 177 THR C O 1
ATOM 5606 N N . ARG D 1 156 ? -22.565 -25.087 8.381 1.00 19.75 178 ARG C N 1
ATOM 5607 C CA . ARG D 1 156 ? -21.884 -25.808 7.308 1.00 21.89 178 ARG C CA 1
ATOM 5608 C C . ARG D 1 156 ? -21.160 -27.034 7.843 1.00 18.97 178 ARG C C 1
ATOM 5609 O O . ARG D 1 156 ? -21.327 -28.141 7.327 1.00 16.27 178 ARG C O 1
ATOM 5617 N N . LEU D 1 157 ? -20.359 -26.862 8.901 1.00 21.39 179 LEU C N 1
ATOM 5618 C CA . LEU D 1 157 ? -19.576 -27.988 9.398 1.00 17.89 179 LEU C CA 1
ATOM 5619 C C . LEU D 1 157 ? -20.461 -29.102 9.945 1.00 20.59 179 LEU C C 1
ATOM 5620 O O . LEU D 1 157 ? -20.114 -30.283 9.820 1.00 16.45 179 LEU C O 1
ATOM 5625 N N . MET D 1 158 ? -21.607 -28.766 10.554 1.00 21.34 180 MET C N 1
ATOM 5626 C CA . MET D 1 158 ? -22.451 -29.834 11.081 1.00 21.66 180 MET C CA 1
ATOM 5627 C C . MET D 1 158 ? -23.073 -30.627 9.941 1.00 15.34 180 MET C C 1
ATOM 5628 O O . MET D 1 158 ? -23.110 -31.861 9.978 1.00 18.67 180 MET C O 1
ATOM 5633 N N . VAL D 1 159 ? -23.556 -29.931 8.918 1.00 15.43 181 VAL C N 1
ATOM 5634 C CA . VAL D 1 159 ? -24.077 -30.614 7.739 1.00 17.74 181 VAL C CA 1
ATOM 5635 C C . VAL D 1 159 ? -22.969 -31.412 7.064 1.00 18.16 181 VAL C C 1
ATOM 5636 O O . VAL D 1 159 ? -23.174 -32.545 6.613 1.00 15.36 181 VAL C O 1
ATOM 5640 N N . GLU D 1 160 ? -21.764 -30.860 7.028 1.00 19.49 182 GLU C N 1
ATOM 5641 C CA . GLU D 1 160 ? -20.686 -31.610 6.409 1.00 17.25 182 GLU C CA 1
ATOM 5642 C C . GLU D 1 160 ? -20.424 -32.904 7.176 1.00 19.47 182 GLU C C 1
ATOM 5643 O O . GLU D 1 160 ? -20.372 -33.989 6.584 1.00 17.41 182 GLU C O 1
ATOM 5649 N N . LYS D 1 161 ? -20.349 -32.816 8.506 1.00 19.07 183 LYS C N 1
ATOM 5650 C CA . LYS D 1 161 ? -20.179 -34.005 9.336 1.00 21.76 183 LYS C CA 1
ATOM 5651 C C . LYS D 1 161 ? -21.263 -35.030 9.062 1.00 19.93 183 LYS C C 1
ATOM 5652 O O . LYS D 1 161 ? -20.973 -36.211 8.850 1.00 19.47 183 LYS C O 1
ATOM 5658 N N . ALA D 1 162 ? -22.529 -34.585 9.047 1.00 20.34 184 ALA C N 1
ATOM 5659 C CA . ALA D 1 162 ? -23.634 -35.511 8.838 1.00 22.78 184 ALA C CA 1
ATOM 5660 C C . ALA D 1 162 ? -23.546 -36.201 7.479 1.00 22.55 184 ALA C C 1
ATOM 5661 O O . ALA D 1 162 ? -23.912 -37.374 7.350 1.00 22.86 184 ALA C O 1
ATOM 5663 N N . ILE D 1 163 ? -23.070 -35.500 6.445 1.00 20.10 185 ILE C N 1
ATOM 5664 C CA . ILE D 1 163 ? -23.026 -36.135 5.127 1.00 21.84 185 ILE C CA 1
ATOM 5665 C C . ILE D 1 163 ? -21.969 -37.229 5.096 1.00 19.47 185 ILE C C 1
ATOM 5666 O O . ILE D 1 163 ? -22.232 -38.355 4.650 1.00 16.82 185 ILE C O 1
ATOM 5671 N N . LEU D 1 164 ? -20.759 -36.911 5.570 1.00 23.43 186 LEU C N 1
ATOM 5672 C CA . LEU D 1 164 ? -19.691 -37.904 5.655 1.00 25.30 186 LEU C CA 1
ATOM 5673 C C . LEU D 1 164 ? -20.154 -39.133 6.418 1.00 23.26 186 LEU C C 1
ATOM 5674 O O . LEU D 1 164 ? -19.905 -40.265 5.996 1.00 23.94 186 LEU C O 1
ATOM 5679 N N . GLU D 1 165 ? -20.844 -38.926 7.544 1.00 25.17 187 GLU C N 1
ATOM 5680 C CA . GLU D 1 165 ? -21.305 -40.049 8.354 1.00 30.05 187 GLU C CA 1
ATOM 5681 C C . GLU D 1 165 ? -22.403 -40.856 7.668 1.00 28.83 187 GLU C C 1
ATOM 5682 O O . GLU D 1 165 ? -22.548 -42.052 7.942 1.00 31.35 187 GLU C O 1
ATOM 5688 N N . ASN D 1 166 ? -23.189 -40.243 6.793 1.00 28.07 188 ASN C N 1
ATOM 5689 C CA . ASN D 1 166 ? -24.393 -40.906 6.312 1.00 26.26 188 ASN C CA 1
ATOM 5690 C C . ASN D 1 166 ? -24.424 -41.157 4.812 1.00 24.35 188 ASN C C 1
ATOM 5691 O O . ASN D 1 166 ? -25.120 -42.079 4.375 1.00 23.63 188 ASN C O 1
ATOM 5696 N N . ALA D 1 167 ? -23.711 -40.368 4.016 1.00 24.42 189 ALA C N 1
ATOM 5697 C CA . ALA D 1 167 ? -23.602 -40.659 2.592 1.00 22.72 189 ALA C CA 1
ATOM 5698 C C . ALA D 1 167 ? -22.935 -42.012 2.376 1.00 26.08 189 ALA C C 1
ATOM 5699 O O . ALA D 1 167 ? -22.087 -42.443 3.161 1.00 27.82 189 ALA C O 1
ATOM 5701 N N . ASP D 1 168 ? -23.318 -42.686 1.293 1.00 23.69 190 ASP C N 1
ATOM 5702 C CA . ASP D 1 168 ? -22.627 -43.915 0.932 1.00 24.98 190 ASP C CA 1
ATOM 5703 C C . ASP D 1 168 ? -21.185 -43.644 0.530 1.00 29.46 190 ASP C C 1
ATOM 5704 O O . ASP D 1 168 ? -20.314 -44.484 0.771 1.00 24.67 190 ASP C O 1
ATOM 5709 N N . CYS D 1 169 ? -20.921 -42.482 -0.066 1.00 25.40 191 CYS C N 1
ATOM 5710 C CA . CYS D 1 169 ? -19.591 -42.115 -0.523 1.00 25.28 191 CYS C CA 1
ATOM 5711 C C . CYS D 1 169 ? -19.529 -40.613 -0.761 1.00 27.13 191 CYS C C 1
ATOM 5712 O O . CYS D 1 169 ? -20.471 -40.026 -1.296 1.00 26.25 191 CYS C O 1
ATOM 5715 N N . VAL D 1 170 ? -18.410 -39.998 -0.386 1.00 17.68 192 VAL C N 1
ATOM 5716 C CA . VAL D 1 170 ? -18.146 -38.609 -0.727 1.00 19.50 192 VAL C CA 1
ATOM 5717 C C . VAL D 1 170 ? -16.974 -38.559 -1.691 1.00 23.91 192 VAL C C 1
ATOM 5718 O O . VAL D 1 170 ? -15.915 -39.124 -1.404 1.00 22.57 192 VAL C O 1
ATOM 5722 N N . ILE D 1 171 ? -17.155 -37.850 -2.822 1.00 21.52 193 ILE C N 1
ATOM 5723 C CA . ILE D 1 171 ? -16.101 -37.603 -3.800 1.00 22.02 193 ILE C CA 1
ATOM 5724 C C . ILE D 1 171 ? -15.391 -36.294 -3.464 1.00 19.69 193 ILE C C 1
ATOM 5725 O O . ILE D 1 171 ? -16.035 -35.287 -3.145 1.00 19.89 193 ILE C O 1
ATOM 5730 N N . VAL D 1 172 ? -14.059 -36.298 -3.530 1.00 23.47 194 VAL C N 1
ATOM 5731 C CA . VAL D 1 172 ? -13.274 -35.071 -3.449 1.00 22.17 194 VAL C CA 1
ATOM 5732 C C . VAL D 1 172 ? -12.455 -34.954 -4.726 1.00 22.28 194 VAL C C 1
ATOM 5733 O O . VAL D 1 172 ? -12.112 -35.961 -5.355 1.00 24.72 194 VAL C O 1
ATOM 5737 N N . THR D 1 173 ? -12.149 -33.720 -5.119 1.00 22.82 195 THR C N 1
ATOM 5738 C CA . THR D 1 173 ? -11.477 -33.499 -6.392 1.00 23.33 195 THR C CA 1
ATOM 5739 C C . THR D 1 173 ? -10.038 -33.014 -6.257 1.00 29.48 195 THR C C 1
ATOM 5740 O O . THR D 1 173 ? -9.402 -32.751 -7.284 1.00 26.57 195 THR C O 1
ATOM 5744 N N . SER D 1 174 ? -9.493 -32.932 -5.039 1.00 28.60 196 SER C N 1
ATOM 5745 C CA . SER D 1 174 ? -8.080 -32.622 -4.851 1.00 25.35 196 SER C CA 1
ATOM 5746 C C . SER D 1 174 ? -7.566 -33.304 -3.587 1.00 25.66 196 SER C C 1
ATOM 5747 O O . SER D 1 174 ? -8.331 -33.509 -2.632 1.00 18.94 196 SER C O 1
ATOM 5750 N N . PRO D 1 175 ? -6.289 -33.705 -3.563 1.00 22.49 197 PRO C N 1
ATOM 5751 C CA . PRO D 1 175 ? -5.705 -34.181 -2.294 1.00 24.57 197 PRO C CA 1
ATOM 5752 C C . PRO D 1 175 ? -5.874 -33.180 -1.165 1.00 20.18 197 PRO C C 1
ATOM 5753 O O . PRO D 1 175 ? -6.112 -33.567 -0.016 1.00 21.68 197 PRO C O 1
ATOM 5757 N N . GLN D 1 176 ? -5.754 -31.890 -1.488 1.00 19.29 198 GLN C N 1
ATOM 5758 C CA . GLN D 1 176 ? -5.904 -30.818 -0.511 1.00 17.60 198 GLN C CA 1
ATOM 5759 C C . GLN D 1 176 ? -7.257 -30.887 0.188 1.00 22.40 198 GLN C C 1
ATOM 5760 O O . GLN D 1 176 ? -7.350 -30.714 1.405 1.00 16.97 198 GLN C O 1
ATOM 5766 N N . GLU D 1 177 ? -8.323 -31.117 -0.571 1.00 21.98 199 GLU C N 1
ATOM 5767 C CA . GLU D 1 177 ? -9.643 -31.113 0.044 1.00 19.07 199 GLU C CA 1
ATOM 5768 C C . GLU D 1 177 ? -9.893 -32.383 0.846 1.00 17.92 199 GLU C C 1
ATOM 5769 O O . GLU D 1 177 ? -10.598 -32.341 1.865 1.00 21.51 199 GLU C O 1
ATOM 5775 N N . GLU D 1 178 ? -9.332 -33.513 0.405 1.00 16.19 200 GLU C N 1
ATOM 5776 C CA . GLU D 1 178 ? -9.410 -34.744 1.190 1.00 21.38 200 GLU C CA 1
ATOM 5777 C C . GLU D 1 178 ? -8.771 -34.553 2.565 1.00 21.66 200 GLU C C 1
ATOM 5778 O O . GLU D 1 178 ? -9.349 -34.930 3.598 1.00 23.45 200 GLU C O 1
ATOM 5784 N N . ALA D 1 179 ? -7.573 -33.970 2.590 1.00 18.61 201 ALA C N 1
ATOM 5785 C CA . ALA D 1 179 ? -6.888 -33.731 3.857 1.00 24.53 201 ALA C CA 1
ATOM 5786 C C . ALA D 1 179 ? -7.707 -32.819 4.754 1.00 19.94 201 ALA C C 1
ATOM 5787 O O . ALA D 1 179 ? -7.943 -33.132 5.929 1.00 22.04 201 ALA C O 1
ATOM 5789 N N . TYR D 1 180 ? -8.163 -31.689 4.205 1.00 20.82 202 TYR C N 1
ATOM 5790 C CA . TYR D 1 180 ? -9.056 -30.795 4.929 1.00 23.12 202 TYR C CA 1
ATOM 5791 C C . TYR D 1 180 ? -10.210 -31.561 5.567 1.00 21.69 202 TYR C C 1
ATOM 5792 O O . TYR D 1 180 ? -10.530 -31.360 6.744 1.00 17.63 202 TYR C O 1
ATOM 5801 N N . LEU D 1 181 ? -10.841 -32.456 4.799 1.00 22.08 203 LEU C N 1
ATOM 5802 C CA . LEU D 1 181 ? -12.034 -33.142 5.296 1.00 22.87 203 LEU C CA 1
ATOM 5803 C C . LEU D 1 181 ? -11.712 -34.021 6.498 1.00 22.04 203 LEU C C 1
ATOM 5804 O O . LEU D 1 181 ? -12.467 -34.053 7.474 1.00 22.40 203 LEU C O 1
ATOM 5809 N N . ARG D 1 182 ? -10.610 -34.764 6.423 1.00 19.19 204 ARG C N 1
ATOM 5810 C CA . ARG D 1 182 ? -10.239 -35.739 7.436 1.00 22.52 204 ARG C CA 1
ATOM 5811 C C . ARG D 1 182 ? -9.660 -35.067 8.672 1.00 24.31 204 ARG C C 1
ATOM 5812 O O . ARG D 1 182 ? -9.763 -35.606 9.778 1.00 27.16 204 ARG C O 1
ATOM 5820 N N . ARG D 1 183 ? -9.120 -33.888 8.488 1.00 20.49 205 ARG C N 1
ATOM 5821 C CA . ARG D 1 183 ? -8.458 -33.149 9.581 1.00 23.48 205 ARG C CA 1
ATOM 5822 C C . ARG D 1 183 ? -9.430 -32.204 10.280 1.00 23.92 205 ARG C C 1
ATOM 5823 O O . ARG D 1 183 ? -9.272 -32.002 11.445 1.00 19.61 205 ARG C O 1
ATOM 5825 N N . TRP D 1 184 ? -10.397 -31.668 9.553 1.00 20.86 206 TRP C N 1
ATOM 5826 C CA . TRP D 1 184 ? -11.251 -30.620 10.099 1.00 17.31 206 TRP C CA 1
ATOM 5827 C C . TRP D 1 184 ? -12.736 -30.957 10.120 1.00 20.41 206 TRP C C 1
ATOM 5828 O O . TRP D 1 184 ? -13.495 -30.263 10.814 1.00 21.54 206 TRP C O 1
ATOM 5839 N N . VAL D 1 185 ? -13.178 -31.981 9.393 1.00 15.61 207 VAL C N 1
ATOM 5840 C CA . VAL D 1 185 ? -14.606 -32.287 9.362 1.00 17.62 207 VAL C CA 1
ATOM 5841 C C . VAL D 1 185 ? -14.882 -33.602 10.072 1.00 16.31 207 VAL C C 1
ATOM 5842 O O . VAL D 1 185 ? -15.486 -33.612 11.146 1.00 17.84 207 VAL C O 1
ATOM 5846 N N . SER D 1 186 ? -14.442 -34.718 9.497 1.00 16.62 208 SER C N 1
ATOM 5847 C CA . SER D 1 186 ? -14.696 -35.999 10.148 1.00 23.03 208 SER C CA 1
ATOM 5848 C C . SER D 1 186 ? -13.820 -37.088 9.539 1.00 25.42 208 SER C C 1
ATOM 5849 O O . SER D 1 186 ? -13.484 -37.046 8.350 1.00 23.87 208 SER C O 1
ATOM 5852 N N . LYS D 1 187 ? -13.481 -38.080 10.369 1.00 23.46 209 LYS C N 1
ATOM 5853 C CA . LYS D 1 187 ? -12.820 -39.295 9.909 1.00 25.41 209 LYS C CA 1
ATOM 5854 C C . LYS D 1 187 ? -13.799 -40.404 9.538 1.00 23.76 209 LYS C C 1
ATOM 5855 O O . LYS D 1 187 ? -13.377 -41.427 8.990 1.00 20.99 209 LYS C O 1
ATOM 5861 N N . ALA D 1 188 ? -15.091 -40.229 9.806 1.00 26.39 210 ALA C N 1
ATOM 5862 C CA . ALA D 1 188 ? -16.060 -41.235 9.407 1.00 29.24 210 ALA C CA 1
ATOM 5863 C C . ALA D 1 188 ? -16.327 -41.148 7.906 1.00 28.22 210 ALA C C 1
ATOM 5864 O O . ALA D 1 188 ? -15.938 -40.191 7.230 1.00 23.40 210 ALA C O 1
ATOM 5866 N N . GLY D 1 189 ? -17.020 -42.163 7.389 1.00 30.41 211 GLY C N 1
ATOM 5867 C CA . GLY D 1 189 ? -17.466 -42.166 6.014 1.00 26.21 211 GLY C CA 1
ATOM 5868 C C . GLY D 1 189 ? -16.374 -42.565 5.043 1.00 27.10 211 GLY C C 1
ATOM 5869 O O . GLY D 1 189 ? -15.217 -42.780 5.398 1.00 27.45 211 GLY C O 1
ATOM 5870 N N . GLN D 1 190 ? -16.766 -42.674 3.780 1.00 25.67 212 GLN C N 1
ATOM 5871 C CA . GLN D 1 190 ? -15.858 -43.012 2.697 1.00 27.98 212 GLN C CA 1
ATOM 5872 C C . GLN D 1 190 ? -15.586 -41.777 1.852 1.00 29.05 212 GLN C C 1
ATOM 5873 O O . GLN D 1 190 ? -16.459 -40.923 1.667 1.00 25.93 212 GLN C O 1
ATOM 5879 N N . THR D 1 191 ? -14.361 -41.680 1.348 1.00 26.49 213 THR C N 1
ATOM 5880 C CA . THR D 1 191 ? -14.011 -40.655 0.381 1.00 23.97 213 THR C CA 1
ATOM 5881 C C . THR D 1 191 ? -13.361 -41.332 -0.811 1.00 31.00 213 THR C C 1
ATOM 5882 O O . THR D 1 191 ? -12.628 -42.310 -0.647 1.00 30.87 213 THR C O 1
ATOM 5886 N N . ARG D 1 192 ? -13.667 -40.837 -2.012 1.00 21.63 214 ARG C N 1
ATOM 5887 C CA . ARG D 1 192 ? -12.944 -41.235 -3.209 1.00 24.27 214 ARG C CA 1
ATOM 5888 C C . ARG D 1 192 ? -12.408 -39.987 -3.883 1.00 27.02 214 ARG C C 1
ATOM 5889 O O . ARG D 1 192 ? -13.109 -38.978 -4.006 1.00 19.38 214 ARG C O 1
ATOM 5897 N N . LEU D 1 193 ? -11.154 -40.054 -4.306 1.00 22.92 215 LEU C N 1
ATOM 5898 C CA . LEU D 1 193 ? -10.498 -38.914 -4.922 1.00 24.24 215 LEU C CA 1
ATOM 5899 C C . LEU D 1 193 ? -10.692 -39.025 -6.427 1.00 29.81 215 LEU C C 1
ATOM 5900 O O . LEU D 1 193 ? -10.204 -39.971 -7.050 1.00 30.39 215 LEU C O 1
ATOM 5905 N N . ILE D 1 194 ? -11.436 -38.087 -7.005 1.00 27.43 216 ILE C N 1
ATOM 5906 C CA . ILE D 1 194 ? -11.545 -37.996 -8.458 1.00 30.02 216 ILE C CA 1
ATOM 5907 C C . ILE D 1 194 ? -11.042 -36.618 -8.852 1.00 33.33 216 ILE C C 1
ATOM 5908 O O . ILE D 1 194 ? -11.807 -35.644 -8.802 1.00 34.62 216 ILE C O 1
ATOM 5913 N N . PRO D 1 195 ? -9.769 -36.495 -9.228 1.00 32.79 217 PRO C N 1
ATOM 5914 C CA . PRO D 1 195 ? -9.165 -35.170 -9.393 1.00 33.69 217 PRO C CA 1
ATOM 5915 C C . PRO D 1 195 ? -9.921 -34.313 -10.395 1.00 38.02 217 PRO C C 1
ATOM 5916 O O . PRO D 1 195 ? -10.635 -34.805 -11.272 1.00 38.59 217 PRO C O 1
ATOM 5920 N N . CYS D 1 196 ? -9.772 -33.002 -10.224 1.00 38.51 218 CYS C N 1
ATOM 5921 C CA . CYS D 1 196 ? -10.348 -32.046 -11.153 1.00 43.29 218 CYS C CA 1
ATOM 5922 C C . CYS D 1 196 ? -9.602 -32.113 -12.478 1.00 46.65 218 CYS C C 1
ATOM 5923 O O . CYS D 1 196 ? -8.369 -32.177 -12.511 1.00 47.54 218 CYS C O 1
ATOM 5926 N N . GLY D 1 197 ? -10.353 -32.116 -13.572 1.00 45.66 219 GLY C N 1
ATOM 5927 C CA . GLY D 1 197 ? -9.742 -32.237 -14.879 1.00 48.43 219 GLY C CA 1
ATOM 5928 C C . GLY D 1 197 ? -10.739 -31.957 -15.978 1.00 51.62 219 GLY C C 1
ATOM 5929 O O . GLY D 1 197 ? -11.956 -31.948 -15.756 1.00 49.24 219 GLY C O 1
ATOM 5930 N N . THR D 1 198 ? -10.196 -31.719 -17.176 1.00 50.68 220 THR C N 1
ATOM 5931 C CA . THR D 1 198 ? -11.015 -31.502 -18.363 1.00 49.16 220 THR C CA 1
ATOM 5932 C C . THR D 1 198 ? -11.594 -32.800 -18.910 1.00 50.49 220 THR C C 1
ATOM 5933 O O . THR D 1 198 ? -12.559 -32.757 -19.681 1.00 50.86 220 THR C O 1
ATOM 5937 N N . ASN D 1 199 ? -11.030 -33.947 -18.527 1.00 49.16 221 ASN C N 1
ATOM 5938 C CA . ASN D 1 199 ? -11.400 -35.244 -19.099 1.00 51.14 221 ASN C CA 1
ATOM 5939 C C . ASN D 1 199 ? -12.694 -35.754 -18.465 1.00 45.80 221 ASN C C 1
ATOM 5940 O O . ASN D 1 199 ? -12.701 -36.642 -17.610 1.00 44.47 221 ASN C O 1
ATOM 5945 N N . TRP D 1 200 ? -13.820 -35.203 -18.926 1.00 46.42 222 TRP C N 1
ATOM 5946 C CA . TRP D 1 200 ? -15.112 -35.626 -18.394 1.00 42.74 222 TRP C CA 1
ATOM 5947 C C . TRP D 1 200 ? -15.512 -37.014 -18.868 1.00 43.12 222 TRP C C 1
ATOM 5948 O O . TRP D 1 200 ? -16.355 -37.655 -18.230 1.00 44.02 222 TRP C O 1
ATOM 5959 N N . GLU D 1 201 ? -14.942 -37.491 -19.972 1.00 43.99 223 GLU C N 1
ATOM 5960 C CA . GLU D 1 201 ? -15.233 -38.850 -20.415 1.00 43.53 223 GLU C CA 1
ATOM 5961 C C . GLU D 1 201 ? -14.668 -39.866 -19.431 1.00 41.51 223 GLU C C 1
ATOM 5962 O O . GLU D 1 201 ? -15.357 -40.814 -19.030 1.00 36.75 223 GLU C O 1
ATOM 5968 N N . ALA D 1 202 ? -13.419 -39.663 -19.007 1.00 41.56 224 ALA C N 1
ATOM 5969 C CA . ALA D 1 202 ? -12.816 -40.557 -18.025 1.00 40.33 224 ALA C CA 1
ATOM 5970 C C . ALA D 1 202 ? -13.508 -40.447 -16.668 1.00 35.39 224 ALA C C 1
ATOM 5971 O O . ALA D 1 202 ? -13.754 -41.467 -16.013 1.00 34.98 224 ALA C O 1
ATOM 5973 N N . ILE D 1 203 ? -13.822 -39.221 -16.227 1.00 35.98 225 ILE C N 1
ATOM 5974 C CA . ILE D 1 203 ? -14.485 -39.040 -14.935 1.00 37.62 225 ILE C CA 1
ATOM 5975 C C . ILE D 1 203 ? -15.772 -39.851 -14.885 1.00 38.44 225 ILE C C 1
ATOM 5976 O O . ILE D 1 203 ? -16.098 -40.466 -13.859 1.00 37.92 225 ILE C O 1
ATOM 5981 N N . ALA D 1 204 ? -16.517 -39.876 -15.999 1.00 34.06 226 ALA C N 1
ATOM 5982 C CA . ALA D 1 204 ? -17.787 -40.588 -16.032 1.00 35.18 226 ALA C CA 1
ATOM 5983 C C . ALA D 1 204 ? -17.587 -42.098 -15.972 1.00 35.69 226 ALA C C 1
ATOM 5984 O O . ALA D 1 204 ? -18.460 -42.816 -15.464 1.00 34.28 226 ALA C O 1
ATOM 5986 N N . LEU D 1 205 ? -16.455 -42.604 -16.479 1.00 34.07 227 LEU C N 1
ATOM 5987 C CA . LEU D 1 205 ? -16.167 -44.025 -16.302 1.00 36.65 227 LEU C CA 1
ATOM 5988 C C . LEU D 1 205 ? -15.636 -44.298 -14.907 1.00 31.70 227 LEU C C 1
ATOM 5989 O O . LEU D 1 205 ? -15.843 -45.389 -14.368 1.00 35.23 227 LEU C O 1
ATOM 5994 N N . GLN D 1 206 ? -14.950 -43.322 -14.316 1.00 36.07 228 GLN C N 1
ATOM 5995 C CA . GLN D 1 206 ? -14.659 -43.410 -12.895 1.00 38.97 228 GLN C CA 1
ATOM 5996 C C . GLN D 1 206 ? -15.940 -43.288 -12.081 1.00 39.11 228 GLN C C 1
ATOM 5997 O O . GLN D 1 206 ? -16.174 -44.071 -11.150 1.00 37.82 228 GLN C O 1
ATOM 6003 N N . MET D 1 207 ? -16.794 -42.326 -12.434 1.00 33.36 229 MET C N 1
ATOM 6004 C CA . MET D 1 207 ? -18.035 -42.141 -11.692 1.00 33.97 229 MET C CA 1
ATOM 6005 C C . MET D 1 207 ? -18.963 -43.338 -11.866 1.00 34.53 229 MET C C 1
ATOM 6006 O O . MET D 1 207 ? -19.503 -43.866 -10.886 1.00 35.36 229 MET C O 1
ATOM 6011 N N . GLY D 1 208 ? -19.138 -43.801 -13.104 1.00 31.45 230 GLY C N 1
ATOM 6012 C CA . GLY D 1 208 ? -20.027 -44.920 -13.357 1.00 34.60 230 GLY C CA 1
ATOM 6013 C C . GLY D 1 208 ? -19.555 -46.228 -12.763 1.00 37.55 230 GLY C C 1
ATOM 6014 O O . GLY D 1 208 ? -20.378 -47.111 -12.499 1.00 42.61 230 GLY C O 1
ATOM 6015 N N . GLN D 1 209 ? -18.248 -46.377 -12.560 1.00 39.28 231 GLN C N 1
ATOM 6016 C CA . GLN D 1 209 ? -17.741 -47.534 -11.832 1.00 44.78 231 GLN C CA 1
ATOM 6017 C C . GLN D 1 209 ? -18.131 -47.455 -10.361 1.00 43.37 231 GLN C C 1
ATOM 6018 O O . GLN D 1 209 ? -18.677 -48.411 -9.796 1.00 46.60 231 GLN C O 1
ATOM 6024 N N . LEU D 1 210 ? -17.870 -46.307 -9.733 1.00 41.88 232 LEU C N 1
ATOM 6025 C CA . LEU D 1 210 ? -18.223 -46.107 -8.331 1.00 37.39 232 LEU C CA 1
ATOM 6026 C C . LEU D 1 210 ? -19.725 -46.251 -8.101 1.00 40.82 232 LEU C C 1
ATOM 6027 O O . LEU D 1 210 ? -20.151 -46.754 -7.053 1.00 43.91 232 LEU C O 1
ATOM 6032 N N . TYR D 1 211 ? -20.544 -45.815 -9.066 1.00 37.44 233 TYR C N 1
ATOM 6033 C CA . TYR D 1 211 ? -21.994 -45.959 -8.955 1.00 39.86 233 TYR C CA 1
ATOM 6034 C C . TYR D 1 211 ? -22.389 -47.429 -8.886 1.00 44.43 233 TYR C C 1
ATOM 6035 O O . TYR D 1 211 ? -22.987 -47.885 -7.905 1.00 44.45 233 TYR C O 1
ATOM 6044 N N . ARG D 1 212 ? -22.064 -48.185 -9.941 1.00 47.10 234 ARG C N 1
ATOM 6045 C CA . ARG D 1 212 ? -22.463 -49.584 -10.039 1.00 46.50 234 ARG C CA 1
ATOM 6046 C C . ARG D 1 212 ? -21.825 -50.449 -8.962 1.00 45.52 234 ARG C C 1
ATOM 6047 O O . ARG D 1 212 ? -22.276 -51.577 -8.743 1.00 50.59 234 ARG C O 1
ATOM 6049 N N . GLN D 1 213 ? -20.784 -49.955 -8.295 1.00 46.06 235 GLN C N 1
ATOM 6050 C CA . GLN D 1 213 ? -20.208 -50.697 -7.179 1.00 48.83 235 GLN C CA 1
ATOM 6051 C C . GLN D 1 213 ? -21.148 -50.691 -5.980 1.00 53.30 235 GLN C C 1
ATOM 6052 O O . GLN D 1 213 ? -21.494 -51.749 -5.438 1.00 54.17 235 GLN C O 1
ATOM 6058 N N . LEU D 1 214 ? -21.580 -49.501 -5.556 1.00 49.08 236 LEU C N 1
ATOM 6059 C CA . LEU D 1 214 ? -22.542 -49.394 -4.468 1.00 45.81 236 LEU C CA 1
ATOM 6060 C C . LEU D 1 214 ? -23.894 -50.004 -4.828 1.00 49.22 236 LEU C C 1
ATOM 6061 O O . LEU D 1 214 ? -24.676 -50.325 -3.925 1.00 46.81 236 LEU C O 1
ATOM 6066 N N . PHE D 1 215 ? -24.188 -50.172 -6.120 1.00 47.94 237 PHE C N 1
ATOM 6067 C CA . PHE D 1 215 ? -25.363 -50.937 -6.524 1.00 49.04 237 PHE C CA 1
ATOM 6068 C C . PHE D 1 215 ? -25.132 -52.435 -6.402 1.00 53.83 237 PHE C C 1
ATOM 6069 O O . PHE D 1 215 ? -26.074 -53.182 -6.111 1.00 57.60 237 PHE C O 1
ATOM 6077 N N . ALA D 1 216 ? -23.904 -52.885 -6.635 1.00 53.22 238 ALA C N 1
ATOM 6078 C CA . ALA D 1 216 ? -23.559 -54.297 -6.563 1.00 57.60 238 ALA C CA 1
ATOM 6079 C C . ALA D 1 216 ? -23.664 -54.803 -5.128 1.00 58.84 238 ALA C C 1
ATOM 6080 O O . ALA D 1 216 ? -24.624 -55.489 -4.770 1.00 59.20 238 ALA C O 1
#

Radius of gyration: 30.59 Å; Cα contacts (8 Å, |Δi|>4): 1399; chains: 4; bounding box: 68×85×79 Å

B-factor: mean 25.42, std 8.04, range [9.27, 66.68]

InterPro domains:
  IPR001296 Glycosyl transferase, family 1 [PF00534] (231-400)
  IPR028098 Glycosyltransferase subfamily 4-like, N-terminal domain [PF13579] (49-219)

Foldseek 3Di:
DQDAEEEEEDQPVVRVLQQVLLVVVPHQYEYEYAAAAPPDDQWADPDPRGIYGHFHFPDNHDDDPLPCLVRLVSVLVRVVVVCVPPVHQEYEYEELSSLVSVLVVVVPDHHQYEYEYDDVVVVSLVSLLSSQAPHQEYEYADVVVVVCCVVPRHPGHHYDYQHDDDPSNVSSVVVVVVVNVSSVVPD/DQDAEEEEEDQAVVRVLLQVLLVVVPHQYEYEYAAAAPPDDQWADDDPRYIYGHFHFPDNHHDDPLPCQVRLVSVLVRVVVVCVPVVHQEYEYEELSSQVSVLVVVVPDHHQYEYEYDDCVVVSLVSLQSSQAPHQEYEYADVVRVVCCVVPRHPGHHYDYQHDDDPSNVSSVVVVVVVVVSSVPPD/DEAEEEDQAVVCVLLQVLLVVVPHQYEYEYAAAAPPDDQWADPDPRGIYGHWHFPDNRHDDPVPCLVRLVSVLVRVVVVCVVPVHQEYEYEELSRLVSVLVVVVPHHHQYEYEYDDVVVVSLVSLLSCQAPHQEYEYQDPVVVVCCPPPRHVHHHYDYQHDDDPSNVSSVVVVVVVVVCVVVVD/DEAEEEDQAVVRVLLQVLLVVVPHQYEYEYAAAAPPDDQWDDPDPRGIYGHWPQPDRHHDDPLPCQVSLVSVLVRVVVVCVVVVHQEYEYEELSRLVSVLVVVVVHHHQYEYEYDDVVVVSLVSLLSCQQPHQEYEYADPVVVCCCPPPRHVHHYYDYNHDDPPSNVVSVVVVVVRVVVVD